Protein AF-0000000080869024 (afdb_homodimer)

pLDDT: mean 95.49, std 9.7, range [23.11, 98.94]

Organism: NCBI:txid3151122

Radius of gyration: 26.16 Å; Cα contacts (8 Å, |Δi|>4): 1912; chains: 2; bounding box: 70×68×64 Å

Nearest PDB structures (foldseek):
  4pab-assembly2_B  TM=9.003E-01  e=6.119E-36  Rattus norvegicus
  4paa-assembly2_B  TM=9.032E-01  e=7.344E-36  Rattus norvegicus
  2gah-assembly1_A  TM=9.071E-01  e=3.571E-35  Stenotrophomonas maltophilia
  3gir-assembly1_A  TM=9.209E-01  e=1.086E-32  Bartonella henselae
  1vrq-assembly1_A  TM=8.928E-01  e=3.001E-34  Corynebacterium sp. U-96

Structure (mmCIF, N/CA/C/O backbone):
data_AF-0000000080869024-model_v1
#
loop_
_entity.id
_entity.type
_entity.pdbx_description
1 polymer 'Glycine cleavage T C-terminal barrel domain-containing protein'
#
loop_
_atom_site.group_PDB
_atom_site.id
_atom_site.type_symbol
_atom_site.label_atom_id
_atom_site.label_alt_id
_atom_site.label_comp_id
_atom_site.label_asym_id
_atom_site.label_entity_id
_atom_site.label_seq_id
_atom_site.pdbx_PDB_ins_code
_atom_site.Cartn_x
_atom_site.Cartn_y
_atom_site.Cartn_z
_atom_site.occupancy
_atom_site.B_iso_or_equiv
_atom_site.auth_seq_id
_atom_site.auth_comp_id
_atom_site.auth_asym_id
_atom_site.auth_atom_id
_atom_site.pdbx_PDB_model_num
ATOM 1 N N . MET A 1 1 ? 35.938 1.125 -7.234 1 23.11 1 MET A N 1
ATOM 2 C CA . MET A 1 1 ? 35.594 -0.194 -6.707 1 23.11 1 MET A CA 1
ATOM 3 C C . MET A 1 1 ? 34.906 -0.078 -5.352 1 23.11 1 MET A C 1
ATOM 5 O O . MET A 1 1 ? 35.562 0.175 -4.34 1 23.11 1 MET A O 1
ATOM 9 N N . THR A 1 2 ? 33.688 0.476 -5.312 1 29.2 2 THR A N 1
ATOM 10 C CA . THR A 1 2 ? 33.031 0.727 -4.043 1 29.2 2 THR A CA 1
ATOM 11 C C . THR A 1 2 ? 32.875 -0.567 -3.248 1 29.2 2 THR A C 1
ATOM 13 O O . THR A 1 2 ? 32.375 -1.571 -3.773 1 29.2 2 THR A O 1
ATOM 16 N N . ASN A 1 3 ? 33.75 -0.815 -2.357 1 35.06 3 ASN A N 1
ATOM 17 C CA . ASN A 1 3 ? 33.75 -1.964 -1.458 1 35.06 3 ASN A CA 1
ATOM 18 C C . ASN A 1 3 ? 32.375 -2.268 -0.911 1 35.06 3 ASN A C 1
ATOM 20 O O . ASN A 1 3 ? 31.734 -1.4 -0.311 1 35.06 3 ASN A O 1
ATOM 24 N N . ALA A 1 4 ? 31.812 -3.24 -1.519 1 42.22 4 ALA A N 1
ATOM 25 C CA . ALA A 1 4 ? 30.531 -3.711 -0.98 1 42.22 4 ALA A CA 1
ATOM 26 C C . ALA A 1 4 ? 30.625 -3.932 0.527 1 42.22 4 ALA A C 1
ATOM 28 O O . ALA A 1 4 ? 31.516 -4.641 1.005 1 42.22 4 ALA A O 1
ATOM 29 N N . THR A 1 5 ? 30.344 -3.111 1.422 1 45.84 5 THR A N 1
ATOM 30 C CA . THR A 1 5 ? 30.234 -3.361 2.854 1 45.84 5 THR A CA 1
ATOM 31 C C . THR A 1 5 ? 29.609 -4.734 3.113 1 45.84 5 THR A C 1
ATOM 33 O O . THR A 1 5 ? 28.578 -5.07 2.541 1 45.84 5 THR A O 1
ATOM 36 N N . PRO A 1 6 ? 30.312 -5.766 3.707 1 47.69 6 PRO A N 1
ATOM 37 C CA . PRO A 1 6 ? 29.938 -7.156 3.979 1 47.69 6 PRO A CA 1
ATOM 38 C C . PRO A 1 6 ? 28.578 -7.277 4.676 1 47.69 6 PRO A C 1
ATOM 40 O O . PRO A 1 6 ? 28.172 -8.383 5.043 1 47.69 6 PRO A O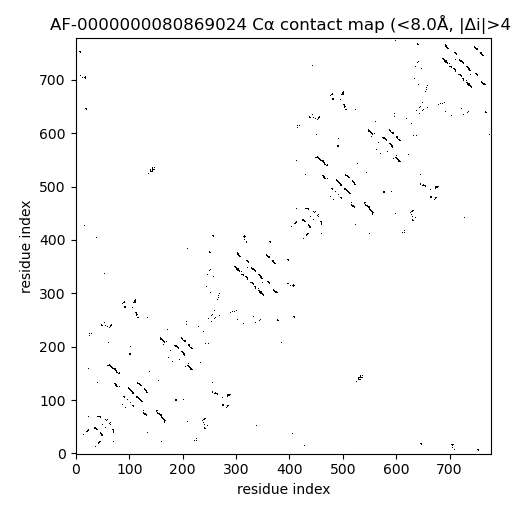 1
ATOM 43 N N . THR A 1 7 ? 27.703 -6.52 4.941 1 51.53 7 THR A N 1
ATOM 44 C CA . THR A 1 7 ? 26.672 -6.656 5.973 1 51.53 7 THR A CA 1
ATOM 45 C C . THR A 1 7 ? 25.609 -7.672 5.551 1 51.53 7 THR A C 1
ATOM 47 O O . THR A 1 7 ? 24.547 -7.758 6.168 1 51.53 7 THR A O 1
ATOM 50 N N . SER A 1 8 ? 25.688 -8.531 4.547 1 61.25 8 SER A N 1
ATOM 51 C CA . SER A 1 8 ? 24.375 -8.672 3.904 1 61.25 8 SER A CA 1
ATOM 52 C C . SER A 1 8 ? 23.547 -9.742 4.586 1 61.25 8 SER A C 1
ATOM 54 O O . SER A 1 8 ? 22.406 -9.492 4.984 1 61.25 8 SER A O 1
ATOM 56 N N . ILE A 1 9 ? 24.031 -10.984 4.777 1 68 9 ILE A N 1
ATOM 57 C CA . ILE A 1 9 ? 23.141 -12.094 5.086 1 68 9 ILE A CA 1
ATOM 58 C C . ILE A 1 9 ? 22.938 -12.188 6.598 1 68 9 ILE A C 1
ATOM 60 O O . ILE A 1 9 ? 21.969 -12.781 7.062 1 68 9 ILE A O 1
ATOM 64 N N . GLU A 1 10 ? 23.75 -11.508 7.434 1 61.53 10 GLU A N 1
ATOM 65 C CA . GLU A 1 10 ? 23.672 -11.695 8.883 1 61.53 10 GLU A CA 1
ATOM 66 C C . GLU A 1 10 ? 22.781 -10.641 9.531 1 61.53 10 GLU A C 1
ATOM 68 O O . GLU A 1 10 ? 22.422 -10.773 10.695 1 61.53 10 GLU A O 1
ATOM 73 N N . LYS A 1 11 ? 22.422 -9.641 8.852 1 62.72 11 LYS A N 1
ATOM 74 C CA . LYS A 1 11 ? 21.562 -8.633 9.461 1 62.72 11 LYS A CA 1
ATOM 75 C C . LYS A 1 11 ? 20.109 -9.102 9.523 1 62.72 11 LYS A C 1
ATOM 77 O O . LYS A 1 11 ? 19.438 -9.18 8.5 1 62.72 11 LYS A O 1
ATOM 82 N N . GLU A 1 12 ? 19.844 -9.906 10.648 1 62.34 12 GLU A N 1
ATOM 83 C CA . GLU A 1 12 ? 18.484 -10.383 10.891 1 62.34 12 GLU A CA 1
ATOM 84 C C . GLU A 1 12 ? 17.609 -9.281 11.469 1 62.34 12 GLU A C 1
ATOM 86 O O . GLU A 1 12 ? 17.906 -8.734 12.531 1 62.34 12 GLU A O 1
ATOM 91 N N . ASP A 1 13 ? 16.641 -8.852 10.586 1 72.81 13 ASP A N 1
ATOM 92 C CA . ASP A 1 13 ? 15.711 -7.863 11.117 1 72.81 13 ASP A CA 1
ATOM 93 C C . ASP A 1 13 ? 14.617 -8.531 11.953 1 72.81 13 ASP A C 1
ATOM 95 O O . ASP A 1 13 ? 14.133 -9.609 11.609 1 72.81 13 ASP A O 1
ATOM 99 N N . ASP A 1 14 ? 14.305 -7.891 13.008 1 72.75 14 ASP A N 1
ATOM 100 C CA . ASP A 1 14 ? 13.266 -8.383 13.898 1 72.75 14 ASP A CA 1
ATOM 101 C C . ASP A 1 14 ? 11.875 -8.039 13.367 1 72.75 14 ASP A C 1
ATOM 103 O O . ASP A 1 14 ? 10.867 -8.516 13.891 1 72.75 14 ASP A O 1
ATOM 107 N N . PHE A 1 15 ? 11.953 -7.23 12.266 1 78.94 15 PHE A N 1
ATOM 108 C CA . PHE A 1 15 ? 10.656 -6.777 11.773 1 78.94 15 PHE A CA 1
ATOM 109 C C . PHE A 1 15 ? 10.477 -7.133 10.305 1 78.94 15 PHE A C 1
ATOM 111 O O . PHE A 1 15 ? 11.422 -7.031 9.516 1 78.94 15 PHE A O 1
ATOM 118 N N . GLY A 1 16 ? 9.32 -7.723 10.086 1 78.19 16 GLY A N 1
ATOM 119 C CA . GLY A 1 16 ? 8.961 -7.926 8.688 1 78.19 16 GLY A CA 1
ATOM 120 C C . GLY A 1 16 ? 8.922 -9.391 8.289 1 78.19 16 GLY A C 1
ATOM 121 O O . GLY A 1 16 ? 9.461 -10.242 8.992 1 78.19 16 GLY A O 1
ATOM 122 N N . PHE A 1 17 ? 8.25 -9.68 7.152 1 82.81 17 PHE A N 1
ATOM 123 C CA . PHE A 1 17 ? 8.031 -11.047 6.691 1 82.81 17 PHE A CA 1
ATOM 124 C C . PHE A 1 17 ? 8.695 -11.273 5.34 1 82.81 17 PHE A C 1
ATOM 126 O O . PHE A 1 17 ? 8.57 -12.352 4.754 1 82.81 17 PHE A O 1
ATOM 133 N N . GLY A 1 18 ? 9.609 -10.539 4.91 1 91.25 18 GLY A N 1
ATOM 134 C CA . GLY A 1 18 ? 10.195 -10.695 3.588 1 91.25 18 GLY A CA 1
ATOM 135 C C . GLY A 1 18 ? 10.773 -9.406 3.037 1 91.25 18 GLY A C 1
ATOM 136 O O . GLY A 1 18 ? 10.93 -8.43 3.768 1 91.25 18 GLY A O 1
ATOM 137 N N . THR A 1 19 ? 11.102 -9.484 1.71 1 95.81 19 THR A N 1
ATOM 138 C CA . THR A 1 19 ? 11.781 -8.352 1.094 1 95.81 19 THR A CA 1
ATOM 139 C C . THR A 1 19 ? 10.789 -7.465 0.343 1 95.81 19 THR A C 1
ATOM 141 O O . THR A 1 19 ? 11.172 -6.438 -0.225 1 95.81 19 THR A O 1
ATOM 144 N N . GLN A 1 20 ? 9.531 -7.812 0.35 1 95.94 20 GLN A N 1
ATOM 145 C CA . GLN A 1 20 ? 8.547 -7.109 -0.467 1 95.94 20 GLN A CA 1
ATOM 146 C C . GLN A 1 20 ? 8.219 -5.738 0.118 1 95.94 20 GLN A C 1
ATOM 148 O O . GLN A 1 20 ? 7.633 -4.891 -0.559 1 95.94 20 GLN A O 1
ATOM 153 N N . ILE A 1 21 ? 8.492 -5.535 1.433 1 96.88 21 ILE A N 1
ATOM 154 C CA . ILE A 1 21 ? 8.297 -4.223 2.045 1 96.88 21 ILE A CA 1
ATOM 155 C C . ILE A 1 21 ? 9.633 -3.484 2.115 1 96.88 21 ILE A C 1
ATOM 157 O O . ILE A 1 21 ? 10.609 -4.008 2.656 1 96.88 21 ILE A O 1
ATOM 161 N N . ARG A 1 22 ? 9.625 -2.283 1.61 1 96.81 22 ARG A N 1
ATOM 162 C CA . ARG A 1 22 ? 10.852 -1.495 1.554 1 96.81 22 ARG A CA 1
ATOM 163 C C . ARG A 1 22 ? 11.242 -0.994 2.939 1 96.81 22 ARG A C 1
ATOM 165 O O . ARG A 1 22 ? 10.375 -0.688 3.764 1 96.81 22 ARG A O 1
ATOM 172 N N . LYS A 1 23 ? 12.484 -0.966 3.189 1 96.62 23 LYS A N 1
ATOM 173 C CA . LYS A 1 23 ? 13.047 -0.282 4.352 1 96.62 23 LYS A CA 1
ATOM 174 C C . LYS A 1 23 ? 13.578 1.096 3.977 1 96.62 23 LYS A C 1
ATOM 176 O O . LYS A 1 23 ? 14.234 1.252 2.941 1 96.62 23 LYS A O 1
ATOM 181 N N . SER A 1 24 ? 13.328 2.059 4.781 1 98.12 24 SER A N 1
ATOM 182 C CA . SER A 1 24 ? 13.766 3.42 4.496 1 98.12 24 SER A CA 1
ATOM 183 C C . SER A 1 24 ? 15.273 3.574 4.711 1 98.12 24 SER A C 1
ATOM 185 O O . SER A 1 24 ? 15.898 2.736 5.359 1 98.12 24 SER A O 1
ATOM 187 N N . PRO A 1 25 ? 15.789 4.723 4.18 1 98.56 25 PRO A N 1
ATOM 188 C CA . PRO A 1 25 ? 17.188 5.031 4.449 1 98.56 25 PRO A CA 1
ATOM 189 C C . PRO A 1 25 ? 17.484 5.23 5.938 1 98.56 25 PRO A C 1
ATOM 191 O O . PRO A 1 25 ? 18.641 5.223 6.352 1 98.56 25 PRO A O 1
ATOM 194 N N . TYR A 1 26 ? 16.438 5.398 6.738 1 98.75 26 TYR A N 1
ATOM 195 C CA . TYR A 1 26 ? 16.594 5.723 8.148 1 98.75 26 TYR A CA 1
ATOM 196 C C . TYR A 1 26 ? 16.234 4.523 9.023 1 98.75 26 TYR A C 1
ATOM 198 O O . TYR A 1 26 ? 16.297 4.605 10.25 1 98.75 26 TYR A O 1
ATOM 206 N N . PHE A 1 27 ? 15.883 3.367 8.461 1 97.69 27 PHE A N 1
ATOM 207 C CA . PHE A 1 27 ? 15.312 2.217 9.156 1 97.69 27 PHE A CA 1
ATOM 208 C C . PHE A 1 27 ? 16.234 1.76 10.281 1 97.69 27 PHE A C 1
ATOM 210 O O . PHE A 1 27 ? 15.82 1.682 11.438 1 97.69 27 PHE A O 1
ATOM 217 N N . ASP A 1 28 ? 17.469 1.513 9.961 1 96.44 28 ASP A N 1
ATOM 218 C CA . ASP A 1 28 ? 18.406 1.007 10.953 1 96.44 28 ASP A CA 1
ATOM 219 C C . ASP A 1 28 ? 18.609 2.012 12.086 1 96.44 28 ASP A C 1
ATOM 221 O O . ASP A 1 28 ? 18.719 1.627 13.258 1 96.44 28 ASP A O 1
ATOM 225 N N . ALA A 1 29 ? 18.688 3.314 11.719 1 98.31 29 ALA A N 1
ATOM 226 C CA . ALA A 1 29 ? 18.828 4.355 12.734 1 98.31 29 ALA A CA 1
ATOM 227 C C . ALA A 1 29 ? 17.609 4.363 13.664 1 98.31 29 ALA A C 1
ATOM 229 O O . ALA A 1 29 ? 17.766 4.465 14.883 1 98.31 29 ALA A O 1
ATOM 230 N N . THR A 1 30 ? 16.422 4.242 13.086 1 98.12 30 THR A N 1
ATOM 231 C CA . THR A 1 30 ? 15.227 4.266 13.922 1 98.12 30 THR A CA 1
ATOM 232 C C . THR A 1 30 ? 15.219 3.094 14.898 1 98.12 30 THR A C 1
ATOM 234 O O . THR A 1 30 ? 14.828 3.242 16.047 1 98.12 30 THR A O 1
ATOM 237 N N . VAL A 1 31 ? 15.617 1.937 14.461 1 96.69 31 VAL A N 1
ATOM 238 C CA . VAL A 1 31 ? 15.703 0.767 15.328 1 96.69 31 VAL A CA 1
ATOM 239 C C . VAL A 1 31 ? 16.719 1.022 16.438 1 96.69 31 VAL A C 1
ATOM 241 O O . VAL A 1 31 ? 16.438 0.776 17.625 1 96.69 31 VAL A O 1
ATOM 244 N N . ARG A 1 32 ? 17.891 1.545 16.062 1 97.06 32 ARG A N 1
ATOM 245 C CA . ARG A 1 32 ? 18.922 1.868 17.047 1 97.06 32 ARG A CA 1
ATOM 246 C C . ARG A 1 32 ? 18.406 2.846 18.094 1 97.06 32 ARG A C 1
ATOM 248 O O . ARG A 1 32 ? 18.766 2.756 19.266 1 97.06 32 ARG A O 1
ATOM 255 N N . TRP A 1 33 ? 17.531 3.709 17.672 1 98 33 TRP A N 1
ATOM 256 C CA . TRP A 1 33 ? 17.062 4.766 18.562 1 98 33 TRP A CA 1
ATOM 257 C C . TRP A 1 33 ? 15.766 4.352 19.25 1 98 33 TRP A C 1
ATOM 259 O O . TRP A 1 33 ? 15.109 5.168 19.891 1 98 33 TRP A O 1
ATOM 269 N N . GLY A 1 34 ? 15.297 3.117 19.016 1 96.69 34 GLY A N 1
ATOM 270 C CA . GLY A 1 34 ? 14.305 2.596 19.938 1 96.69 34 GLY A CA 1
ATOM 271 C C . GLY A 1 34 ? 12.984 2.266 19.266 1 96.69 34 GLY A C 1
ATOM 272 O O . GLY A 1 34 ? 11.984 1.999 19.953 1 96.69 34 GLY A O 1
ATOM 273 N N . ALA A 1 35 ? 12.898 2.262 17.938 1 96.88 35 ALA A N 1
ATOM 274 C CA . ALA A 1 35 ? 11.664 1.837 17.281 1 96.88 35 ALA A CA 1
ATOM 275 C C . ALA A 1 35 ? 11.32 0.395 17.641 1 96.88 35 ALA A C 1
ATOM 277 O O . ALA A 1 35 ? 12.164 -0.497 17.531 1 96.88 35 ALA A O 1
ATOM 278 N N . LYS A 1 36 ? 10.047 0.208 18.016 1 94.25 36 LYS A N 1
ATOM 279 C CA . LYS A 1 36 ? 9.633 -1.112 18.484 1 94.25 36 LYS A CA 1
ATOM 280 C C . LYS A 1 36 ? 8.539 -1.688 17.578 1 94.25 36 LYS A C 1
ATOM 282 O O . LYS A 1 36 ? 8.227 -2.877 17.656 1 94.25 36 LYS A O 1
ATOM 287 N N . GLY A 1 37 ? 7.992 -0.887 16.781 1 93.94 37 GLY A N 1
ATOM 288 C CA . GLY A 1 37 ? 6.902 -1.315 15.914 1 93.94 37 GLY A CA 1
ATOM 289 C C . GLY A 1 37 ? 6.781 -0.487 14.648 1 93.94 37 GLY A C 1
ATOM 290 O O . GLY A 1 37 ? 7.074 0.71 14.656 1 93.94 37 GLY A O 1
ATOM 291 N N . PHE A 1 38 ? 6.371 -1.113 13.602 1 95.44 38 PHE A N 1
ATOM 292 C CA . PHE A 1 38 ? 6.254 -0.477 12.289 1 95.44 38 PHE A CA 1
ATOM 293 C C . PHE A 1 38 ? 4.902 -0.791 11.656 1 95.44 38 PHE A C 1
ATOM 295 O O . PHE A 1 38 ? 4.324 -1.85 11.914 1 95.44 38 PHE A O 1
ATOM 302 N N . SER A 1 39 ? 4.371 0.094 10.945 1 95.25 39 SER A N 1
ATOM 303 C CA . SER A 1 39 ? 3.33 -0.158 9.953 1 95.25 39 SER A CA 1
ATOM 304 C C . SER A 1 39 ? 3.893 -0.132 8.539 1 95.25 39 SER A C 1
ATOM 306 O O . SER A 1 39 ? 5.113 -0.122 8.344 1 95.25 39 SER A O 1
ATOM 308 N N . VAL A 1 40 ? 3.006 -0.316 7.609 1 96.75 40 VAL A N 1
ATOM 309 C CA . VAL A 1 40 ? 3.398 -0.214 6.207 1 96.75 40 VAL A CA 1
ATOM 310 C C . VAL A 1 40 ? 2.621 0.916 5.535 1 96.75 40 VAL A C 1
ATOM 312 O O . VAL A 1 40 ? 1.397 0.997 5.66 1 96.75 40 VAL A O 1
ATOM 315 N N . TYR A 1 41 ? 3.312 1.812 4.996 1 97.44 41 TYR A N 1
ATOM 316 C CA . TYR A 1 41 ? 2.832 2.986 4.277 1 97.44 41 TYR A CA 1
ATOM 317 C C . TYR A 1 41 ? 3.52 3.117 2.924 1 97.44 41 TYR A C 1
ATOM 319 O O . TYR A 1 41 ? 4.75 3.152 2.844 1 97.44 41 TYR A O 1
ATOM 327 N N . ASN A 1 42 ? 2.691 3.115 1.819 1 98.06 42 ASN A N 1
ATOM 328 C CA . ASN A 1 42 ? 3.254 3.158 0.473 1 98.06 42 ASN A CA 1
ATOM 329 C C . ASN A 1 42 ? 4.312 2.078 0.272 1 98.06 42 ASN A C 1
ATOM 331 O O . ASN A 1 42 ? 5.395 2.354 -0.252 1 98.06 42 ASN A O 1
ATOM 335 N N . HIS A 1 43 ? 4.043 0.897 0.762 1 97.38 43 HIS A N 1
ATOM 336 C CA . HIS A 1 43 ? 4.855 -0.299 0.565 1 97.38 43 HIS A CA 1
ATOM 337 C C . HIS A 1 43 ? 6.211 -0.163 1.251 1 97.38 43 HIS A C 1
ATOM 339 O O . HIS A 1 43 ? 7.199 -0.741 0.797 1 97.38 43 HIS A O 1
ATOM 345 N N . MET A 1 44 ? 6.297 0.629 2.287 1 98.06 44 MET A N 1
ATOM 346 C CA . MET A 1 44 ? 7.512 0.857 3.064 1 98.06 44 MET A CA 1
ATOM 347 C C . MET A 1 44 ? 7.207 0.863 4.559 1 98.06 44 MET A C 1
ATOM 349 O O . MET A 1 44 ? 6.168 1.372 4.984 1 98.06 44 MET A O 1
ATOM 353 N N . TYR A 1 45 ? 8.117 0.33 5.336 1 97 45 TYR A N 1
ATOM 354 C CA . TYR A 1 45 ? 7.941 0.381 6.781 1 97 45 TYR A CA 1
ATOM 355 C C . TYR A 1 45 ? 7.973 1.819 7.285 1 97 45 TYR A C 1
ATOM 357 O O . TYR A 1 45 ? 8.797 2.623 6.836 1 97 45 TYR A O 1
ATOM 365 N N . ILE A 1 46 ? 7.109 2.182 8.156 1 97.62 46 ILE A N 1
ATOM 366 C CA . ILE A 1 46 ? 7.086 3.471 8.836 1 97.62 46 ILE A CA 1
ATOM 367 C C . ILE A 1 46 ? 6.996 3.254 10.344 1 97.62 46 ILE A C 1
ATOM 369 O O . ILE A 1 46 ? 6.09 2.566 10.828 1 97.62 46 ILE A O 1
ATOM 373 N N . PRO A 1 47 ? 7.91 3.77 11.148 1 97.31 47 PRO A N 1
ATOM 374 C CA . PRO A 1 47 ? 7.844 3.566 12.602 1 97.31 47 PRO A CA 1
ATOM 375 C C . PRO A 1 47 ? 6.555 4.109 13.211 1 97.31 47 PRO A C 1
ATOM 377 O O . PRO A 1 47 ? 6.105 5.195 12.852 1 97.31 47 PRO A O 1
ATOM 380 N N . ARG A 1 48 ? 6.027 3.301 14.156 1 96.31 48 ARG A N 1
ATOM 381 C CA . ARG A 1 48 ? 4.785 3.723 14.797 1 96.31 48 ARG A CA 1
ATOM 382 C C . ARG A 1 48 ? 4.855 3.527 16.312 1 96.31 48 ARG A C 1
ATOM 384 O O . ARG A 1 48 ? 3.906 3.846 17.016 1 96.31 48 ARG A O 1
ATOM 391 N N . ASP A 1 49 ? 6 3.066 16.766 1 95.88 49 ASP A N 1
ATOM 392 C CA . ASP A 1 49 ? 6.105 2.771 18.203 1 95.88 49 ASP A CA 1
ATOM 393 C C . ASP A 1 49 ? 7.52 3.027 18.703 1 95.88 49 ASP A C 1
ATOM 395 O O . ASP A 1 49 ? 8.461 2.334 18.312 1 95.88 49 ASP A O 1
ATOM 399 N N . PHE A 1 50 ? 7.652 3.943 19.547 1 96.88 50 PHE A N 1
ATOM 400 C CA . PHE A 1 50 ? 8.891 4.199 20.281 1 96.88 50 PHE A CA 1
ATOM 401 C C . PHE A 1 50 ? 8.664 4.086 21.781 1 96.88 50 PHE A C 1
ATOM 403 O O . PHE A 1 50 ? 9.352 4.742 22.562 1 96.88 50 PHE A O 1
ATOM 410 N N . GLY A 1 51 ? 7.574 3.324 22.125 1 94.5 51 GLY A N 1
ATOM 411 C CA . GLY A 1 51 ? 7.207 3.168 23.516 1 94.5 51 GLY A CA 1
ATOM 412 C C . GLY A 1 51 ? 5.859 3.777 23.859 1 94.5 51 GLY A C 1
ATOM 413 O O . GLY A 1 51 ? 4.836 3.383 23.297 1 94.5 51 GLY A O 1
ATOM 414 N N . ASP A 1 52 ? 5.836 4.875 24.594 1 96.31 52 ASP A N 1
ATOM 415 C CA . ASP A 1 52 ? 4.613 5.512 25.078 1 96.31 52 ASP A CA 1
ATOM 416 C C . ASP A 1 52 ? 4.125 6.582 24.094 1 96.31 52 ASP A C 1
ATOM 418 O O . ASP A 1 52 ? 4.715 7.66 24 1 96.31 52 ASP A O 1
ATOM 422 N N . PRO A 1 53 ? 2.998 6.312 23.453 1 96.56 53 PRO A N 1
ATOM 423 C CA . PRO A 1 53 ? 2.49 7.281 22.484 1 96.56 53 PRO A CA 1
ATOM 424 C C . PRO A 1 53 ? 2.109 8.617 23.109 1 96.56 53 PRO A C 1
ATOM 426 O O . PRO A 1 53 ? 2.145 9.656 22.453 1 96.56 53 PRO A O 1
ATOM 429 N N . VAL A 1 54 ? 1.759 8.602 24.375 1 98.31 54 VAL A N 1
ATOM 430 C CA . VAL A 1 54 ? 1.438 9.836 25.094 1 98.31 54 VAL A CA 1
ATOM 431 C C . VAL A 1 54 ? 2.711 10.648 25.312 1 98.31 54 VAL A C 1
ATOM 433 O O . VAL A 1 54 ? 2.719 11.867 25.141 1 98.31 54 VAL A O 1
ATOM 436 N N . GLN A 1 55 ? 3.727 9.977 25.75 1 98.38 55 GLN A N 1
ATOM 437 C CA . GLN A 1 55 ? 5 10.68 25.891 1 98.38 55 GLN A CA 1
ATOM 438 C C . GLN A 1 55 ? 5.48 11.227 24.547 1 98.38 55 GLN A C 1
ATOM 440 O O . GLN A 1 55 ? 6.031 12.328 24.484 1 98.38 55 GLN A O 1
ATOM 445 N N . ASN A 1 56 ? 5.34 10.477 23.5 1 98.56 56 ASN A N 1
ATOM 446 C CA . ASN A 1 56 ? 5.637 10.953 22.156 1 98.56 56 ASN A CA 1
ATOM 447 C C . ASN A 1 56 ? 4.902 12.258 21.844 1 98.56 56 ASN A C 1
ATOM 449 O O . ASN A 1 56 ? 5.492 13.203 21.312 1 98.56 56 ASN A O 1
ATOM 453 N N . PHE A 1 57 ? 3.635 12.328 22.266 1 98.56 57 PHE A N 1
ATOM 454 C CA . PHE A 1 57 ? 2.816 13.523 22.094 1 98.56 57 PHE A CA 1
ATOM 455 C C . PHE A 1 57 ? 3.404 14.695 22.875 1 98.56 57 PHE A C 1
ATOM 457 O O . PHE A 1 57 ? 3.568 15.789 22.328 1 98.56 57 PHE A O 1
ATOM 464 N N . TRP A 1 58 ? 3.779 14.422 24.062 1 98.75 58 TRP A N 1
ATOM 465 C CA . TRP A 1 58 ? 4.316 15.5 24.891 1 98.75 58 TRP A CA 1
ATOM 466 C C . TRP A 1 58 ? 5.672 15.961 24.375 1 98.75 58 TRP A C 1
ATOM 468 O O . TRP A 1 58 ? 5.969 17.156 24.375 1 98.75 58 TRP A O 1
ATOM 478 N N . ASN A 1 59 ? 6.512 15.062 23.891 1 98.75 59 ASN A N 1
ATOM 479 C CA . ASN A 1 59 ? 7.766 15.445 23.25 1 98.75 59 ASN A CA 1
ATOM 480 C C . ASN A 1 59 ? 7.535 16.359 22.047 1 98.75 59 ASN A C 1
ATOM 482 O O . ASN A 1 59 ? 8.242 17.359 21.875 1 98.75 59 ASN A O 1
ATOM 486 N N . LEU A 1 60 ? 6.566 16.047 21.281 1 98.62 60 LEU A N 1
ATOM 487 C CA . LEU A 1 60 ? 6.227 16.781 20.062 1 98.62 60 LEU A CA 1
ATOM 488 C C . LEU A 1 60 ? 5.801 18.219 20.406 1 98.62 60 LEU A C 1
ATOM 490 O O . LEU A 1 60 ? 6.289 19.172 19.797 1 98.62 60 LEU A O 1
ATOM 494 N N . VAL A 1 61 ? 4.949 18.359 21.391 1 98.19 61 VAL A N 1
ATOM 495 C CA . VAL A 1 61 ? 4.297 19.656 21.562 1 98.19 61 VAL A CA 1
ATOM 496 C C . VAL A 1 61 ? 5.129 20.531 22.5 1 98.19 61 VAL A C 1
ATOM 498 O O . VAL A 1 61 ? 4.949 21.75 22.547 1 98.19 61 VAL A O 1
ATOM 501 N N . ASN A 1 62 ? 6.055 19.938 23.281 1 98.12 62 ASN A N 1
ATOM 502 C CA . ASN A 1 62 ? 6.852 20.719 24.234 1 98.12 62 ASN A CA 1
ATOM 503 C C . ASN A 1 62 ? 8.273 20.922 23.734 1 98.12 62 ASN A C 1
ATOM 505 O O . ASN A 1 62 ? 8.922 21.906 24.078 1 98.12 62 ASN A O 1
ATOM 509 N N . ASP A 1 63 ? 8.766 20 22.969 1 98.12 63 ASP A N 1
ATOM 510 C CA . ASP A 1 63 ? 10.141 20.031 22.484 1 98.12 63 ASP A CA 1
ATOM 511 C C . ASP A 1 63 ? 10.188 19.844 20.969 1 98.12 63 ASP A C 1
ATOM 513 O O . ASP A 1 63 ? 9.773 20.719 20.203 1 98.12 63 ASP A O 1
ATOM 517 N N . ALA A 1 64 ? 10.695 18.703 20.531 1 98.62 64 ALA A N 1
ATOM 518 C CA . ALA A 1 64 ? 10.734 18.312 19.109 1 98.62 64 ALA A CA 1
ATOM 519 C C . ALA A 1 64 ? 10.938 16.812 18.969 1 98.62 64 ALA A C 1
ATOM 521 O O . ALA A 1 64 ? 11.523 16.156 19.844 1 98.62 64 ALA A O 1
ATOM 522 N N . ILE A 1 65 ? 10.438 16.297 17.953 1 98.88 65 ILE A N 1
ATOM 523 C CA . ILE A 1 65 ? 10.664 14.891 17.625 1 98.88 65 ILE A CA 1
ATOM 524 C C . ILE A 1 65 ? 11.148 14.773 16.188 1 98.88 65 ILE A C 1
ATOM 526 O O . ILE A 1 65 ? 10.867 15.633 15.352 1 98.88 65 ILE A O 1
ATOM 530 N N . LEU A 1 66 ? 11.938 13.797 15.93 1 98.94 66 LEU A N 1
ATOM 531 C CA . LEU A 1 66 ? 12.359 13.414 14.586 1 98.94 66 LEU A CA 1
ATOM 532 C C . LEU A 1 66 ? 11.641 12.148 14.133 1 98.94 66 LEU A C 1
ATOM 534 O O . LEU A 1 66 ? 11.688 11.125 14.812 1 98.94 66 LEU A O 1
ATOM 538 N N . CYS A 1 67 ? 10.938 12.258 13.023 1 98.94 67 CYS A N 1
ATOM 539 C CA . CYS A 1 67 ? 10.133 11.148 12.516 1 98.94 67 CYS A CA 1
ATOM 540 C C . CYS A 1 67 ? 10.617 10.711 11.141 1 98.94 67 CYS A C 1
ATOM 542 O O . CYS A 1 67 ? 10.789 11.539 10.242 1 98.94 67 CYS A O 1
ATOM 544 N N . ASP A 1 68 ? 10.867 9.352 11.008 1 98.88 68 ASP A N 1
ATOM 545 C CA . ASP A 1 68 ? 11.062 8.75 9.695 1 98.88 68 ASP A CA 1
ATOM 546 C C . ASP A 1 68 ? 9.742 8.656 8.93 1 98.88 68 ASP A C 1
ATOM 548 O O . ASP A 1 68 ? 8.891 7.824 9.25 1 98.88 68 ASP A O 1
ATOM 552 N N . VAL A 1 69 ? 9.609 9.562 7.914 1 98.81 69 VAL A N 1
ATOM 553 C CA . VAL A 1 69 ? 8.406 9.531 7.086 1 98.81 69 VAL A CA 1
ATOM 554 C C . VAL A 1 69 ? 8.797 9.312 5.625 1 98.81 69 VAL A C 1
ATOM 556 O O . VAL A 1 69 ? 8.133 9.828 4.719 1 98.81 69 VAL A O 1
ATOM 559 N N . ALA A 1 70 ? 9.891 8.562 5.43 1 98.88 70 ALA A N 1
ATOM 560 C CA . ALA A 1 70 ? 10.352 8.25 4.078 1 98.88 70 ALA A CA 1
ATOM 561 C C . ALA A 1 70 ? 9.258 7.562 3.268 1 98.88 70 ALA A C 1
ATOM 563 O O . ALA A 1 70 ? 9.219 7.684 2.041 1 98.88 70 ALA A O 1
ATOM 564 N N . ALA A 1 71 ? 8.391 6.934 3.932 1 98.56 71 ALA A N 1
ATOM 565 C CA . ALA A 1 71 ? 7.289 6.227 3.279 1 98.56 71 ALA A CA 1
ATOM 566 C C . ALA A 1 71 ? 6.359 7.203 2.564 1 98.56 71 ALA A C 1
ATOM 568 O O . ALA A 1 71 ? 5.559 6.801 1.717 1 98.56 71 ALA A O 1
ATOM 569 N N . GLU A 1 72 ? 6.402 8.438 2.953 1 98.5 72 GLU A N 1
ATOM 570 C CA . GLU A 1 72 ? 5.758 9.469 2.139 1 98.5 72 GLU A CA 1
ATOM 571 C C . GLU A 1 72 ? 6.539 9.719 0.852 1 98.5 72 GLU A C 1
ATOM 573 O O . GLU A 1 72 ? 7.066 10.812 0.646 1 98.5 72 GLU A O 1
ATOM 578 N N . ARG A 1 73 ? 6.508 8.789 -0.005 1 98.25 73 ARG A N 1
ATOM 579 C CA . ARG A 1 73 ? 7.281 8.789 -1.244 1 98.25 73 ARG A CA 1
ATOM 580 C C . ARG A 1 73 ? 6.945 10 -2.102 1 98.25 73 ARG A C 1
ATOM 582 O O . ARG A 1 73 ? 5.898 10.625 -1.917 1 98.25 73 ARG A O 1
ATOM 589 N N . GLN A 1 74 ? 7.902 10.266 -3.012 1 98.81 74 GLN A N 1
ATOM 590 C CA . GLN A 1 74 ? 7.684 11.383 -3.922 1 98.81 74 GLN A CA 1
ATOM 591 C C . GLN A 1 74 ? 7.355 10.891 -5.328 1 98.81 74 GLN A C 1
ATOM 593 O O . GLN A 1 74 ? 7.934 9.914 -5.801 1 98.81 74 GLN A O 1
ATOM 598 N N . VAL A 1 75 ? 6.406 11.461 -5.914 1 98.94 75 VAL A N 1
ATOM 599 C CA . VAL A 1 75 ? 6.23 11.375 -7.359 1 98.94 75 VAL A CA 1
ATOM 600 C C . VAL A 1 75 ? 6.812 12.617 -8.031 1 98.94 75 VAL A C 1
ATOM 602 O O . VAL A 1 75 ? 6.434 13.742 -7.703 1 98.94 75 VAL A O 1
ATOM 605 N N . GLU A 1 76 ? 7.711 12.398 -8.898 1 98.94 76 GLU A N 1
ATOM 606 C CA . GLU A 1 76 ? 8.367 13.5 -9.602 1 98.94 76 GLU A CA 1
ATOM 607 C C . GLU A 1 76 ? 7.789 13.688 -11 1 98.94 76 GLU A C 1
ATOM 609 O O . GLU A 1 76 ? 7.625 12.719 -11.75 1 98.94 76 GLU A O 1
ATOM 614 N N . ILE A 1 77 ? 7.414 14.867 -11.328 1 98.94 77 ILE A N 1
ATOM 615 C CA . ILE A 1 77 ? 6.918 15.234 -12.648 1 98.94 77 ILE A CA 1
ATOM 616 C C . ILE A 1 77 ? 7.82 16.297 -13.258 1 98.94 77 ILE A C 1
ATOM 618 O O . ILE A 1 77 ? 7.984 17.375 -12.68 1 98.94 77 ILE A O 1
ATOM 622 N N . THR A 1 78 ? 8.398 16.031 -14.352 1 98.94 78 THR A N 1
ATOM 623 C CA . THR A 1 78 ? 9.242 16.953 -15.102 1 98.94 78 THR A CA 1
ATOM 624 C C . THR A 1 78 ? 8.875 16.938 -16.594 1 98.94 78 THR A C 1
ATOM 626 O O . THR A 1 78 ? 7.996 16.188 -17 1 98.94 78 THR A O 1
ATOM 629 N N . GLY A 1 79 ? 9.555 17.75 -17.391 1 98.81 79 GLY A N 1
ATOM 630 C CA . GLY A 1 79 ? 9.281 17.891 -18.812 1 98.81 79 GLY A CA 1
ATOM 631 C C . GLY A 1 79 ? 8.648 19.219 -19.172 1 98.81 79 GLY A C 1
ATOM 632 O O . GLY A 1 79 ? 8.156 19.938 -18.281 1 98.81 79 GLY A O 1
ATOM 633 N N . PRO A 1 80 ? 8.562 19.562 -20.453 1 98.69 80 PRO A N 1
ATOM 634 C CA . PRO A 1 80 ? 8.086 20.875 -20.891 1 98.69 80 PRO A CA 1
ATOM 635 C C . PRO A 1 80 ? 6.625 21.125 -20.516 1 98.69 80 PRO A C 1
ATOM 637 O O . PRO A 1 80 ? 6.215 22.266 -20.328 1 98.69 80 PRO A O 1
ATOM 640 N N . ASP A 1 81 ? 5.859 20.047 -20.359 1 98.75 81 ASP A N 1
ATOM 641 C CA . ASP A 1 81 ? 4.434 20.203 -20.094 1 98.75 81 ASP A CA 1
ATOM 642 C C . ASP A 1 81 ? 4.113 19.906 -18.625 1 98.75 81 ASP A C 1
ATOM 644 O O . ASP A 1 81 ? 2.947 19.75 -18.266 1 98.75 81 ASP A O 1
ATOM 648 N N . ALA A 1 82 ? 5.137 19.828 -17.781 1 98.88 82 ALA A N 1
ATOM 649 C CA . ALA A 1 82 ? 4.965 19.359 -16.406 1 98.88 82 ALA A CA 1
ATOM 650 C C . ALA A 1 82 ? 3.979 20.25 -15.648 1 98.88 82 ALA A C 1
ATOM 652 O O . ALA A 1 82 ? 3.1 19.75 -14.938 1 98.88 82 ALA A O 1
ATOM 653 N N . ALA A 1 83 ? 4.09 21.547 -15.75 1 98.75 83 ALA A N 1
ATOM 654 C CA . ALA A 1 83 ? 3.213 22.453 -15.023 1 98.75 83 ALA A CA 1
ATOM 655 C C . ALA A 1 83 ? 1.762 22.297 -15.469 1 98.75 83 ALA A C 1
ATOM 657 O O . ALA A 1 83 ? 0.855 22.234 -14.633 1 98.75 83 ALA A O 1
ATOM 658 N N . LYS A 1 84 ? 1.569 22.219 -16.781 1 98.56 84 LYS A N 1
ATOM 659 C CA . LYS A 1 84 ? 0.226 22 -17.312 1 98.56 84 LYS A CA 1
ATOM 660 C C . LYS A 1 84 ? -0.347 20.672 -16.828 1 98.56 84 LYS A C 1
ATOM 662 O O . LYS A 1 84 ? -1.51 20.594 -16.438 1 98.56 84 LYS A O 1
ATOM 667 N N . PHE A 1 85 ? 0.487 19.672 -16.953 1 98.81 85 PHE A N 1
ATOM 668 C CA . PHE A 1 85 ? 0.065 18.328 -16.547 1 98.81 85 PHE 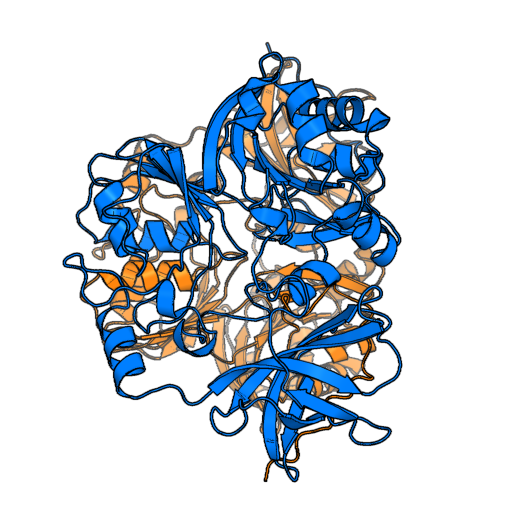A CA 1
ATOM 669 C C . PHE A 1 85 ? -0.291 18.312 -15.062 1 98.81 85 PHE A C 1
ATOM 671 O O . PHE A 1 85 ? -1.327 17.766 -14.672 1 98.81 85 PHE A O 1
ATOM 678 N N . MET A 1 86 ? 0.537 18.922 -14.188 1 98.94 86 MET A N 1
ATOM 679 C CA . MET A 1 86 ? 0.292 18.953 -12.75 1 98.94 86 MET A CA 1
ATOM 680 C C . MET A 1 86 ? -1.05 19.594 -12.438 1 98.94 86 MET A C 1
ATOM 682 O O . MET A 1 86 ? -1.788 19.125 -11.57 1 98.94 86 MET A O 1
ATOM 686 N N . GLN A 1 87 ? -1.383 20.656 -13.141 1 98.88 87 GLN A N 1
ATOM 687 C CA . GLN A 1 87 ? -2.652 21.344 -12.914 1 98.88 87 GLN A CA 1
ATOM 688 C C . GLN A 1 87 ? -3.832 20.422 -13.195 1 98.88 87 GLN A C 1
ATOM 690 O O . GLN A 1 87 ? -4.852 20.469 -12.508 1 98.88 87 GLN A O 1
ATOM 695 N N . THR A 1 88 ? -3.729 19.578 -14.156 1 98.75 88 THR A N 1
ATOM 696 C CA . THR A 1 88 ? -4.844 18.703 -14.516 1 98.75 88 THR A CA 1
ATOM 697 C C . THR A 1 88 ? -5.121 17.703 -13.398 1 98.75 88 THR A C 1
ATOM 699 O O . THR A 1 88 ? -6.215 17.141 -13.328 1 98.75 88 THR A O 1
ATOM 702 N N . LEU A 1 89 ? -4.168 17.469 -12.492 1 98.88 89 LEU A N 1
ATOM 703 C CA . LEU A 1 89 ? -4.285 16.406 -11.492 1 98.88 89 LEU A CA 1
ATOM 704 C C . LEU A 1 89 ? -4.973 16.922 -10.234 1 98.88 89 LEU A C 1
ATOM 706 O O . LEU A 1 89 ? -5.332 16.141 -9.352 1 98.88 89 LEU A O 1
ATOM 710 N N . THR A 1 90 ? -5.176 18.234 -10.125 1 98.94 90 THR A N 1
ATOM 711 C CA . THR A 1 90 ? -5.664 18.766 -8.859 1 98.94 90 THR A CA 1
ATOM 712 C C . THR A 1 90 ? -6.684 19.875 -9.102 1 98.94 90 THR A C 1
ATOM 714 O O . THR A 1 90 ? -6.539 20.672 -10.031 1 98.94 90 THR A O 1
ATOM 717 N N . PRO A 1 91 ? -7.656 19.938 -8.266 1 98.88 91 PRO A N 1
ATOM 718 C CA . PRO A 1 91 ? -8.617 21.047 -8.352 1 98.88 91 PRO A CA 1
ATOM 719 C C . PRO A 1 91 ? -8.07 22.344 -7.754 1 98.88 91 PRO A C 1
ATOM 721 O O . PRO A 1 91 ? -8.703 23.391 -7.875 1 98.88 91 PRO A O 1
ATOM 724 N N . ARG A 1 92 ? -6.973 22.266 -7.082 1 98.81 92 ARG A N 1
ATOM 725 C CA . ARG A 1 92 ? -6.355 23.484 -6.547 1 98.81 92 ARG A CA 1
ATOM 726 C C . ARG A 1 92 ? -5.719 24.312 -7.656 1 98.81 92 ARG A C 1
ATOM 728 O O . ARG A 1 92 ? -4.969 23.781 -8.484 1 98.81 92 ARG A O 1
ATOM 735 N N . ASP A 1 93 ? -6.043 25.547 -7.68 1 98.69 93 ASP A N 1
ATOM 736 C CA . ASP A 1 93 ? -5.469 26.453 -8.68 1 98.69 93 ASP A CA 1
ATOM 737 C C . ASP A 1 93 ? -3.977 26.656 -8.438 1 98.69 93 ASP A C 1
ATOM 739 O O . ASP A 1 93 ? -3.58 27.188 -7.395 1 98.69 93 ASP A O 1
ATOM 743 N N . LEU A 1 94 ? -3.115 26.266 -9.383 1 98.75 94 LEU A N 1
ATOM 744 C CA . LEU A 1 94 ? -1.669 26.328 -9.203 1 98.75 94 LEU A CA 1
ATOM 745 C C . LEU A 1 94 ? -1.074 27.5 -9.969 1 98.75 94 LEU A C 1
ATOM 747 O O . LEU A 1 94 ? 0.147 27.672 -10.016 1 98.75 94 LEU A O 1
ATOM 751 N N . SER A 1 95 ? -1.859 28.328 -10.547 1 97.5 95 SER A N 1
ATOM 752 C CA . SER A 1 95 ? -1.398 29.406 -11.43 1 97.5 95 SER A CA 1
ATOM 753 C C . SER A 1 95 ? -0.483 30.375 -10.695 1 97.5 95 SER A C 1
ATOM 755 O O . SER A 1 95 ? 0.407 30.969 -11.305 1 97.5 95 SER A O 1
ATOM 757 N N . GLU A 1 96 ? -0.66 30.5 -9.383 1 96.69 96 GLU A N 1
ATOM 758 C CA . GLU A 1 96 ? 0.122 31.469 -8.617 1 96.69 96 GLU A CA 1
ATOM 759 C C . GLU A 1 96 ? 1.177 30.781 -7.762 1 96.69 96 GLU A C 1
ATOM 761 O O . GLU A 1 96 ? 1.766 31.391 -6.871 1 96.69 96 GLU A O 1
ATOM 766 N N . MET A 1 97 ? 1.323 29.531 -7.945 1 98.5 97 MET A N 1
ATOM 767 C CA . MET A 1 97 ? 2.324 28.812 -7.16 1 98.5 97 MET A CA 1
ATOM 768 C C . MET A 1 97 ? 3.732 29.141 -7.648 1 98.5 97 MET A C 1
ATOM 770 O O . MET A 1 97 ? 4.098 28.797 -8.773 1 98.5 97 MET A O 1
ATOM 774 N N . ALA A 1 98 ? 4.512 29.734 -6.828 1 98.75 98 ALA A N 1
ATOM 775 C CA . ALA A 1 98 ? 5.867 30.141 -7.184 1 98.75 98 ALA A CA 1
ATOM 776 C C . ALA A 1 98 ? 6.848 28.984 -7.031 1 98.75 98 ALA A C 1
ATOM 778 O O . ALA A 1 98 ? 6.598 28.047 -6.266 1 98.75 98 ALA A O 1
ATOM 779 N N . VAL A 1 99 ? 7.938 29.031 -7.883 1 98.69 99 VAL A N 1
ATOM 780 C CA . VAL A 1 99 ? 9.062 28.141 -7.605 1 98.69 99 VAL A CA 1
ATOM 781 C C . VAL A 1 99 ? 9.539 28.344 -6.168 1 98.69 99 VAL A C 1
ATOM 783 O O . VAL A 1 99 ? 9.703 29.484 -5.719 1 98.69 99 VAL A O 1
ATOM 786 N N . GLY A 1 100 ? 9.695 27.172 -5.434 1 98.75 100 GLY A N 1
ATOM 787 C CA . GLY A 1 100 ? 10.109 27.266 -4.039 1 98.75 100 GLY A CA 1
ATOM 788 C C . GLY A 1 100 ? 8.945 27.188 -3.07 1 98.75 100 GLY A C 1
ATOM 789 O O . GLY A 1 100 ? 9.141 27.109 -1.856 1 98.75 100 GLY A O 1
ATOM 790 N N . GLN A 1 101 ? 7.785 27.188 -3.555 1 98.81 101 GLN A N 1
ATOM 791 C CA . GLN A 1 101 ? 6.598 27.125 -2.707 1 98.81 101 GLN A CA 1
ATOM 792 C C . GLN A 1 101 ? 6.078 25.688 -2.592 1 98.81 101 GLN A C 1
ATOM 794 O O . GLN A 1 101 ? 6.312 24.875 -3.477 1 98.81 101 GLN A O 1
ATOM 799 N N . CYS A 1 102 ? 5.48 25.391 -1.521 1 98.81 102 CYS A N 1
ATOM 800 C CA . CYS A 1 102 ? 4.691 24.188 -1.295 1 98.81 102 CYS A CA 1
ATOM 801 C C . CYS A 1 102 ? 3.209 24.516 -1.191 1 98.81 102 CYS A C 1
ATOM 803 O O . CYS A 1 102 ? 2.84 25.656 -0.895 1 98.81 102 CYS A O 1
ATOM 805 N N . LYS A 1 103 ? 2.398 23.531 -1.516 1 98.75 103 LYS A N 1
ATOM 806 C CA . LYS A 1 103 ? 0.955 23.656 -1.338 1 98.75 103 LYS A CA 1
ATOM 807 C C . LYS A 1 103 ? 0.337 22.328 -0.905 1 98.75 103 LYS A C 1
ATOM 809 O O . LYS A 1 103 ? 0.74 21.266 -1.382 1 98.75 103 LYS A O 1
ATOM 814 N N . TYR A 1 104 ? -0.52 22.469 0.093 1 98.19 104 TYR A N 1
ATOM 815 C CA . TYR A 1 104 ? -1.424 21.359 0.362 1 98.19 104 TYR A CA 1
ATOM 816 C C . TYR A 1 104 ? -2.477 21.234 -0.732 1 98.19 104 TYR A C 1
ATOM 818 O O . TYR A 1 104 ? -3.205 22.188 -1.014 1 98.19 104 TYR A O 1
ATOM 826 N N . VAL A 1 105 ? -2.602 20.047 -1.427 1 98.75 105 VAL A N 1
ATOM 827 C CA . VAL A 1 105 ? -3.531 19.906 -2.541 1 98.75 105 VAL A CA 1
ATOM 828 C C . VAL A 1 105 ? -4.289 18.594 -2.418 1 98.75 105 VAL A C 1
ATOM 830 O O . VAL A 1 105 ? -3.988 17.766 -1.544 1 98.75 105 VAL A O 1
ATOM 833 N N . LEU A 1 106 ? -5.293 18.422 -3.199 1 98.81 106 LEU A N 1
ATOM 834 C CA . LEU A 1 106 ? -5.996 17.156 -3.391 1 98.81 106 LEU A CA 1
ATOM 835 C C . LEU A 1 106 ? -5.766 16.625 -4.797 1 98.81 106 LEU A C 1
ATOM 837 O O . LEU A 1 106 ? -5.645 17.391 -5.75 1 98.81 106 LEU A O 1
ATOM 841 N N . ILE A 1 107 ? -5.621 15.367 -4.934 1 98.94 107 ILE A N 1
ATOM 842 C CA . ILE A 1 107 ? -5.711 14.688 -6.219 1 98.94 107 ILE A CA 1
ATOM 843 C C . ILE A 1 107 ? -7.062 13.984 -6.336 1 98.94 107 ILE A C 1
ATOM 845 O O . ILE A 1 107 ? -7.449 13.211 -5.457 1 98.94 107 ILE A O 1
ATOM 849 N N . THR A 1 108 ? -7.801 14.289 -7.406 1 98.81 108 THR A N 1
ATOM 850 C CA . THR A 1 108 ? -9.148 13.742 -7.527 1 98.81 108 THR A CA 1
ATOM 851 C C . THR A 1 108 ? -9.281 12.906 -8.797 1 98.81 108 THR A C 1
ATOM 853 O O . THR A 1 108 ? -8.5 13.07 -9.742 1 98.81 108 THR A O 1
ATOM 856 N N . ASN A 1 109 ? -10.18 11.984 -8.797 1 98.62 109 ASN A N 1
ATOM 857 C CA . ASN A 1 109 ? -10.5 11.234 -10.008 1 98.62 109 ASN A CA 1
ATOM 858 C C . ASN A 1 109 ? -11.68 11.852 -10.758 1 98.62 109 ASN A C 1
ATOM 860 O O . ASN A 1 109 ? -12.125 12.953 -10.422 1 98.62 109 ASN A O 1
ATOM 864 N N . GLN A 1 110 ? -12.203 11.195 -11.773 1 98.12 110 GLN A N 1
ATOM 865 C CA . GLN A 1 110 ? -13.227 11.711 -12.672 1 98.12 110 GLN A CA 1
ATOM 866 C C . GLN A 1 110 ? -14.547 11.922 -11.945 1 98.12 110 GLN A C 1
ATOM 868 O O . GLN A 1 110 ? -15.352 12.773 -12.328 1 98.12 110 GLN A O 1
ATOM 873 N N . ASP A 1 111 ? -14.742 11.188 -10.852 1 98.12 111 ASP A N 1
ATOM 874 C CA . ASP A 1 111 ? -16 11.25 -10.117 1 98.12 111 ASP A CA 1
ATOM 875 C C . ASP A 1 111 ? -15.906 12.234 -8.953 1 98.12 111 ASP A C 1
ATOM 877 O O . ASP A 1 111 ? -16.844 12.367 -8.172 1 98.12 111 ASP A O 1
ATOM 881 N N . GLY A 1 112 ? -14.797 12.906 -8.859 1 98.62 112 GLY A N 1
ATOM 882 C CA . GLY A 1 112 ? -14.594 13.883 -7.797 1 98.62 112 GLY A CA 1
ATOM 883 C C . GLY A 1 112 ? -14.117 13.266 -6.5 1 98.62 112 GLY A C 1
ATOM 884 O O . GLY A 1 112 ? -14 13.953 -5.48 1 98.62 112 GLY A O 1
ATOM 885 N N . GLY A 1 113 ? -13.828 11.969 -6.508 1 98.75 113 GLY A N 1
ATOM 886 C CA . GLY A 1 113 ? -13.305 11.281 -5.336 1 98.75 113 GLY A CA 1
ATOM 887 C C . GLY A 1 113 ? -11.852 11.609 -5.059 1 98.75 113 GLY A C 1
ATOM 888 O O . GLY A 1 113 ? -11.062 11.789 -5.988 1 98.75 113 GLY A O 1
ATOM 889 N N . ILE A 1 114 ? -11.484 11.633 -3.82 1 98.88 114 ILE A N 1
ATOM 890 C CA . ILE A 1 114 ? -10.125 11.984 -3.408 1 98.88 114 ILE A CA 1
ATOM 891 C C . ILE A 1 114 ? -9.219 10.766 -3.518 1 98.88 114 ILE A C 1
ATOM 893 O O . ILE A 1 114 ? -9.461 9.75 -2.861 1 98.88 114 ILE A O 1
ATOM 897 N N . LEU A 1 115 ? -8.203 10.922 -4.328 1 98.88 115 LEU A N 1
ATOM 898 C CA . LEU A 1 115 ? -7.234 9.844 -4.496 1 98.88 115 LEU A CA 1
ATOM 899 C C . LEU A 1 115 ? -6.102 9.969 -3.482 1 98.88 115 LEU A C 1
ATOM 901 O O . LEU A 1 115 ? -5.488 8.969 -3.102 1 98.88 115 LEU A O 1
ATOM 905 N N . ASN A 1 116 ? -5.805 11.156 -3.09 1 98.81 116 ASN A N 1
ATOM 906 C CA . ASN A 1 116 ? -4.691 11.5 -2.213 1 98.81 116 ASN A CA 1
ATOM 907 C C . ASN A 1 116 ? -4.754 12.961 -1.776 1 98.81 116 ASN A C 1
ATOM 909 O O . ASN A 1 116 ? -5.383 13.789 -2.441 1 98.81 116 ASN A O 1
ATOM 913 N N . ASP A 1 117 ? -4.133 13.32 -0.657 1 98.62 117 ASP A N 1
ATOM 914 C CA . ASP A 1 117 ? -4.047 14.711 -0.203 1 98.62 117 ASP A CA 1
ATOM 915 C C . ASP A 1 117 ? -2.6 15.094 0.091 1 98.62 117 ASP A C 1
ATOM 917 O O . ASP A 1 117 ? -2.266 15.461 1.221 1 98.62 117 ASP A O 1
ATOM 921 N N . PRO A 1 118 ? -1.796 15.25 -0.87 1 98.69 118 PRO A N 1
ATOM 922 C CA . PRO A 1 118 ? -0.347 15.406 -0.724 1 98.69 118 PRO A CA 1
ATOM 923 C C . PRO A 1 118 ? 0.068 16.859 -0.516 1 98.69 118 PRO A C 1
ATOM 925 O O . PRO A 1 118 ? -0.76 17.766 -0.642 1 98.69 118 PRO A O 1
ATOM 928 N N . ILE A 1 119 ? 1.302 17.031 -0.052 1 98.81 119 ILE A N 1
ATOM 929 C CA . ILE A 1 119 ? 1.99 18.297 -0.197 1 98.81 119 ILE A CA 1
ATOM 930 C C . ILE A 1 119 ? 2.689 18.359 -1.554 1 98.81 119 ILE A C 1
ATOM 932 O O . ILE A 1 119 ? 3.439 17.453 -1.912 1 98.81 119 ILE A O 1
ATOM 936 N N . LEU A 1 120 ? 2.346 19.375 -2.324 1 98.94 120 LEU A N 1
ATOM 937 C CA . LEU A 1 120 ? 2.98 19.641 -3.613 1 98.94 120 LEU A CA 1
ATOM 938 C C . LEU A 1 120 ? 4.172 20.578 -3.453 1 98.94 120 LEU A C 1
ATOM 940 O O . LEU A 1 120 ? 4.059 21.625 -2.805 1 98.94 120 LEU A O 1
ATOM 944 N N . LEU A 1 121 ? 5.336 20.172 -3.928 1 98.94 121 LEU A N 1
ATOM 945 C CA . LEU A 1 121 ? 6.531 21 -3.949 1 98.94 121 LEU A CA 1
ATOM 946 C C . LEU A 1 121 ? 6.867 21.438 -5.375 1 98.94 121 LEU A C 1
ATOM 948 O O . LEU A 1 121 ? 6.953 20.594 -6.273 1 98.94 121 LEU A O 1
ATOM 952 N N . ARG A 1 122 ? 6.996 22.734 -5.605 1 98.94 122 ARG A N 1
ATOM 953 C CA . ARG A 1 122 ? 7.469 23.219 -6.895 1 98.94 122 ARG A CA 1
ATOM 954 C C . ARG A 1 122 ? 8.945 23.594 -6.832 1 98.94 122 ARG A C 1
ATOM 956 O O . ARG A 1 122 ? 9.312 24.625 -6.293 1 98.94 122 ARG A O 1
ATOM 963 N N . LEU A 1 123 ? 9.773 22.75 -7.375 1 98.88 123 LEU A N 1
ATOM 964 C CA . LEU A 1 123 ? 11.219 22.859 -7.246 1 98.88 123 LEU A CA 1
ATOM 965 C C . LEU A 1 123 ? 11.789 23.781 -8.328 1 98.88 123 LEU A C 1
ATOM 967 O O . LEU A 1 123 ? 12.836 24.406 -8.133 1 98.88 123 LEU A O 1
ATOM 971 N N . ALA A 1 124 ? 11.164 23.844 -9.461 1 98.81 124 ALA A N 1
ATOM 972 C CA . ALA A 1 124 ? 11.477 24.688 -10.609 1 98.81 124 ALA A CA 1
ATOM 973 C C . ALA A 1 124 ? 10.242 24.906 -11.484 1 98.81 124 ALA A C 1
ATOM 975 O O . ALA A 1 124 ? 9.156 24.406 -11.164 1 98.81 124 ALA A O 1
ATOM 976 N N . GLU A 1 125 ? 10.359 25.625 -12.523 1 98.5 125 GLU A N 1
ATOM 977 C CA . GLU A 1 125 ? 9.219 25.984 -13.359 1 98.5 125 GLU A CA 1
ATOM 978 C C . GLU A 1 125 ? 8.445 24.75 -13.789 1 98.5 125 GLU A C 1
ATOM 980 O O . GLU A 1 125 ? 7.211 24.719 -13.727 1 98.5 125 GLU A O 1
ATOM 985 N N . ASN A 1 126 ? 9.117 23.734 -14.289 1 98.75 126 ASN A N 1
ATOM 986 C CA . ASN A 1 126 ? 8.539 22.484 -14.758 1 98.75 126 ASN A CA 1
ATOM 987 C C . ASN A 1 126 ? 9.125 21.281 -14.023 1 98.75 126 ASN A C 1
ATOM 989 O O . ASN A 1 126 ? 9.508 20.297 -14.648 1 98.75 126 ASN A O 1
ATOM 993 N N . HIS A 1 127 ? 9.211 21.406 -12.703 1 98.88 127 HIS A N 1
ATOM 994 C CA . HIS A 1 127 ? 9.742 20.359 -11.82 1 98.88 127 HIS A CA 1
ATOM 995 C C . HIS A 1 127 ? 8.969 20.297 -10.516 1 98.88 127 HIS A C 1
ATOM 997 O O . HIS A 1 127 ? 9.078 21.203 -9.672 1 98.88 127 HIS A O 1
ATOM 1003 N N . PHE A 1 128 ? 8.195 19.25 -10.359 1 98.94 128 PHE A N 1
ATOM 1004 C CA . PHE A 1 128 ? 7.309 19.109 -9.211 1 98.94 128 PHE A CA 1
ATOM 1005 C C . PHE A 1 128 ? 7.566 17.797 -8.484 1 98.94 128 PHE A C 1
ATOM 1007 O O . PHE A 1 128 ? 7.895 16.781 -9.109 1 98.94 128 PHE A O 1
ATOM 1014 N N . TRP A 1 129 ? 7.473 17.844 -7.145 1 98.94 129 TRP A N 1
ATOM 1015 C CA . TRP A 1 129 ? 7.309 16.641 -6.332 1 98.94 129 TRP A CA 1
ATOM 1016 C C . TRP A 1 129 ? 5.93 16.609 -5.684 1 98.94 129 TRP A C 1
ATOM 1018 O O . TRP A 1 129 ? 5.465 17.609 -5.148 1 98.94 129 TRP A O 1
ATOM 1028 N N . ILE A 1 130 ? 5.246 15.531 -5.84 1 98.94 130 ILE A N 1
ATOM 1029 C CA . ILE A 1 130 ? 4.059 15.234 -5.051 1 98.94 130 ILE A CA 1
ATOM 1030 C C . ILE A 1 130 ? 4.438 14.359 -3.855 1 98.94 130 ILE A C 1
ATOM 1032 O O . ILE A 1 130 ? 4.781 13.188 -4.023 1 98.94 130 ILE A O 1
ATOM 1036 N N . SER A 1 131 ? 4.387 14.859 -2.607 1 98.81 131 SER A N 1
ATOM 1037 C CA . SER A 1 131 ? 4.688 14.102 -1.397 1 98.81 131 SER A CA 1
ATOM 1038 C C . SER A 1 131 ? 3.438 13.406 -0.856 1 98.81 131 SER A C 1
ATOM 1040 O O . SER A 1 131 ? 2.518 14.07 -0.369 1 98.81 131 SER A O 1
ATOM 1042 N N . LEU A 1 132 ? 3.42 12.188 -0.814 1 98.31 132 LEU A N 1
ATOM 1043 C CA . LEU A 1 132 ? 2.197 11.398 -0.907 1 98.31 132 LEU A CA 1
ATOM 1044 C C . LEU A 1 132 ? 1.659 11.062 0.48 1 98.31 132 LEU A C 1
ATOM 1046 O O . LEU A 1 132 ? 2.434 10.859 1.419 1 98.31 132 LEU A O 1
ATOM 1050 N N . ALA A 1 133 ? 0.305 10.992 0.481 1 98.19 133 ALA A N 1
ATOM 1051 C CA . ALA A 1 133 ? -0.335 10.055 1.4 1 98.19 133 ALA A CA 1
ATOM 1052 C C . ALA A 1 133 ? -0.249 8.625 0.875 1 98.19 133 ALA A C 1
ATOM 1054 O O . ALA A 1 133 ? 0.581 8.328 0.014 1 98.19 133 ALA A O 1
ATOM 1055 N N . ASP A 1 134 ? -1.04 7.691 1.389 1 97.94 134 ASP A N 1
ATOM 1056 C CA . ASP A 1 134 ? -0.769 6.266 1.235 1 97.94 134 ASP A CA 1
ATOM 1057 C C . ASP A 1 134 ? -1.546 5.684 0.056 1 97.94 134 ASP A C 1
ATOM 1059 O O . ASP A 1 134 ? -2.332 4.75 0.225 1 97.94 134 ASP A O 1
ATOM 1063 N N . THR A 1 135 ? -1.343 6.094 -1.17 1 98.19 135 THR A N 1
ATOM 1064 C CA . THR A 1 135 ? -1.801 5.477 -2.41 1 98.19 135 THR A CA 1
ATOM 1065 C C . THR A 1 135 ? -0.756 5.637 -3.512 1 98.19 135 THR A C 1
ATOM 1067 O O . THR A 1 135 ? 0.038 6.578 -3.49 1 98.19 135 THR A O 1
ATOM 1070 N N . ASP A 1 136 ? -0.798 4.766 -4.508 1 98.38 136 ASP A N 1
ATOM 1071 C CA . ASP A 1 136 ? 0.175 4.77 -5.594 1 98.38 136 ASP A CA 1
ATOM 1072 C C . ASP A 1 136 ? -0.179 5.82 -6.645 1 98.38 136 ASP A C 1
ATOM 1074 O O . ASP A 1 136 ? -0.443 5.488 -7.801 1 98.38 136 ASP A O 1
ATOM 1078 N N . ILE A 1 137 ? 0.015 7.094 -6.301 1 98.81 137 ILE A N 1
ATOM 1079 C CA . ILE A 1 137 ? -0.293 8.203 -7.191 1 98.81 137 ILE A CA 1
ATOM 1080 C C . ILE A 1 137 ? 0.638 8.172 -8.398 1 98.81 137 ILE A C 1
ATOM 1082 O O . ILE A 1 137 ? 0.319 8.734 -9.453 1 98.81 137 ILE A O 1
ATOM 1086 N N . LEU A 1 138 ? 1.817 7.574 -8.25 1 98.88 138 LEU A N 1
ATOM 1087 C CA . LEU A 1 138 ? 2.688 7.375 -9.406 1 98.88 138 LEU A CA 1
ATOM 1088 C C . LEU A 1 138 ? 1.938 6.676 -10.539 1 98.88 138 LEU A C 1
ATOM 1090 O O . LEU A 1 138 ? 2.027 7.09 -11.695 1 98.88 138 LEU A O 1
ATOM 1094 N N . LEU A 1 139 ? 1.2 5.605 -10.203 1 98.81 139 LEU A N 1
ATOM 1095 C CA . LEU A 1 139 ? 0.455 4.848 -11.203 1 98.81 139 LEU A CA 1
ATOM 1096 C C . LEU A 1 139 ? -0.666 5.691 -11.805 1 98.81 139 LEU A C 1
ATOM 1098 O O . LEU A 1 139 ? -0.896 5.656 -13.016 1 98.81 139 LEU A O 1
ATOM 1102 N N . TRP A 1 140 ? -1.335 6.477 -10.961 1 98.88 140 TRP A N 1
ATOM 1103 C CA . TRP A 1 140 ? -2.367 7.395 -11.438 1 98.88 140 TRP A CA 1
ATOM 1104 C C . TRP A 1 140 ? -1.79 8.391 -12.438 1 98.88 140 TRP A C 1
ATOM 1106 O O . TRP A 1 140 ? -2.303 8.539 -13.547 1 98.88 140 TRP A O 1
ATOM 1116 N N . ALA A 1 141 ? -0.72 9.016 -12.039 1 98.94 141 ALA A N 1
ATOM 1117 C CA . ALA A 1 141 ? -0.124 10.055 -12.867 1 98.94 141 ALA A CA 1
ATOM 1118 C C . ALA A 1 141 ? 0.384 9.484 -14.188 1 98.94 141 ALA A C 1
ATOM 1120 O O . ALA A 1 141 ? 0.152 10.062 -15.25 1 98.94 141 ALA A O 1
ATOM 1121 N N . GLN A 1 142 ? 1.06 8.367 -14.125 1 98.94 142 GLN A N 1
ATOM 1122 C CA . GLN A 1 142 ? 1.54 7.73 -15.344 1 98.94 142 GLN A CA 1
ATOM 1123 C C . GLN A 1 142 ? 0.378 7.301 -16.234 1 98.94 142 GLN A C 1
ATOM 1125 O O . GLN A 1 142 ? 0.434 7.457 -17.453 1 98.94 142 GLN A O 1
ATOM 1130 N N . GLY A 1 143 ? -0.676 6.73 -15.625 1 98.88 143 GLY A N 1
ATOM 1131 C CA . GLY A 1 143 ? -1.854 6.332 -16.375 1 98.88 143 GLY A CA 1
ATOM 1132 C C . GLY A 1 143 ? -2.51 7.484 -17.109 1 98.88 143 GLY A C 1
ATOM 1133 O O . GLY A 1 143 ? -2.834 7.371 -18.297 1 98.88 143 GLY A O 1
ATOM 1134 N N . VAL A 1 144 ? -2.67 8.594 -16.422 1 98.88 144 VAL A N 1
ATOM 1135 C CA . VAL A 1 144 ? -3.26 9.789 -17.016 1 98.88 144 VAL A CA 1
ATOM 1136 C C . VAL A 1 144 ? -2.4 10.266 -18.188 1 98.88 144 VAL A C 1
ATOM 1138 O O . VAL A 1 144 ? -2.924 10.688 -19.219 1 98.88 144 VAL A O 1
ATOM 1141 N N . ALA A 1 145 ? -1.117 10.164 -18.078 1 98.81 145 ALA A N 1
ATOM 1142 C CA . ALA A 1 145 ? -0.179 10.695 -19.062 1 98.81 145 ALA A CA 1
ATOM 1143 C C . ALA A 1 145 ? -0.208 9.875 -20.344 1 98.81 145 ALA A C 1
ATOM 1145 O O . ALA A 1 145 ? 0.138 10.375 -21.422 1 98.81 145 ALA A O 1
ATOM 1146 N N . VAL A 1 146 ? -0.62 8.617 -20.281 1 98.56 146 VAL A N 1
ATOM 1147 C CA . VAL A 1 146 ? -0.551 7.672 -21.391 1 98.56 146 VAL A CA 1
ATOM 1148 C C . VAL A 1 146 ? -1.218 8.281 -22.625 1 98.56 146 VAL A C 1
ATOM 1150 O O . VAL A 1 146 ? -0.677 8.203 -23.734 1 98.56 146 VAL A O 1
ATOM 1153 N N . HIS A 1 147 ? -2.406 8.898 -22.469 1 98.06 147 HIS A N 1
ATOM 1154 C CA . HIS A 1 147 ? -3.174 9.375 -23.609 1 98.06 147 HIS A CA 1
ATOM 1155 C C . HIS A 1 147 ? -3.379 10.883 -23.531 1 98.06 147 HIS A C 1
ATOM 1157 O O . HIS A 1 147 ? -4.23 11.438 -24.234 1 98.06 147 HIS A O 1
ATOM 1163 N N . ALA A 1 148 ? -2.6 11.57 -22.641 1 98.06 148 ALA A N 1
ATOM 1164 C CA . ALA A 1 148 ? -2.832 12.992 -22.406 1 98.06 148 ALA A CA 1
ATOM 1165 C C . ALA A 1 148 ? -2.26 13.836 -23.531 1 98.06 148 ALA A C 1
ATOM 1167 O O . ALA A 1 148 ? -2.617 15.008 -23.688 1 98.06 148 ALA A O 1
ATOM 1168 N N . GLY A 1 149 ? -1.316 13.312 -24.328 1 97.81 149 GLY A N 1
ATOM 1169 C CA . GLY A 1 149 ? -0.661 14.062 -25.391 1 97.81 149 GLY A CA 1
ATOM 1170 C C . GLY A 1 149 ? 0.279 15.133 -24.875 1 97.81 149 GLY A C 1
ATOM 1171 O O . GLY A 1 149 ? 0.463 16.172 -25.516 1 97.81 149 GLY A O 1
ATOM 1172 N N . MET A 1 150 ? 0.762 14.984 -23.672 1 98.31 150 MET A N 1
ATOM 1173 C CA . MET A 1 150 ? 1.668 15.938 -23.047 1 98.31 150 MET A CA 1
ATOM 1174 C C . MET A 1 150 ? 3.062 15.344 -22.875 1 98.31 150 MET A C 1
ATOM 1176 O O . MET A 1 150 ? 3.203 14.148 -22.625 1 98.31 150 MET A O 1
ATOM 1180 N N . ASP A 1 151 ? 4.078 16.172 -23.062 1 98.56 151 ASP A N 1
ATOM 1181 C CA . ASP A 1 151 ? 5.469 15.75 -22.906 1 98.56 151 ASP A CA 1
ATOM 1182 C C . ASP A 1 151 ? 5.918 15.875 -21.453 1 98.56 151 ASP A C 1
ATOM 1184 O O . ASP A 1 151 ? 6.422 16.922 -21.031 1 98.56 151 ASP A O 1
ATOM 1188 N N . VAL A 1 152 ? 5.77 14.812 -20.703 1 98.75 152 VAL A N 1
ATOM 1189 C CA . VAL A 1 152 ? 6.133 14.789 -19.297 1 98.75 152 VAL A CA 1
ATOM 1190 C C . VAL A 1 152 ? 6.914 13.516 -18.984 1 98.75 152 VAL A C 1
ATOM 1192 O O . VAL A 1 152 ? 6.75 12.5 -19.656 1 98.75 152 VAL A O 1
ATOM 1195 N N . SER A 1 153 ? 7.805 13.594 -18.047 1 98.69 153 SER A N 1
ATOM 1196 C CA . SER A 1 153 ? 8.469 12.461 -17.406 1 98.69 153 SER A CA 1
ATOM 1197 C C . SER A 1 153 ? 8.023 12.305 -15.961 1 98.69 153 SER A C 1
ATOM 1199 O O . SER A 1 153 ? 8.055 13.258 -15.18 1 98.69 153 SER A O 1
ATOM 1201 N N . ILE A 1 154 ? 7.562 11.141 -15.641 1 98.88 154 ILE A N 1
ATOM 1202 C CA . ILE A 1 154 ? 7 10.883 -14.32 1 98.88 154 ILE A CA 1
ATOM 1203 C C . ILE A 1 154 ? 7.691 9.68 -13.688 1 98.88 154 ILE A C 1
ATOM 1205 O O . ILE A 1 154 ? 7.758 8.609 -14.297 1 98.88 154 ILE A O 1
ATOM 1209 N N . GLY A 1 155 ? 8.203 9.797 -12.492 1 98.56 155 GLY A N 1
ATOM 1210 C CA . GLY A 1 155 ? 8.875 8.695 -11.812 1 98.56 155 GLY A CA 1
ATOM 1211 C C . GLY A 1 155 ? 9.039 8.93 -10.32 1 98.56 155 GLY A C 1
ATOM 1212 O O . GLY A 1 155 ? 8.516 9.906 -9.781 1 98.56 155 GLY A O 1
ATOM 1213 N N . GLU A 1 156 ? 9.578 8 -9.617 1 98.44 156 GLU A N 1
ATOM 1214 C CA . GLU A 1 156 ? 9.93 8.102 -8.203 1 98.44 156 GLU A CA 1
ATOM 1215 C C . GLU A 1 156 ? 11.398 8.461 -8.023 1 98.44 156 GLU A C 1
ATOM 1217 O O . GLU A 1 156 ? 12.281 7.672 -8.359 1 98.44 156 GLU A O 1
ATOM 1222 N N . PRO A 1 157 ? 11.688 9.625 -7.562 1 98.75 157 PRO A N 1
ATOM 1223 C CA . PRO A 1 157 ? 13.094 10 -7.348 1 98.75 157 PRO A CA 1
ATOM 1224 C C . PRO A 1 157 ? 13.672 9.391 -6.07 1 98.75 157 PRO A C 1
ATOM 1226 O O . PRO A 1 157 ? 12.922 8.906 -5.219 1 98.75 157 PRO A O 1
ATOM 1229 N N . ASP A 1 158 ? 15.031 9.336 -5.961 1 98.56 158 ASP A N 1
ATOM 1230 C CA . ASP A 1 158 ? 15.695 8.969 -4.711 1 98.56 158 ASP A CA 1
ATOM 1231 C C . ASP A 1 158 ? 15.578 10.094 -3.682 1 98.56 158 ASP A C 1
ATOM 1233 O O . ASP A 1 158 ? 16.547 10.828 -3.447 1 98.56 158 ASP A O 1
ATOM 1237 N N . VAL A 1 159 ? 14.391 10.234 -3.156 1 98.88 159 VAL A N 1
ATOM 1238 C CA . VAL A 1 159 ? 14.078 11.297 -2.199 1 98.88 159 VAL A CA 1
ATOM 1239 C C . VAL A 1 159 ? 13.328 10.711 -1.009 1 98.88 159 VAL A C 1
ATOM 1241 O O . VAL A 1 159 ? 12.336 9.992 -1.184 1 98.88 159 VAL A O 1
ATOM 1244 N N . SER A 1 160 ? 13.789 10.93 0.187 1 98.88 160 SER A N 1
ATOM 1245 C CA . SER A 1 160 ? 13.219 10.383 1.412 1 98.88 160 SER A CA 1
ATOM 1246 C C . SER A 1 160 ? 13.047 11.461 2.477 1 98.88 160 SER A C 1
ATOM 1248 O O . SER A 1 160 ? 14.039 11.969 3.012 1 98.88 160 SER A O 1
ATOM 1250 N N . PRO A 1 161 ? 11.852 11.828 2.836 1 98.88 161 PRO A N 1
ATOM 1251 C CA . PRO A 1 161 ? 11.656 12.906 3.807 1 98.88 161 PRO A CA 1
ATOM 1252 C C . PRO A 1 161 ? 11.797 12.438 5.25 1 98.88 161 PRO A C 1
ATOM 1254 O O . PRO A 1 161 ? 11.445 11.297 5.566 1 98.88 161 PRO A O 1
ATOM 1257 N N . LEU A 1 162 ? 12.312 13.289 6.117 1 98.88 162 LEU A N 1
ATOM 1258 C CA . LEU A 1 162 ? 12.188 13.297 7.57 1 98.88 162 LEU A CA 1
ATOM 1259 C C . LEU A 1 162 ? 11.289 14.438 8.039 1 98.88 162 LEU A C 1
ATOM 1261 O O . LEU A 1 162 ? 11.195 15.469 7.371 1 98.88 162 LEU A O 1
ATOM 1265 N N . GLN A 1 163 ? 10.68 14.266 9.125 1 98.75 163 GLN A N 1
ATOM 1266 C CA . GLN A 1 163 ? 9.945 15.352 9.773 1 98.75 163 GLN A CA 1
ATOM 1267 C C . GLN A 1 163 ? 10.594 15.734 11.102 1 98.75 163 GLN A C 1
ATOM 1269 O O . GLN A 1 163 ? 10.695 14.906 12.008 1 98.75 163 GLN A O 1
ATOM 1274 N N . LEU A 1 164 ? 11.078 16.859 11.172 1 98.88 164 LEU A N 1
ATOM 1275 C CA . LEU A 1 164 ? 11.5 17.484 12.422 1 98.88 164 LEU A CA 1
ATOM 1276 C C . LEU A 1 164 ? 10.445 18.469 12.906 1 98.88 164 LEU A C 1
ATOM 1278 O O . LEU A 1 164 ? 10.297 19.562 12.344 1 98.88 164 LEU A O 1
ATOM 1282 N N . GLN A 1 165 ? 9.75 18.141 13.977 1 98.62 165 GLN A N 1
ATOM 1283 C CA . GLN A 1 165 ? 8.531 18.844 14.352 1 98.62 165 GLN A CA 1
ATOM 1284 C C . GLN A 1 165 ? 8.539 19.203 15.836 1 98.62 165 GLN A C 1
ATOM 1286 O O . GLN A 1 165 ? 8.977 18.406 16.672 1 98.62 165 GLN A O 1
ATOM 1291 N N . GLY A 1 166 ? 8.016 20.312 16.172 1 98.44 166 GLY A N 1
ATOM 1292 C CA . GLY A 1 166 ? 7.906 20.781 17.547 1 98.44 166 GLY A CA 1
ATOM 1293 C C . GLY A 1 166 ? 8.484 22.172 17.75 1 98.44 166 GLY A C 1
ATOM 1294 O O . GLY A 1 166 ? 9.234 22.672 16.891 1 98.44 166 GLY A O 1
ATOM 1295 N N . PRO A 1 167 ? 8.188 22.812 18.875 1 97.75 167 PRO A N 1
ATOM 1296 C CA . PRO A 1 167 ? 8.578 24.219 19.094 1 97.75 167 PRO A CA 1
ATOM 1297 C C . PRO A 1 167 ? 10.094 24.406 19.062 1 97.75 167 PRO A C 1
ATOM 1299 O O . PRO A 1 167 ? 10.57 25.5 18.75 1 97.75 167 PRO A O 1
ATOM 1302 N N . LYS A 1 168 ? 10.859 23.391 19.328 1 98.25 168 LYS A N 1
ATOM 1303 C CA . LYS A 1 168 ? 12.312 23.531 19.391 1 98.25 168 LYS A CA 1
ATOM 1304 C C . LYS A 1 168 ? 12.953 23.125 18.062 1 98.25 168 LYS A C 1
ATOM 1306 O O . LYS A 1 168 ? 14.172 23.172 17.906 1 98.25 168 LYS A O 1
ATOM 1311 N N . SER A 1 169 ? 12.141 22.766 17.078 1 98.56 169 SER A N 1
ATOM 1312 C CA . SER A 1 169 ? 12.664 22.344 15.781 1 98.56 169 SER A CA 1
ATOM 1313 C C . SER A 1 169 ? 13.461 23.469 15.125 1 98.56 169 SER A C 1
ATOM 1315 O O . SER A 1 169 ? 14.477 23.219 14.469 1 98.56 169 SER A O 1
ATOM 1317 N N . GLY A 1 170 ? 13.008 24.688 15.312 1 97.88 170 GLY A N 1
ATOM 1318 C CA . GLY A 1 170 ? 13.727 25.828 14.758 1 97.88 170 GLY A CA 1
ATOM 1319 C C . GLY A 1 170 ? 15.141 25.938 15.281 1 97.88 170 GLY A C 1
ATOM 1320 O O . GLY A 1 170 ? 16.078 26.188 14.508 1 97.88 170 GLY A O 1
ATOM 1321 N N . GLU A 1 171 ? 15.305 25.75 16.531 1 98.12 171 GLU A N 1
ATOM 1322 C CA . GLU A 1 171 ? 16.625 25.844 17.141 1 98.12 171 GLU A CA 1
ATOM 1323 C C . GLU A 1 171 ? 17.547 24.734 16.609 1 98.12 171 GLU A C 1
ATOM 1325 O O . GLU A 1 171 ? 18.734 24.969 16.391 1 98.12 171 GLU A O 1
ATOM 1330 N N . VAL A 1 172 ? 16.984 23.562 16.438 1 98.69 172 VAL A N 1
ATOM 1331 C CA . VAL A 1 172 ? 17.75 22.453 15.867 1 98.69 172 VAL A CA 1
ATOM 1332 C C . VAL A 1 172 ? 18.203 22.812 14.445 1 98.69 172 VAL A C 1
ATOM 1334 O O . VAL A 1 172 ? 19.359 22.625 14.086 1 98.69 172 VAL A O 1
ATOM 1337 N N . MET A 1 173 ? 17.297 23.375 13.664 1 98.62 173 MET A N 1
ATOM 1338 C CA . MET A 1 173 ? 17.594 23.734 12.281 1 98.62 173 MET A CA 1
ATOM 1339 C C . MET A 1 173 ? 18.672 24.828 12.227 1 98.62 173 MET A C 1
ATOM 1341 O O . MET A 1 173 ? 19.547 24.797 11.359 1 98.62 173 MET A O 1
ATOM 1345 N N . LYS A 1 174 ? 18.547 25.766 13.133 1 98.19 174 LYS A N 1
ATOM 1346 C CA . LYS A 1 174 ? 19.547 26.812 13.211 1 98.19 174 LYS A CA 1
ATOM 1347 C C . LYS A 1 174 ? 20.938 26.234 13.469 1 98.19 174 LYS A C 1
ATOM 1349 O O . LYS A 1 174 ? 21.922 26.672 12.867 1 98.19 174 LYS A O 1
ATOM 1354 N N . LYS A 1 175 ? 20.969 25.312 14.359 1 98.38 175 LYS A N 1
ATOM 1355 C CA . LYS A 1 175 ? 22.234 24.672 14.68 1 98.38 175 LYS A CA 1
ATOM 1356 C C . LYS A 1 175 ? 22.797 23.938 13.469 1 98.38 175 LYS A C 1
ATOM 1358 O O . LYS A 1 175 ? 24.016 23.906 13.266 1 98.38 175 LYS A O 1
ATOM 1363 N N . LEU A 1 176 ? 21.969 23.359 12.664 1 98.62 176 LEU A N 1
ATOM 1364 C CA . LEU A 1 176 ? 22.391 22.547 11.531 1 98.62 176 LEU A CA 1
ATOM 1365 C C . LEU A 1 176 ? 22.766 23.422 10.344 1 98.62 176 LEU A C 1
ATOM 1367 O O . LEU A 1 176 ? 23.703 23.109 9.609 1 98.62 176 LEU A O 1
ATOM 1371 N N . PHE A 1 177 ? 22.016 24.562 10.117 1 98.19 177 PHE A N 1
ATOM 1372 C CA . PHE A 1 177 ? 22.125 25.25 8.828 1 98.19 177 PHE A CA 1
ATOM 1373 C C . PHE A 1 177 ? 22.453 26.734 9.031 1 98.19 177 PHE A C 1
ATOM 1375 O O . PHE A 1 177 ? 22.625 27.469 8.062 1 98.19 177 PHE A O 1
ATOM 1382 N N . GLY A 1 178 ? 22.469 27.203 10.25 1 97.5 178 GLY A N 1
ATOM 1383 C CA . GLY A 1 178 ? 22.75 28.609 10.547 1 97.5 178 GLY A CA 1
ATOM 1384 C C . GLY A 1 178 ? 21.484 29.453 10.672 1 97.5 178 GLY A C 1
ATOM 1385 O O . GLY A 1 178 ? 20.375 28.938 10.477 1 97.5 178 GLY A O 1
ATOM 1386 N N . GLU A 1 179 ? 21.609 30.688 10.883 1 97 179 GLU A N 1
ATOM 1387 C CA . GLU A 1 179 ? 20.531 31.609 11.219 1 97 179 GLU A CA 1
ATOM 1388 C C . GLU A 1 179 ? 19.594 31.828 10.031 1 97 179 GLU A C 1
ATOM 1390 O O . GLU A 1 179 ? 18.406 32.062 10.211 1 97 179 GLU A O 1
ATOM 1395 N N . SER A 1 180 ? 20.078 31.672 8.875 1 95.94 180 SER A N 1
ATOM 1396 C CA . SER A 1 180 ? 19.312 32 7.672 1 95.94 180 SER A CA 1
ATOM 1397 C C . SER A 1 180 ? 18.109 31.094 7.512 1 95.94 180 SER A C 1
ATOM 1399 O O . SER A 1 180 ? 17.141 31.438 6.824 1 95.94 180 SER A O 1
ATOM 1401 N N . ILE A 1 181 ? 18.109 29.906 8.141 1 96.81 181 ILE A N 1
ATOM 1402 C CA . ILE A 1 181 ? 17 28.953 8.016 1 96.81 181 ILE A CA 1
ATOM 1403 C C . ILE A 1 181 ? 15.734 29.547 8.641 1 96.81 181 ILE A C 1
ATOM 1405 O O . ILE A 1 181 ? 14.625 29.141 8.281 1 96.81 181 ILE A O 1
ATOM 1409 N N . MET A 1 182 ? 15.906 30.469 9.5 1 94.62 182 MET A N 1
ATOM 1410 C CA . MET A 1 182 ? 14.789 31.078 10.211 1 94.62 182 MET A CA 1
ATOM 1411 C C . MET A 1 182 ? 13.953 31.938 9.273 1 94.62 182 MET A C 1
ATOM 1413 O O . MET A 1 182 ? 12.805 32.281 9.578 1 94.62 182 MET A O 1
ATOM 1417 N N . ASP A 1 183 ? 14.5 32.281 8.07 1 95.69 183 ASP A N 1
ATOM 1418 C CA . ASP A 1 183 ? 13.789 33.094 7.094 1 95.69 183 ASP A CA 1
ATOM 1419 C C . ASP A 1 183 ? 12.891 32.219 6.215 1 95.69 183 ASP A C 1
ATOM 1421 O O . ASP A 1 183 ? 12.078 32.75 5.441 1 95.69 183 ASP A O 1
ATOM 1425 N N . LEU A 1 184 ? 13.055 30.969 6.352 1 97.69 184 LEU A N 1
ATOM 1426 C CA . LEU A 1 184 ? 12.203 30.078 5.566 1 97.69 184 LEU A CA 1
ATOM 1427 C C . LEU A 1 184 ? 10.75 30.188 6.012 1 97.69 184 LEU A C 1
ATOM 1429 O O . LEU A 1 184 ? 10.422 29.875 7.16 1 97.69 184 LEU A O 1
ATOM 1433 N N . ARG A 1 185 ? 9.883 30.594 5.086 1 97.12 185 ARG A N 1
ATOM 1434 C CA . ARG A 1 185 ? 8.484 30.844 5.406 1 97.12 185 ARG A CA 1
ATOM 1435 C C . ARG A 1 185 ? 7.672 29.562 5.391 1 97.12 185 ARG A C 1
ATOM 1437 O O . ARG A 1 185 ? 8.07 28.578 4.762 1 97.12 185 ARG A O 1
ATOM 1444 N N . TYR A 1 186 ? 6.578 29.656 6.156 1 96.94 186 TYR A N 1
ATOM 1445 C CA . TYR A 1 186 ? 5.621 28.547 6.172 1 96.94 186 TYR A CA 1
ATOM 1446 C C . TYR A 1 186 ? 5.203 28.172 4.754 1 96.94 186 TYR A C 1
ATOM 1448 O O . TYR A 1 186 ? 4.84 29.047 3.955 1 96.94 186 TYR A O 1
ATOM 1456 N N . TYR A 1 187 ? 5.371 26.891 4.348 1 98.25 187 TYR A N 1
ATOM 1457 C CA . TYR A 1 187 ? 5.039 26.297 3.055 1 98.25 187 TYR A CA 1
ATOM 1458 C C . TYR A 1 187 ? 5.977 26.797 1.966 1 98.25 187 TYR A C 1
ATOM 1460 O O . TYR A 1 187 ? 5.566 26.969 0.817 1 98.25 187 TYR A O 1
ATOM 1468 N N . TRP A 1 188 ? 7.141 27.047 2.322 1 98.69 188 TRP A N 1
ATOM 1469 C CA . TRP A 1 188 ? 8.211 27.297 1.361 1 98.69 188 TRP A CA 1
ATOM 1470 C C . TRP A 1 188 ? 9.344 26.297 1.541 1 98.69 188 TRP A C 1
ATOM 1472 O O . TRP A 1 188 ? 9.445 25.641 2.578 1 98.69 188 TRP A O 1
ATOM 1482 N N . LEU A 1 189 ? 10.133 26.125 0.476 1 98.81 189 LEU A N 1
ATOM 1483 C CA . LEU A 1 189 ? 11.25 25.188 0.521 1 98.81 189 LEU A CA 1
ATOM 1484 C C . LEU A 1 189 ? 12.539 25.859 0.061 1 98.81 189 LEU A C 1
ATOM 1486 O O . LEU A 1 189 ? 12.508 26.906 -0.566 1 98.81 189 LEU A O 1
ATOM 1490 N N . ARG A 1 190 ? 13.672 25.25 0.427 1 98.12 190 ARG A N 1
ATOM 1491 C CA . ARG A 1 190 ? 15.016 25.656 0.036 1 98.12 190 ARG A CA 1
ATOM 1492 C C . ARG A 1 190 ? 15.906 24.438 -0.206 1 98.12 190 ARG A C 1
ATOM 1494 O O . ARG A 1 190 ? 15.789 23.438 0.494 1 98.12 190 ARG A O 1
ATOM 1501 N N . GLU A 1 191 ? 16.672 24.594 -1.271 1 98.38 191 GLU A N 1
ATOM 1502 C CA . GLU A 1 191 ? 17.719 23.594 -1.464 1 98.38 191 GLU A CA 1
ATOM 1503 C C . GLU A 1 191 ? 18.922 23.859 -0.558 1 98.38 191 GLU A C 1
ATOM 1505 O O . GLU A 1 191 ? 19.453 24.969 -0.552 1 98.38 191 GLU A O 1
ATOM 1510 N N . LEU A 1 192 ? 19.297 22.891 0.232 1 98.19 192 LEU A N 1
ATOM 1511 C CA . LEU A 1 192 ? 20.406 23.016 1.183 1 98.19 192 LEU A CA 1
ATOM 1512 C C . LEU A 1 192 ? 21.312 21.797 1.123 1 98.19 192 LEU A C 1
ATOM 1514 O O . LEU A 1 192 ? 21.062 20.859 0.354 1 98.19 192 LEU A O 1
ATOM 1518 N N . GLU A 1 193 ? 22.344 21.922 1.787 1 97.19 193 GLU A N 1
ATOM 1519 C CA . GLU A 1 193 ? 23.312 20.844 1.947 1 97.19 193 GLU A CA 1
ATOM 1520 C C . GLU A 1 193 ? 23.844 20.797 3.375 1 97.19 193 GLU A C 1
ATOM 1522 O O . GLU A 1 193 ? 24.109 21.828 3.98 1 97.19 193 GLU A O 1
ATOM 1527 N N . LEU A 1 194 ? 23.953 19.641 3.943 1 98.25 194 LEU A N 1
ATOM 1528 C CA . LEU A 1 194 ? 24.547 19.422 5.258 1 98.25 194 LEU A CA 1
ATOM 1529 C C . LEU A 1 194 ? 25.766 18.5 5.164 1 98.25 194 LEU A C 1
ATOM 1531 O O . LEU A 1 194 ? 25.609 17.281 5.043 1 98.25 194 LEU A O 1
ATOM 1535 N N . ASP A 1 195 ? 27 19.031 5.199 1 97.69 195 ASP A N 1
ATOM 1536 C CA . ASP A 1 195 ? 28.234 18.266 5.121 1 97.69 195 ASP A CA 1
ATOM 1537 C C . ASP A 1 195 ? 28.234 17.359 3.891 1 97.69 195 ASP A C 1
ATOM 1539 O O . ASP A 1 195 ? 28.531 16.172 3.992 1 97.69 195 ASP A O 1
ATOM 1543 N N . GLY A 1 196 ? 27.812 17.828 2.861 1 98.19 196 GLY A N 1
ATOM 1544 C CA . GLY A 1 196 ? 27.844 17.078 1.607 1 98.19 196 GLY A CA 1
ATOM 1545 C C . GLY A 1 196 ? 26.562 16.297 1.352 1 98.19 196 GLY A C 1
ATOM 1546 O O . GLY A 1 196 ? 26.391 15.711 0.282 1 98.19 196 GLY A O 1
ATOM 1547 N N . ILE A 1 197 ? 25.625 16.25 2.283 1 98.75 197 ILE A N 1
ATOM 1548 C CA . ILE A 1 197 ? 24.344 15.555 2.119 1 98.75 197 ILE A CA 1
ATOM 1549 C C . ILE A 1 197 ? 23.328 16.484 1.442 1 98.75 197 ILE A C 1
ATOM 1551 O O . ILE A 1 197 ? 22.953 17.516 2 1 98.75 197 ILE A O 1
ATOM 1555 N N . PRO A 1 198 ? 22.906 16.141 0.225 1 98.81 198 PRO A N 1
ATOM 1556 C CA . PRO A 1 198 ? 21.969 17.016 -0.495 1 98.81 198 PRO A CA 1
ATOM 1557 C C . PRO A 1 198 ? 20.547 16.922 0.048 1 98.81 198 PRO A C 1
ATOM 1559 O O . PRO A 1 198 ? 20.016 15.828 0.258 1 98.81 198 PRO A O 1
ATOM 1562 N N . LEU A 1 199 ? 19.938 18.141 0.269 1 98.88 199 LEU A N 1
ATOM 1563 C CA . LEU A 1 199 ? 18.609 18.188 0.896 1 98.88 199 LEU A CA 1
ATOM 1564 C C . LEU A 1 199 ? 17.734 19.25 0.23 1 98.88 199 LEU A C 1
ATOM 1566 O O . LEU A 1 199 ? 18.234 20.25 -0.266 1 98.88 199 LEU A O 1
ATOM 1570 N N . ILE A 1 200 ? 16.469 18.953 0.108 1 98.94 200 ILE A N 1
ATOM 1571 C CA . ILE A 1 200 ? 15.43 19.984 0.074 1 98.94 200 ILE A CA 1
ATOM 1572 C C . ILE A 1 200 ? 14.781 20.109 1.452 1 98.94 200 ILE A C 1
ATOM 1574 O O . ILE A 1 200 ? 14.438 19.109 2.078 1 98.94 200 ILE A O 1
ATOM 1578 N N . VAL A 1 201 ? 14.734 21.281 1.98 1 98.88 201 VAL A N 1
ATOM 1579 C CA . VAL A 1 201 ? 14.109 21.516 3.275 1 98.88 201 VAL A CA 1
ATOM 1580 C C . VAL A 1 201 ? 12.859 22.391 3.096 1 98.88 201 VAL A C 1
ATOM 1582 O O . VAL A 1 201 ? 12.898 23.406 2.41 1 98.88 201 VAL A O 1
ATOM 1585 N N . SER A 1 202 ? 11.797 21.969 3.592 1 98.88 202 SER A N 1
ATOM 1586 C CA . SER A 1 202 ? 10.578 22.766 3.586 1 98.88 202 SER A CA 1
ATOM 1587 C C . SER A 1 202 ? 10.078 23.016 5.004 1 98.88 202 SER A C 1
ATOM 1589 O O . SER A 1 202 ? 10.359 22.234 5.918 1 98.88 202 SER A O 1
ATOM 1591 N N . ARG A 1 203 ? 9.453 24.172 5.188 1 98.44 203 ARG A N 1
ATOM 1592 C CA . ARG A 1 203 ? 8.742 24.422 6.438 1 98.44 203 ARG A CA 1
ATOM 1593 C C . ARG A 1 203 ? 7.316 23.891 6.371 1 98.44 203 ARG A C 1
ATOM 1595 O O . ARG A 1 203 ? 6.363 24.656 6.254 1 98.44 203 ARG A O 1
ATOM 1602 N N . THR A 1 204 ? 7.18 22.625 6.387 1 97.69 204 THR A N 1
ATOM 1603 C CA . THR A 1 204 ? 5.953 21.828 6.344 1 97.69 204 THR A CA 1
ATOM 1604 C C . THR A 1 204 ? 6.035 20.656 7.301 1 97.69 204 THR A C 1
ATOM 1606 O O . THR A 1 204 ? 7.082 20.406 7.91 1 97.69 204 THR A O 1
ATOM 1609 N N . GLY A 1 205 ? 4.949 20 7.512 1 96.19 205 GLY A N 1
ATOM 1610 C CA . GLY A 1 205 ? 4.863 18.797 8.344 1 96.19 205 GLY A CA 1
ATOM 1611 C C . GLY A 1 205 ? 3.438 18.375 8.633 1 96.19 205 GLY A C 1
ATOM 1612 O O . GLY A 1 205 ? 2.508 19.172 8.516 1 96.19 205 GLY A O 1
ATOM 1613 N N . TRP A 1 206 ? 3.324 17.156 9 1 95.75 206 TRP A N 1
ATOM 1614 C CA . TRP A 1 206 ? 2.02 16.609 9.352 1 95.75 206 TRP A CA 1
ATOM 1615 C C . TRP A 1 206 ? 1.863 16.5 10.867 1 95.75 206 TRP A C 1
ATOM 1617 O O . TRP A 1 206 ? 1.732 15.406 11.414 1 95.75 206 TRP A O 1
ATOM 1627 N N . SER A 1 207 ? 1.876 17.656 11.602 1 95.38 207 SER A N 1
ATOM 1628 C CA . SER A 1 207 ? 1.853 17.609 13.062 1 95.38 207 SER A CA 1
ATOM 1629 C C . SER A 1 207 ? 1.033 18.766 13.633 1 95.38 207 SER A C 1
ATOM 1631 O O . SER A 1 207 ? 0.698 18.766 14.82 1 95.38 207 SER A O 1
ATOM 1633 N N . SER A 1 208 ? 0.729 19.75 12.828 1 93.75 208 SER A N 1
ATOM 1634 C CA . SER A 1 208 ? 0.067 20.969 13.273 1 93.75 208 SER A CA 1
ATOM 1635 C C . SER A 1 208 ? 0.954 21.766 14.227 1 93.75 208 SER A C 1
ATOM 1637 O O . SER A 1 208 ? 0.471 22.641 14.945 1 93.75 208 SER A O 1
ATOM 1639 N N . GLU A 1 209 ? 2.266 21.453 14.336 1 96.31 209 GLU A N 1
ATOM 1640 C CA . GLU A 1 209 ? 3.27 22.188 15.094 1 96.31 209 GLU A CA 1
ATOM 1641 C C . GLU A 1 209 ? 4.289 22.844 14.172 1 96.31 209 GLU A C 1
ATOM 1643 O O . GLU A 1 209 ? 4.348 22.531 12.977 1 96.31 209 GLU A O 1
ATOM 1648 N N . LEU A 1 210 ? 5.016 23.781 14.742 1 96.5 210 LEU A N 1
ATOM 1649 C CA . LEU A 1 210 ? 6.176 24.25 14 1 96.5 210 LEU A CA 1
ATOM 1650 C C . LEU A 1 210 ? 7.066 23.094 13.586 1 96.5 210 LEU A C 1
ATOM 1652 O O . LEU A 1 210 ? 7.305 22.172 14.383 1 96.5 210 LEU A O 1
ATOM 1656 N N . GLY A 1 211 ? 7.496 23.188 12.352 1 97.56 211 GLY A N 1
ATOM 1657 C CA . GLY A 1 211 ? 8.383 22.094 11.969 1 97.56 211 GLY A CA 1
ATOM 1658 C C . GLY A 1 211 ? 8.875 22.203 10.539 1 97.56 211 GLY A C 1
ATOM 1659 O O . GLY A 1 211 ? 8.516 23.141 9.82 1 97.56 211 GLY A O 1
ATOM 1660 N N . TYR A 1 212 ? 9.711 21.25 10.227 1 98.75 212 TYR A N 1
ATOM 1661 C CA . TYR A 1 212 ? 10.391 21.172 8.938 1 98.75 212 TYR A CA 1
ATOM 1662 C C . TYR A 1 212 ? 10.375 19.75 8.398 1 98.75 212 TYR A C 1
ATOM 1664 O O . TYR A 1 212 ? 10.336 18.781 9.172 1 98.75 212 TYR A O 1
ATOM 1672 N N . GLU A 1 213 ? 10.336 19.641 7.145 1 98.88 213 GLU A N 1
ATOM 1673 C CA . GLU A 1 213 ? 10.641 18.375 6.48 1 98.88 213 GLU A CA 1
ATOM 1674 C C . GLU A 1 213 ? 11.961 18.453 5.727 1 98.88 213 GLU A C 1
ATOM 1676 O O . GLU A 1 213 ? 12.25 19.453 5.07 1 98.88 213 GLU A O 1
ATOM 1681 N N . LEU A 1 214 ? 12.781 17.469 5.93 1 98.94 214 LEU A N 1
ATOM 1682 C CA . LEU A 1 214 ? 14.07 17.344 5.254 1 98.94 214 LEU A CA 1
ATOM 1683 C C . LEU A 1 214 ? 14.039 16.219 4.23 1 98.94 214 LEU A C 1
ATOM 1685 O O . LEU A 1 214 ? 14.039 15.039 4.602 1 98.94 214 LEU A O 1
ATOM 1689 N N . TYR A 1 215 ? 14 16.594 2.969 1 98.94 215 TYR A N 1
ATOM 1690 C CA . TYR A 1 215 ? 13.977 15.625 1.875 1 98.94 215 TYR A CA 1
ATOM 1691 C C . TYR A 1 215 ? 15.391 15.227 1.474 1 98.94 215 TYR A C 1
ATOM 1693 O O . TYR A 1 215 ? 16.078 15.977 0.775 1 98.94 215 TYR A O 1
ATOM 1701 N N . LEU A 1 216 ? 15.781 14.047 1.886 1 98.94 216 LEU A N 1
ATOM 1702 C CA . LEU A 1 216 ? 17.094 13.508 1.569 1 98.94 216 LEU A CA 1
ATOM 1703 C C . LEU A 1 216 ? 17.172 13.094 0.105 1 98.94 216 LEU A C 1
ATOM 1705 O O . LEU A 1 216 ? 16.375 12.281 -0.357 1 98.94 216 LEU A O 1
ATOM 1709 N N . ARG A 1 217 ? 18.094 13.641 -0.648 1 98.81 217 ARG A N 1
ATOM 1710 C CA . ARG A 1 217 ? 18.188 13.367 -2.078 1 98.81 217 ARG A CA 1
ATOM 1711 C C . ARG A 1 217 ? 19.281 12.352 -2.377 1 98.81 217 ARG A C 1
ATOM 1713 O O . ARG A 1 217 ? 19.797 12.297 -3.496 1 98.81 217 ARG A O 1
ATOM 1720 N N . ASP A 1 218 ? 19.75 11.594 -1.375 1 98.62 218 ASP A N 1
ATOM 1721 C CA . ASP A 1 218 ? 20.719 10.5 -1.458 1 98.62 218 ASP A CA 1
ATOM 1722 C C . ASP A 1 218 ? 20.453 9.453 -0.376 1 98.62 218 ASP A C 1
ATOM 1724 O O . ASP A 1 218 ? 21 9.547 0.726 1 98.62 218 ASP A O 1
ATOM 1728 N N . GLY A 1 219 ? 19.75 8.398 -0.729 1 98.44 219 GLY A N 1
ATOM 1729 C CA . GLY A 1 219 ? 19.312 7.395 0.225 1 98.44 219 GLY A CA 1
ATOM 1730 C C . GLY A 1 219 ? 20.453 6.688 0.921 1 98.44 219 GLY A C 1
ATOM 1731 O O . GLY A 1 219 ? 20.266 6.07 1.974 1 98.44 219 GLY A O 1
ATOM 1732 N N . THR A 1 220 ? 21.672 6.75 0.371 1 97.94 220 THR A N 1
ATOM 1733 C CA . THR A 1 220 ? 22.812 6.062 0.96 1 97.94 220 THR A CA 1
ATOM 1734 C C . THR A 1 220 ? 23.312 6.809 2.191 1 97.94 220 THR A C 1
ATOM 1736 O O . THR A 1 220 ? 24.109 6.27 2.969 1 97.94 220 THR A O 1
ATOM 1739 N N . ARG A 1 221 ? 22.781 8.047 2.406 1 98.56 221 ARG A N 1
ATOM 1740 C CA . ARG A 1 221 ? 23.281 8.883 3.486 1 98.56 221 ARG A CA 1
ATOM 1741 C C . ARG A 1 221 ? 22.25 9.023 4.605 1 98.56 221 ARG A C 1
ATOM 1743 O O . ARG A 1 221 ? 22.359 9.922 5.441 1 98.56 221 ARG A O 1
ATOM 1750 N N . GLY A 1 222 ? 21.312 8.148 4.633 1 98.75 222 GLY A N 1
ATOM 1751 C CA . GLY A 1 222 ? 20.188 8.258 5.559 1 98.75 222 GLY A CA 1
ATOM 1752 C C . GLY A 1 222 ? 20.594 8.078 7.008 1 98.75 222 GLY A C 1
ATOM 1753 O O . GLY A 1 222 ? 20.156 8.836 7.879 1 98.75 222 GLY A O 1
ATOM 1754 N N . ASP A 1 223 ? 21.375 7.055 7.277 1 98.38 223 ASP A N 1
ATOM 1755 C CA . ASP A 1 223 ? 21.844 6.777 8.633 1 98.38 223 ASP A CA 1
ATOM 1756 C C . ASP A 1 223 ? 22.625 7.961 9.195 1 98.38 223 ASP A C 1
ATOM 1758 O O . ASP A 1 223 ? 22.391 8.391 10.328 1 98.38 223 ASP A O 1
ATOM 1762 N N . GLU A 1 224 ? 23.516 8.484 8.352 1 98.69 224 GLU A N 1
ATOM 1763 C CA . GLU A 1 224 ? 24.344 9.625 8.734 1 98.69 224 GLU A CA 1
ATOM 1764 C C . GLU A 1 224 ? 23.5 10.859 9.023 1 98.69 224 GLU A C 1
ATOM 1766 O O . GLU A 1 224 ? 23.703 11.547 10.023 1 98.69 224 GLU A O 1
ATOM 1771 N N . LEU A 1 225 ? 22.547 11.102 8.18 1 98.94 225 LEU A N 1
ATOM 1772 C CA . LEU A 1 225 ? 21.688 12.266 8.352 1 98.94 225 LEU A CA 1
ATOM 1773 C C . LEU A 1 225 ? 20.906 12.18 9.656 1 98.94 225 LEU A C 1
ATOM 1775 O O . LEU A 1 225 ? 20.828 13.164 10.406 1 98.94 225 LEU A O 1
ATOM 1779 N N . TRP A 1 226 ? 20.344 11 9.945 1 98.88 226 TRP A N 1
ATOM 1780 C CA . TRP A 1 226 ? 19.594 10.805 11.18 1 98.88 226 TRP A CA 1
ATOM 1781 C C . TRP A 1 226 ? 20.453 11.141 12.391 1 98.88 226 TRP A C 1
ATOM 1783 O O . TRP A 1 226 ? 20.047 11.906 13.266 1 98.88 226 TRP A O 1
ATOM 1793 N N . GLU A 1 227 ? 21.656 10.633 12.43 1 98.81 227 GLU A N 1
ATOM 1794 C CA . GLU A 1 227 ? 22.562 10.805 13.57 1 98.81 227 GLU A CA 1
ATOM 1795 C C . GLU A 1 227 ? 22.969 12.266 13.734 1 98.81 227 GLU A C 1
ATOM 1797 O O . GLU A 1 227 ? 23.047 12.766 14.859 1 98.81 227 GLU A O 1
ATOM 1802 N N . LYS A 1 228 ? 23.234 12.93 12.625 1 98.81 228 LYS A N 1
ATOM 1803 C CA . LYS A 1 228 ? 23.609 14.344 12.672 1 98.81 228 LYS A CA 1
ATOM 1804 C C . LYS A 1 228 ? 22.5 15.195 13.266 1 98.81 228 LYS A C 1
ATOM 1806 O O . LYS A 1 228 ? 22.766 16.078 14.086 1 98.81 228 LYS A O 1
ATOM 1811 N N . ILE A 1 229 ? 21.281 14.93 12.859 1 98.94 229 ILE A N 1
ATOM 1812 C CA . ILE A 1 229 ? 20.156 15.703 13.352 1 98.94 229 ILE A CA 1
ATOM 1813 C C . ILE A 1 229 ? 19.938 15.438 14.844 1 98.94 229 ILE A C 1
ATOM 1815 O O . ILE A 1 229 ? 19.766 16.375 15.625 1 98.94 229 ILE A O 1
ATOM 1819 N N . MET A 1 230 ? 19.984 14.148 15.234 1 98.88 230 MET A N 1
ATOM 1820 C CA . MET A 1 230 ? 19.797 13.789 16.641 1 98.88 230 MET A CA 1
ATOM 1821 C C . MET A 1 230 ? 20.875 14.422 17.516 1 98.88 230 MET A C 1
ATOM 1823 O O . MET A 1 230 ? 20.594 14.922 18.609 1 98.88 230 MET A O 1
ATOM 1827 N N . ALA A 1 231 ? 22.094 14.383 17.031 1 98.75 231 ALA A N 1
ATOM 1828 C CA . ALA A 1 231 ? 23.188 14.984 17.781 1 98.75 231 ALA A CA 1
ATOM 1829 C C . ALA A 1 231 ? 22.969 16.484 17.953 1 98.75 231 ALA A C 1
ATOM 1831 O O . ALA A 1 231 ? 23.172 17.031 19.047 1 98.75 231 ALA A O 1
ATOM 1832 N N . ALA A 1 232 ? 22.594 17.172 16.906 1 98.69 232 ALA A N 1
ATOM 1833 C CA . ALA A 1 232 ? 22.359 18.609 16.938 1 98.69 232 ALA A CA 1
ATOM 1834 C C . ALA A 1 232 ? 21.203 18.953 17.875 1 98.69 232 ALA A C 1
ATOM 1836 O O . ALA A 1 232 ? 21.203 20.016 18.5 1 98.69 232 ALA A O 1
ATOM 1837 N N . GLY A 1 233 ? 20.25 18.062 17.938 1 98.75 233 GLY A N 1
ATOM 1838 C CA . GLY A 1 233 ? 19.031 18.344 18.672 1 98.75 233 GLY A CA 1
ATOM 1839 C C . GLY A 1 233 ? 19.109 17.938 20.125 1 98.75 233 GLY A C 1
ATOM 1840 O O . GLY A 1 233 ? 18.219 18.25 20.922 1 98.75 233 GLY A O 1
ATOM 1841 N N . GLU A 1 234 ? 20.172 17.281 20.516 1 98.19 234 GLU A N 1
ATOM 1842 C CA . GLU A 1 234 ? 20.297 16.734 21.875 1 98.19 234 GLU A CA 1
ATOM 1843 C C . GLU A 1 234 ? 20.109 17.812 22.938 1 98.19 234 GLU A C 1
ATOM 1845 O O . GLU A 1 234 ? 19.344 17.625 23.891 1 98.19 234 GLU A O 1
ATOM 1850 N N . SER A 1 235 ? 20.719 18.938 22.781 1 98 235 SER A N 1
ATOM 1851 C CA . SER A 1 235 ? 20.703 20 23.766 1 98 235 SER A CA 1
ATOM 1852 C C . SER A 1 235 ? 19.328 20.688 23.828 1 98 235 SER A C 1
ATOM 1854 O O . SER A 1 235 ? 19.047 21.422 24.766 1 98 235 SER A O 1
ATOM 1856 N N . PHE A 1 236 ? 18.5 20.391 22.828 1 98.38 236 PHE A N 1
ATOM 1857 C CA . PHE A 1 236 ? 17.188 21 22.766 1 98.38 236 PHE A CA 1
ATOM 1858 C C . PHE A 1 236 ? 16.094 20 23.125 1 98.38 236 PHE A C 1
ATOM 1860 O O . PHE A 1 236 ? 14.906 20.281 22.953 1 98.38 236 PHE A O 1
ATOM 1867 N N . GLY A 1 237 ? 16.531 18.797 23.531 1 98.44 237 GLY A N 1
ATOM 1868 C CA . GLY A 1 237 ? 15.586 17.797 23.984 1 98.44 237 GLY A CA 1
ATOM 1869 C C . GLY A 1 237 ? 14.953 17.016 22.859 1 98.44 237 GLY A C 1
ATOM 1870 O O . GLY A 1 237 ? 13.891 16.406 23.031 1 98.44 237 GLY A O 1
ATOM 1871 N N . LEU A 1 238 ? 15.57 17.016 21.688 1 98.81 238 LEU A N 1
ATOM 1872 C CA . LEU A 1 238 ? 15.055 16.281 20.547 1 98.81 238 LEU A CA 1
ATOM 1873 C C . LEU A 1 238 ? 14.969 14.789 20.859 1 98.81 238 LEU A C 1
ATOM 1875 O O . LEU A 1 238 ? 15.906 14.211 21.422 1 98.81 238 LEU A O 1
ATOM 1879 N N . LYS A 1 239 ? 13.828 14.125 20.562 1 98.81 239 LYS A N 1
ATOM 1880 C CA . LYS A 1 239 ? 13.633 12.688 20.719 1 98.81 239 LYS A CA 1
ATOM 1881 C C . LYS A 1 239 ? 13.227 12.031 19.406 1 98.81 239 LYS A C 1
ATOM 1883 O O . LYS A 1 239 ? 12.578 12.664 18.578 1 98.81 239 LYS A O 1
ATOM 1888 N N . PRO A 1 240 ? 13.711 10.75 19.188 1 98.75 240 PRO A N 1
ATOM 1889 C CA . PRO A 1 240 ? 13.062 10 18.109 1 98.75 240 PRO A CA 1
ATOM 1890 C C . PRO A 1 240 ? 11.57 9.781 18.344 1 98.75 240 PRO A C 1
ATOM 1892 O O . PRO A 1 240 ? 11.148 9.602 19.484 1 98.75 240 PRO A O 1
ATOM 1895 N N . GLY A 1 241 ? 10.82 9.828 17.328 1 98.44 241 GLY A N 1
ATOM 1896 C CA . GLY A 1 241 ? 9.391 9.609 17.484 1 98.44 241 GLY A CA 1
ATOM 1897 C C . GLY A 1 241 ? 8.703 9.211 16.188 1 98.44 241 GLY A C 1
ATOM 1898 O O . GLY A 1 241 ? 9.344 8.727 15.258 1 98.44 241 GLY A O 1
ATOM 1899 N N . HIS A 1 242 ? 7.43 9.188 16.219 1 98 242 HIS A N 1
ATOM 1900 C CA . HIS A 1 242 ? 6.555 8.922 15.086 1 98 242 HIS A CA 1
ATOM 1901 C C . HIS A 1 242 ? 5.402 9.914 15.023 1 98 242 HIS A C 1
ATOM 1903 O O . HIS A 1 242 ? 5.148 10.633 15.992 1 98 242 HIS A O 1
ATOM 1909 N N . THR A 1 243 ? 4.777 10.031 13.875 1 97.12 243 THR A N 1
ATOM 1910 C CA . THR A 1 243 ? 3.629 10.93 13.75 1 97.12 243 THR A CA 1
ATOM 1911 C C . THR A 1 243 ? 2.615 10.664 14.859 1 97.12 243 THR A C 1
ATOM 1913 O O . THR A 1 243 ? 2.367 9.508 15.219 1 97.12 243 THR A O 1
ATOM 1916 N N . SER A 1 244 ? 2.061 11.672 15.398 1 97.94 244 SER A N 1
ATOM 1917 C CA . SER A 1 244 ? 1.218 11.578 16.594 1 97.94 244 SER A CA 1
ATOM 1918 C C . SER A 1 244 ? -0.26 11.547 16.219 1 97.94 244 SER A C 1
ATOM 1920 O O . SER A 1 244 ? -0.8 12.539 15.727 1 97.94 244 SER A O 1
ATOM 1922 N N . THR A 1 245 ? -0.937 10.461 16.531 1 97.31 245 THR A N 1
ATOM 1923 C CA . THR A 1 245 ? -2.379 10.367 16.328 1 97.31 245 THR A CA 1
ATOM 1924 C C . THR A 1 245 ? -3.113 11.383 17.203 1 97.31 245 THR A C 1
ATOM 1926 O O . THR A 1 245 ? -4.086 11.992 16.766 1 97.31 245 THR A O 1
ATOM 1929 N N . ILE A 1 246 ? -2.631 11.586 18.406 1 98.19 246 ILE A N 1
ATOM 1930 C CA . ILE A 1 246 ? -3.248 12.531 19.328 1 98.19 246 ILE A CA 1
ATOM 1931 C C . ILE A 1 246 ? -3.225 13.938 18.719 1 98.19 246 ILE A C 1
ATOM 1933 O O . ILE A 1 246 ? -4.27 14.57 18.562 1 98.19 246 ILE A O 1
ATOM 1937 N N . ARG A 1 247 ? -2.102 14.352 18.297 1 98 247 ARG A N 1
ATOM 1938 C CA . ARG A 1 247 ? -1.958 15.742 17.859 1 98 247 ARG A CA 1
ATOM 1939 C C . ARG A 1 247 ? -2.662 15.977 16.531 1 98 247 ARG A C 1
ATOM 1941 O O . ARG A 1 247 ? -3.264 17.031 16.328 1 98 247 ARG A O 1
ATOM 1948 N N . ARG A 1 248 ? -2.557 14.977 15.625 1 96.94 248 ARG A N 1
ATOM 1949 C CA . ARG A 1 248 ? -3.195 15.203 14.336 1 96.94 248 ARG A CA 1
ATOM 1950 C C . ARG A 1 248 ? -4.711 15.32 14.484 1 96.94 248 ARG A C 1
ATOM 1952 O O . ARG A 1 248 ? -5.344 16.125 13.805 1 96.94 248 ARG A O 1
ATOM 1959 N N . ILE A 1 249 ? -5.289 14.508 15.43 1 98 249 ILE A N 1
ATOM 1960 C CA . ILE A 1 249 ? -6.73 14.602 15.641 1 98 249 ILE A CA 1
ATOM 1961 C C . ILE A 1 249 ? -7.062 15.906 16.359 1 98 249 ILE A C 1
ATOM 1963 O O . ILE A 1 249 ? -8.023 16.594 16 1 98 249 ILE A O 1
ATOM 1967 N N . GLU A 1 250 ? -6.215 16.344 17.359 1 98.25 250 GLU A N 1
ATOM 1968 C CA . GLU A 1 250 ? -6.371 17.656 18 1 98.25 250 GLU A CA 1
ATOM 1969 C C . GLU A 1 250 ? -6.449 18.766 16.953 1 98.25 250 GLU A C 1
ATOM 1971 O O . GLU A 1 250 ? -7.238 19.703 17.094 1 98.25 250 GLU A O 1
ATOM 1976 N N . GLY A 1 251 ? -5.613 18.594 15.992 1 97.38 251 GLY A N 1
ATOM 1977 C CA . GLY A 1 251 ? -5.477 19.625 14.977 1 97.38 251 GLY A CA 1
ATOM 1978 C C . GLY A 1 251 ? -6.48 19.469 13.844 1 97.38 251 GLY A C 1
ATOM 1979 O O . GLY A 1 251 ? -6.516 20.297 12.93 1 97.38 251 GLY A O 1
ATOM 1980 N N . GLY A 1 252 ? -7.258 18.453 13.875 1 97 252 GLY A N 1
ATOM 1981 C CA . GLY A 1 252 ? -8.227 18.219 12.812 1 97 252 GLY A CA 1
ATOM 1982 C C . GLY A 1 252 ? -7.586 17.766 11.516 1 97 252 GLY A C 1
ATOM 1983 O O . GLY A 1 252 ? -8.164 17.938 10.438 1 97 252 GLY A O 1
ATOM 1984 N N . MET A 1 253 ? -6.379 17.281 11.555 1 96.75 253 MET A N 1
ATOM 1985 C CA . MET A 1 253 ? -5.699 16.797 10.359 1 96.75 253 MET A CA 1
ATOM 1986 C C . MET A 1 253 ? -6.23 15.422 9.961 1 96.75 253 MET A C 1
ATOM 1988 O O . MET A 1 253 ? -6.402 14.539 10.805 1 96.75 253 MET A O 1
ATOM 1992 N N . LEU A 1 254 ? -6.469 15.289 8.711 1 97.12 254 LEU A N 1
ATOM 1993 C CA . LEU A 1 254 ? -7.055 14.047 8.203 1 97.12 254 LEU A CA 1
ATOM 1994 C C . LEU A 1 254 ? -5.965 13.039 7.859 1 97.12 254 LEU A C 1
ATOM 1996 O O . LEU A 1 254 ? -4.828 13.414 7.578 1 97.12 254 LEU A O 1
ATOM 2000 N N . SER A 1 255 ? -6.25 11.82 8.039 1 97.12 255 SER A N 1
ATOM 2001 C CA . SER A 1 255 ? -5.465 10.695 7.551 1 97.12 255 SER A CA 1
ATOM 2002 C C . SER A 1 255 ? -6.172 9.984 6.398 1 97.12 255 SER A C 1
ATOM 2004 O O . SER A 1 255 ? -7.32 9.562 6.535 1 97.12 255 SER A O 1
ATOM 2006 N N . TYR A 1 256 ? -5.496 9.867 5.238 1 97.75 256 TYR A N 1
ATOM 2007 C CA . TYR A 1 256 ? -6.098 9.172 4.105 1 97.75 256 TYR A CA 1
ATOM 2008 C C . TYR A 1 256 ? -6.379 7.711 4.445 1 97.75 256 TYR A C 1
ATOM 2010 O O . TYR A 1 256 ? -5.605 7.074 5.168 1 97.75 256 TYR A O 1
ATOM 2018 N N . HIS A 1 257 ? -7.387 7.125 3.969 1 97.44 257 HIS A N 1
ATOM 2019 C CA . HIS A 1 257 ? -7.969 5.809 4.219 1 97.44 257 HIS A CA 1
ATOM 2020 C C . HIS A 1 257 ? -8.766 5.793 5.52 1 97.44 257 HIS A C 1
ATOM 2022 O O . HIS A 1 257 ? -9.781 5.102 5.621 1 97.44 257 HIS A O 1
ATOM 2028 N N . ALA A 1 258 ? -8.281 6.566 6.527 1 97.62 258 ALA A N 1
ATOM 2029 C CA . ALA A 1 258 ? -9.047 6.633 7.77 1 97.62 258 ALA A CA 1
ATOM 2030 C C . ALA A 1 258 ? -10.211 7.617 7.641 1 97.62 258 ALA A C 1
ATOM 2032 O O . ALA A 1 258 ? -11.359 7.273 7.941 1 97.62 258 ALA A O 1
ATOM 2033 N N . ASP A 1 259 ? -9.898 8.828 7.129 1 98.44 259 ASP A N 1
ATOM 2034 C CA . ASP A 1 259 ? -10.844 9.93 7.203 1 98.44 259 ASP A CA 1
ATOM 2035 C C . ASP A 1 259 ? -11.359 10.305 5.812 1 98.44 259 ASP A C 1
ATOM 2037 O O . ASP A 1 259 ? -12.367 11.016 5.688 1 98.44 259 ASP A O 1
ATOM 2041 N N . ALA A 1 260 ? -10.672 9.883 4.812 1 98 260 ALA A N 1
ATOM 2042 C CA . ALA A 1 260 ? -11.062 10.102 3.422 1 98 260 ALA A CA 1
ATOM 2043 C C . ALA A 1 260 ? -10.555 8.984 2.523 1 98 260 ALA A C 1
ATOM 2045 O O . ALA A 1 260 ? -9.578 8.312 2.854 1 98 260 ALA A O 1
ATOM 2046 N N . ASP A 1 261 ? -11.203 8.758 1.479 1 97.75 261 ASP A N 1
ATOM 2047 C CA . ASP A 1 261 ? -10.789 7.777 0.479 1 97.75 261 ASP A CA 1
ATOM 2048 C C . ASP A 1 261 ? -11.359 8.125 -0.896 1 97.75 261 ASP A C 1
ATOM 2050 O O . ASP A 1 261 ? -11.781 9.258 -1.133 1 97.75 261 ASP A O 1
ATOM 2054 N N . ILE A 1 262 ? -11.297 7.223 -1.809 1 98.31 262 ILE A N 1
ATOM 2055 C CA . ILE A 1 262 ? -11.664 7.449 -3.201 1 98.31 262 ILE A CA 1
ATOM 2056 C C . ILE A 1 262 ? -13.164 7.738 -3.299 1 98.31 262 ILE A C 1
ATOM 2058 O O . ILE A 1 262 ? -13.625 8.312 -4.289 1 98.31 262 ILE A O 1
ATOM 2062 N N . ASN A 1 263 ? -13.961 7.391 -2.256 1 97.94 263 ASN A N 1
ATOM 2063 C CA . ASN A 1 263 ? -15.406 7.605 -2.238 1 97.94 263 ASN A CA 1
ATOM 2064 C C . ASN A 1 263 ? -15.781 8.867 -1.46 1 97.94 263 ASN A C 1
ATOM 2066 O O . ASN A 1 263 ? -16.953 9.102 -1.177 1 97.94 263 ASN A O 1
ATOM 2070 N N . THR A 1 264 ? -14.812 9.625 -1.07 1 98.69 264 THR A N 1
ATOM 2071 C CA . THR A 1 264 ? -14.977 10.898 -0.374 1 98.69 264 THR A CA 1
ATOM 2072 C C . THR A 1 264 ? -14.641 12.07 -1.294 1 98.69 264 THR A C 1
ATOM 2074 O O . THR A 1 264 ? -13.664 12.016 -2.039 1 98.69 264 THR A O 1
ATOM 2077 N N . ASN A 1 265 ? -15.492 13.062 -1.316 1 98.75 265 ASN A N 1
ATOM 2078 C CA . ASN A 1 265 ? -15.172 14.258 -2.096 1 98.75 265 ASN A CA 1
ATOM 2079 C C . ASN A 1 265 ? -14.797 15.43 -1.197 1 98.75 265 ASN A C 1
ATOM 2081 O O . ASN A 1 265 ? -15.07 15.414 0.004 1 98.75 265 ASN A O 1
ATOM 2085 N N . PRO A 1 266 ? -14.203 16.453 -1.74 1 98.81 266 PRO A N 1
ATOM 2086 C CA . PRO A 1 266 ? -13.656 17.547 -0.941 1 98.81 266 PRO A CA 1
ATOM 2087 C C . PRO A 1 266 ? -14.727 18.266 -0.125 1 98.81 266 PRO A C 1
ATOM 2089 O O . PRO A 1 266 ? -14.453 18.734 0.985 1 98.81 266 PRO A O 1
ATOM 2092 N N . TYR A 1 267 ? -15.938 18.375 -0.589 1 98.81 267 TYR A N 1
ATOM 2093 C CA . TYR A 1 267 ? -17 19.125 0.068 1 98.81 267 TYR A CA 1
ATOM 2094 C C . TYR A 1 267 ? -17.5 18.391 1.312 1 98.81 267 TYR A C 1
ATOM 2096 O O . TYR A 1 267 ? -17.984 19.016 2.252 1 98.81 267 TYR A O 1
ATOM 2104 N N . GLU A 1 268 ? -17.312 17.094 1.35 1 98.88 268 GLU A N 1
ATOM 2105 C CA . GLU A 1 268 ? -17.75 16.281 2.488 1 98.88 268 GLU A CA 1
ATOM 2106 C C . GLU A 1 268 ? -16.812 16.469 3.678 1 98.88 268 GLU A C 1
ATOM 2108 O O . GLU A 1 268 ? -17.203 16.25 4.824 1 98.88 268 GLU A O 1
ATOM 2113 N N . ILE A 1 269 ? -15.562 16.875 3.387 1 98.44 269 ILE A N 1
ATOM 2114 C CA . ILE A 1 269 ? -14.57 16.906 4.457 1 98.44 269 ILE A CA 1
ATOM 2115 C C . ILE A 1 269 ? -14.117 18.344 4.699 1 98.44 269 ILE A C 1
ATOM 2117 O O . ILE A 1 269 ? -13.047 18.562 5.262 1 98.44 269 ILE A O 1
ATOM 2121 N N . GLY A 1 270 ? -14.82 19.328 4.223 1 96.44 270 GLY A N 1
ATOM 2122 C CA . GLY A 1 270 ? -14.578 20.734 4.5 1 96.44 270 GLY A CA 1
ATOM 2123 C C . GLY A 1 270 ? -13.352 21.281 3.793 1 96.44 270 GLY A C 1
ATOM 2124 O O . GLY A 1 270 ? -12.664 22.156 4.32 1 96.44 270 GLY A O 1
ATOM 2125 N N . MET A 1 271 ? -13.039 20.734 2.678 1 97.88 271 MET A N 1
ATOM 2126 C CA . MET A 1 271 ? -11.852 21.172 1.951 1 97.88 271 MET A CA 1
ATOM 2127 C C . MET A 1 271 ? -12.242 21.922 0.686 1 97.88 271 MET A C 1
ATOM 2129 O O . MET A 1 271 ? -11.539 21.859 -0.326 1 97.88 271 MET A O 1
ATOM 2133 N N . ASP A 1 272 ? -13.289 22.672 0.756 1 97.31 272 ASP A N 1
ATOM 2134 C CA . ASP A 1 272 ? -13.812 23.484 -0.341 1 97.31 272 ASP A CA 1
ATOM 2135 C C . ASP A 1 272 ? -12.75 24.453 -0.857 1 97.31 272 ASP A C 1
ATOM 2137 O O . ASP A 1 272 ? -12.641 24.688 -2.064 1 97.31 272 ASP A O 1
ATOM 2141 N N . ARG A 1 273 ? -12.039 24.953 0.048 1 96.81 273 ARG A N 1
ATOM 2142 C CA . ARG A 1 273 ? -11.086 26 -0.277 1 96.81 273 ARG A CA 1
ATOM 2143 C C . ARG A 1 273 ? -10.016 25.484 -1.233 1 96.81 273 ARG A C 1
ATOM 2145 O O . ARG A 1 273 ? -9.305 26.281 -1.861 1 96.81 273 ARG A O 1
ATOM 2152 N N . LEU A 1 274 ? -9.852 24.188 -1.327 1 98.31 274 LEU A N 1
ATOM 2153 C CA . LEU A 1 274 ? -8.82 23.594 -2.172 1 98.31 274 LEU A CA 1
ATOM 2154 C C . LEU A 1 274 ? -9.367 23.297 -3.566 1 98.31 274 LEU A C 1
ATOM 2156 O O . LEU A 1 274 ? -8.648 22.75 -4.406 1 98.31 274 LEU A O 1
ATOM 2160 N N . VAL A 1 275 ? -10.609 23.672 -3.846 1 98.81 275 VAL A N 1
ATOM 2161 C CA . VAL A 1 275 ? -11.258 23.406 -5.129 1 98.81 275 VAL A CA 1
ATOM 2162 C C . VAL A 1 275 ? -11.594 24.734 -5.809 1 98.81 275 VAL A C 1
ATOM 2164 O O . VAL A 1 275 ? -12.352 25.547 -5.266 1 98.81 275 VAL A O 1
ATOM 2167 N N . ASN A 1 276 ? -11.016 25 -6.941 1 98.75 276 ASN A N 1
ATOM 2168 C CA . ASN A 1 276 ? -11.367 26.172 -7.738 1 98.75 276 ASN A CA 1
ATOM 2169 C C . ASN A 1 276 ? -12.039 25.781 -9.055 1 98.75 276 ASN A C 1
ATOM 2171 O O . ASN A 1 276 ? -11.359 25.562 -10.062 1 98.75 276 ASN A O 1
ATOM 2175 N N . LEU A 1 277 ? -13.312 25.812 -9.078 1 98.31 277 LEU A N 1
ATOM 2176 C CA . LEU A 1 277 ? -14.094 25.391 -10.242 1 98.31 277 LEU A CA 1
ATOM 2177 C C . LEU A 1 277 ? -14.07 26.469 -11.328 1 98.31 277 LEU A C 1
ATOM 2179 O O . LEU A 1 277 ? -14.406 26.203 -12.484 1 98.31 277 LEU A O 1
ATOM 2183 N N . ASP A 1 278 ? -13.742 27.656 -10.984 1 97.12 278 ASP A N 1
ATOM 2184 C CA . ASP A 1 278 ? -13.844 28.781 -11.906 1 97.12 278 ASP A CA 1
ATOM 2185 C C . ASP A 1 278 ? -12.531 29 -12.648 1 97.12 278 ASP A C 1
ATOM 2187 O O . ASP A 1 278 ? -12.461 29.828 -13.555 1 97.12 278 ASP A O 1
ATOM 2191 N N . MET A 1 279 ? -11.531 28.312 -12.211 1 97.19 279 MET A N 1
ATOM 2192 C CA . MET A 1 279 ? -10.266 28.5 -12.922 1 97.19 279 MET A CA 1
ATOM 2193 C C . MET A 1 279 ? -10.406 28.125 -14.391 1 97.19 279 MET A C 1
ATOM 2195 O O . MET A 1 279 ? -11.234 27.297 -14.758 1 97.19 279 MET A O 1
ATOM 2199 N N . ASP A 1 280 ? -9.586 28.703 -15.273 1 95.5 280 ASP A N 1
ATOM 2200 C CA . ASP A 1 280 ? -9.609 28.453 -16.703 1 95.5 280 ASP A CA 1
ATOM 2201 C C . ASP A 1 280 ? -9.125 27.031 -17.031 1 95.5 280 ASP A C 1
ATOM 2203 O O . ASP A 1 280 ? -9.672 26.375 -17.906 1 95.5 280 ASP A O 1
ATOM 2207 N N . ALA A 1 281 ? -8.133 26.656 -16.297 1 94.56 281 ALA A N 1
ATOM 2208 C CA . ALA A 1 281 ? -7.555 25.344 -16.531 1 94.56 281 ALA A CA 1
ATOM 2209 C C . ALA A 1 281 ? -8.562 24.234 -16.234 1 94.56 281 ALA A C 1
ATOM 2211 O O . ALA A 1 281 ? -9.391 24.375 -15.32 1 94.56 281 ALA A O 1
ATOM 2212 N N . ASP A 1 282 ? -8.508 23.203 -17.047 1 96.75 282 ASP A N 1
ATOM 2213 C CA . ASP A 1 282 ? -9.289 22 -16.734 1 96.75 282 ASP A CA 1
ATOM 2214 C C . ASP A 1 282 ? -8.523 21.078 -15.797 1 96.75 282 ASP A C 1
ATOM 2216 O O . ASP A 1 282 ? -7.289 21.109 -15.758 1 96.75 282 ASP A O 1
ATOM 2220 N N . PHE A 1 283 ? -9.211 20.359 -15.016 1 98.69 283 PHE A N 1
ATOM 2221 C CA . PHE A 1 283 ? -8.641 19.312 -14.172 1 98.69 283 PHE A CA 1
ATOM 2222 C C . PHE A 1 283 ? -9.562 18.109 -14.094 1 98.69 283 PHE A C 1
ATOM 2224 O O . PHE A 1 283 ? -10.766 18.219 -14.359 1 98.69 283 PHE A O 1
ATOM 2231 N N . ILE A 1 284 ? -9.039 17 -13.789 1 98.81 284 ILE A N 1
ATOM 2232 C CA . ILE A 1 284 ? -9.789 15.742 -13.727 1 98.81 284 ILE A CA 1
ATOM 2233 C C . ILE A 1 284 ? -10.758 15.789 -12.547 1 98.81 284 ILE A C 1
ATOM 2235 O O . ILE A 1 284 ? -10.336 15.93 -11.391 1 98.81 284 ILE A O 1
ATOM 2239 N N . GLY A 1 285 ? -12.023 15.602 -12.766 1 98.62 285 GLY A N 1
ATOM 2240 C CA . GLY A 1 285 ? -13.07 15.641 -11.75 1 98.62 285 GLY A CA 1
ATOM 2241 C C . GLY A 1 285 ? -13.812 16.953 -11.703 1 98.62 285 GLY A C 1
ATOM 2242 O O . GLY A 1 285 ? -14.742 17.125 -10.906 1 98.62 285 GLY A O 1
ATOM 2243 N N . LYS A 1 286 ? -13.508 17.922 -12.586 1 98.75 286 LYS A N 1
ATOM 2244 C CA . LYS A 1 286 ? -14.086 19.25 -12.555 1 98.75 286 LYS A CA 1
ATOM 2245 C C . LYS A 1 286 ? -15.602 19.203 -12.734 1 98.75 286 LYS A C 1
ATOM 2247 O O . LYS A 1 286 ? -16.344 19.781 -11.938 1 98.75 286 LYS A O 1
ATOM 2252 N N . ALA A 1 287 ? -16.094 18.5 -13.711 1 98.44 287 ALA A N 1
ATOM 2253 C CA . ALA A 1 287 ? -17.531 18.391 -13.969 1 98.44 287 ALA A CA 1
ATOM 2254 C C . ALA A 1 287 ? -18.25 17.75 -12.789 1 98.44 287 ALA A C 1
ATOM 2256 O O . ALA A 1 287 ? -19.312 18.203 -12.383 1 98.44 287 ALA A O 1
ATOM 2257 N N . ALA A 1 288 ? -17.656 16.688 -12.273 1 98.69 288 ALA A N 1
ATOM 2258 C CA . ALA A 1 288 ? -18.25 15.977 -11.148 1 98.69 288 ALA A CA 1
ATOM 2259 C C . ALA A 1 288 ? -18.328 16.875 -9.914 1 98.69 288 ALA A C 1
ATOM 2261 O O . ALA A 1 288 ? -19.359 16.922 -9.242 1 98.69 288 ALA A O 1
ATOM 2262 N N . LEU A 1 289 ? -17.25 17.547 -9.625 1 98.88 289 LEU A N 1
ATOM 2263 C CA . LEU A 1 289 ? -17.203 18.391 -8.438 1 98.88 289 LEU A CA 1
ATOM 2264 C C . LEU A 1 289 ? -18.156 19.562 -8.562 1 98.88 289 LEU A C 1
ATOM 2266 O O . LEU A 1 289 ? -18.734 20.016 -7.57 1 98.88 289 LEU A O 1
ATOM 2270 N N . LYS A 1 290 ? -18.297 20.062 -9.797 1 98.69 290 LYS A N 1
ATOM 2271 C CA . LYS A 1 290 ? -19.297 21.094 -10.031 1 98.69 290 LYS A CA 1
ATOM 2272 C C . LYS A 1 290 ? -20.703 20.578 -9.703 1 98.69 290 LYS A C 1
ATOM 2274 O O . LYS A 1 290 ? -21.469 21.25 -9 1 98.69 290 LYS A O 1
ATOM 2279 N N . ARG A 1 291 ? -21.031 19.422 -10.195 1 98.69 291 ARG A N 1
ATOM 2280 C CA . ARG A 1 291 ? -22.328 18.812 -9.922 1 98.69 291 ARG A CA 1
ATOM 2281 C C . ARG A 1 291 ? -22.531 18.594 -8.43 1 98.69 291 ARG A C 1
ATOM 2283 O O . ARG A 1 291 ? -23.609 18.875 -7.895 1 98.69 291 ARG A O 1
ATOM 2290 N N . ILE A 1 292 ? -21.562 18.109 -7.758 1 98.75 292 ILE A N 1
ATOM 2291 C CA . ILE A 1 292 ? -21.641 17.828 -6.328 1 98.75 292 ILE A CA 1
ATOM 2292 C C . ILE A 1 292 ? -21.859 19.125 -5.555 1 98.75 292 ILE A C 1
ATOM 2294 O O . ILE A 1 292 ? -22.703 19.188 -4.664 1 98.75 292 ILE A O 1
ATOM 2298 N N . ARG A 1 293 ? -21.047 20.109 -5.883 1 98.25 293 ARG A N 1
ATOM 2299 C CA . ARG A 1 293 ? -21.219 21.406 -5.238 1 98.25 293 ARG A CA 1
ATOM 2300 C C . ARG A 1 293 ? -22.641 21.938 -5.398 1 98.25 293 ARG A C 1
ATOM 2302 O O . ARG A 1 293 ? -23.25 22.375 -4.43 1 98.25 293 ARG A O 1
ATOM 2309 N N . ASP A 1 294 ? -23.172 21.859 -6.602 1 98.31 294 ASP A N 1
ATOM 2310 C CA . ASP A 1 294 ? -24.484 22.406 -6.918 1 98.31 294 ASP A CA 1
ATOM 2311 C C . ASP A 1 294 ? -25.594 21.609 -6.238 1 98.31 294 ASP A C 1
ATOM 2313 O O . ASP A 1 294 ? -26.609 22.172 -5.832 1 98.31 294 ASP A O 1
ATOM 2317 N N . ASN A 1 295 ? -25.453 20.328 -6.129 1 98.31 295 ASN A N 1
ATOM 2318 C CA . ASN A 1 295 ? -26.453 19.453 -5.523 1 98.31 295 ASN A CA 1
ATOM 2319 C C . ASN A 1 295 ? -26.328 19.422 -4 1 98.31 295 ASN A C 1
ATOM 2321 O O . ASN A 1 295 ? -27.297 19.125 -3.299 1 98.31 295 ASN A O 1
ATOM 2325 N N . GLY A 1 296 ? -25.156 19.719 -3.52 1 98.12 296 GLY A N 1
ATOM 2326 C CA . GLY A 1 296 ? -24.859 19.547 -2.104 1 98.12 296 GLY A CA 1
ATOM 2327 C C . GLY A 1 296 ? -24.438 18.125 -1.749 1 98.12 296 GLY A C 1
ATOM 2328 O O . GLY A 1 296 ? -24.5 17.234 -2.592 1 98.12 296 GLY A O 1
ATOM 2329 N N . VAL A 1 297 ? -23.969 17.953 -0.511 1 98.56 297 VAL A N 1
ATOM 2330 C CA . VAL A 1 297 ? -23.516 16.641 -0.075 1 98.56 297 VAL A CA 1
ATOM 2331 C C . VAL A 1 297 ? -24.469 16.078 0.976 1 98.56 297 VAL A C 1
ATOM 2333 O O . VAL A 1 297 ? -25.078 16.828 1.73 1 98.56 297 VAL A O 1
ATOM 2336 N N . SER A 1 298 ? -24.531 14.758 1.045 1 98.25 298 SER A N 1
ATOM 2337 C CA . SER A 1 298 ? -25.453 14.086 1.952 1 98.25 298 SER A CA 1
ATOM 2338 C C . SER A 1 298 ? -24.781 13.75 3.277 1 98.25 298 SER A C 1
ATOM 2340 O O . SER A 1 298 ? -25.453 13.391 4.25 1 98.25 298 SER A O 1
ATOM 2342 N N . ARG A 1 299 ? -23.469 13.883 3.365 1 98.62 299 ARG A N 1
ATOM 2343 C CA . ARG A 1 299 ? -22.719 13.641 4.594 1 98.62 299 ARG A CA 1
ATOM 2344 C C . ARG A 1 299 ? -21.609 14.664 4.77 1 98.62 299 ARG A C 1
ATOM 2346 O O . ARG A 1 299 ? -21.188 15.312 3.805 1 98.62 299 ARG A O 1
ATOM 2353 N N . LYS A 1 300 ? -21.141 14.82 6.027 1 98.62 300 LYS A N 1
ATOM 2354 C CA . LYS A 1 300 ? -20.094 15.789 6.359 1 98.62 300 LYS A CA 1
ATOM 2355 C C . LYS A 1 300 ? -19.188 15.266 7.465 1 98.62 300 LYS A C 1
ATOM 2357 O O . LYS A 1 300 ? -19.641 14.57 8.375 1 98.62 300 LYS A O 1
ATOM 2362 N N . GLU A 1 301 ? -17.969 15.609 7.312 1 98.75 301 GLU A N 1
ATOM 2363 C CA . GLU A 1 301 ? -17.016 15.328 8.375 1 98.75 301 GLU A CA 1
ATOM 2364 C C . GLU A 1 301 ? -17.188 16.281 9.547 1 98.75 301 GLU A C 1
ATOM 2366 O O . GLU A 1 301 ? -17.312 17.5 9.352 1 98.75 301 GLU A O 1
ATOM 2371 N N . VAL A 1 302 ? -17.188 15.789 10.781 1 98.81 302 VAL A N 1
ATOM 2372 C CA . VAL A 1 302 ? -17.375 16.609 11.977 1 98.81 302 VAL A CA 1
ATOM 2373 C C . VAL A 1 302 ? -16.391 16.188 13.055 1 98.81 302 VAL A C 1
ATOM 2375 O O . VAL A 1 302 ? -15.758 15.125 12.945 1 98.81 302 VAL A O 1
ATOM 2378 N N . GLY A 1 303 ? -16.188 17.031 14.031 1 98.75 303 GLY A N 1
ATOM 2379 C CA . GLY A 1 303 ? -15.539 16.656 15.281 1 98.75 303 GLY A CA 1
ATOM 2380 C C . GLY A 1 303 ? -16.516 16.172 16.328 1 98.75 303 GLY A C 1
ATOM 2381 O O . GLY A 1 303 ? -17.641 16.656 16.422 1 98.75 303 GLY A O 1
ATOM 2382 N N . LEU A 1 304 ? -16.094 15.227 17.125 1 98.88 304 LEU A N 1
ATOM 2383 C CA . LEU A 1 304 ? -16.922 14.703 18.203 1 98.88 304 LEU A CA 1
ATOM 2384 C C . LEU A 1 304 ? -16.172 14.742 19.531 1 98.88 304 LEU A C 1
ATOM 2386 O O . LEU A 1 304 ? -14.977 14.477 19.578 1 98.88 304 LEU A O 1
ATOM 2390 N N . ARG A 1 305 ? -16.844 15.023 20.531 1 98.81 305 ARG A N 1
ATOM 2391 C CA . ARG A 1 305 ? -16.453 14.656 21.891 1 98.81 305 ARG A CA 1
ATOM 2392 C C . ARG A 1 305 ? -17.234 13.422 22.375 1 98.81 305 ARG A C 1
ATOM 2394 O O . ARG A 1 305 ? -18.453 13.406 22.328 1 98.81 305 ARG A O 1
ATOM 2401 N N . ILE A 1 306 ? -16.578 12.445 22.766 1 98.31 306 ILE A N 1
ATOM 2402 C CA . ILE A 1 306 ? -17.188 11.195 23.188 1 98.31 306 ILE A CA 1
ATOM 2403 C C . ILE A 1 306 ? -17.188 11.109 24.719 1 98.31 306 ILE A C 1
ATOM 2405 O O . ILE A 1 306 ? -16.141 11.25 25.344 1 98.31 306 ILE A O 1
ATOM 2409 N N . GLU A 1 307 ? -18.312 10.828 25.297 1 97.31 307 GLU A N 1
ATOM 2410 C CA . GLU A 1 307 ? -18.453 10.797 26.75 1 97.31 307 GLU A CA 1
ATOM 2411 C C . GLU A 1 307 ? -18.328 9.383 27.297 1 97.31 307 GLU A C 1
ATOM 2413 O O . GLU A 1 307 ? -19.328 8.719 27.578 1 97.31 307 GLU A O 1
ATOM 2418 N N . MET A 1 308 ? -17.141 9.016 27.609 1 95 308 MET A N 1
ATOM 2419 C CA . MET A 1 308 ? -16.797 7.742 28.219 1 95 308 MET A CA 1
ATOM 2420 C C . MET A 1 308 ? -15.445 7.832 28.938 1 95 308 MET A C 1
ATOM 2422 O O . MET A 1 308 ? -14.836 8.898 28.969 1 95 308 MET A O 1
ATOM 2426 N N . ALA A 1 309 ? -15.094 6.738 29.594 1 94.75 309 ALA A N 1
ATOM 2427 C CA . ALA A 1 309 ? -13.766 6.688 30.188 1 94.75 309 ALA A CA 1
ATOM 2428 C C . ALA A 1 309 ? -12.688 6.949 29.141 1 94.75 309 ALA A C 1
ATOM 2430 O O . ALA A 1 309 ? -12.891 6.699 27.953 1 94.75 309 ALA A O 1
ATOM 2431 N N . PRO A 1 310 ? -11.562 7.516 29.531 1 96.56 310 PRO A N 1
ATOM 2432 C CA . PRO A 1 310 ? -10.484 7.793 28.562 1 96.56 310 PRO A CA 1
ATOM 2433 C C . PRO A 1 310 ? -10.125 6.574 27.719 1 96.56 310 PRO A C 1
ATOM 2435 O O . PRO A 1 310 ? -9.859 5.496 28.266 1 96.56 310 PRO A O 1
ATOM 2438 N N . LEU A 1 311 ? -10.133 6.82 26.438 1 94.94 311 LEU A N 1
ATOM 2439 C CA . LEU A 1 311 ? -9.695 5.762 25.547 1 94.94 311 LEU A CA 1
ATOM 2440 C C . LEU A 1 311 ? -8.242 5.383 25.812 1 94.94 311 LEU A C 1
ATOM 2442 O O . LEU A 1 311 ? -7.395 6.258 26 1 94.94 311 LEU A O 1
ATOM 2446 N N . LYS A 1 312 ? -7.969 4.141 25.797 1 91.06 312 LYS A N 1
ATOM 2447 C CA . LYS A 1 312 ? -6.617 3.664 26.078 1 91.06 312 LYS A CA 1
ATOM 2448 C C . LYS A 1 312 ? -5.754 3.699 24.812 1 91.06 312 LYS A C 1
ATOM 2450 O O . LYS A 1 312 ? -4.527 3.793 24.906 1 91.06 312 LYS A O 1
ATOM 2455 N N . LYS A 1 313 ? -6.305 3.557 23.656 1 93.25 313 LYS A N 1
ATOM 2456 C CA . LYS A 1 313 ? -5.66 3.613 22.344 1 93.25 313 LYS A CA 1
ATOM 2457 C C . LYS A 1 313 ? -6.598 4.199 21.297 1 93.25 313 LYS A C 1
ATOM 2459 O O . LYS A 1 313 ? -7.805 4.309 21.531 1 93.25 313 LYS A O 1
ATOM 2464 N N . PRO A 1 314 ? -6.047 4.602 20.156 1 95.25 314 PRO A N 1
ATOM 2465 C CA . PRO A 1 314 ? -6.93 5 19.062 1 95.25 314 PRO A CA 1
ATOM 2466 C C . PRO A 1 314 ? -7.797 3.854 18.547 1 95.25 314 PRO A C 1
ATOM 2468 O O . PRO A 1 314 ? -7.434 2.684 18.703 1 95.25 314 PRO A O 1
ATOM 2471 N N . ASN A 1 315 ? -8.914 4.23 17.969 1 95.06 315 ASN A N 1
ATOM 2472 C CA . ASN A 1 315 ? -9.75 3.186 17.391 1 95.06 315 ASN A CA 1
ATOM 2473 C C . ASN A 1 315 ? -9.055 2.51 16.203 1 95.06 315 ASN A C 1
ATOM 2475 O O . ASN A 1 315 ? -8.32 3.158 15.453 1 95.06 315 ASN A O 1
ATOM 2479 N N . THR A 1 316 ? -9.305 1.248 16.047 1 94.31 316 THR A N 1
ATOM 2480 C CA . THR A 1 316 ? -8.742 0.497 14.93 1 94.31 316 THR A CA 1
ATOM 2481 C C . THR A 1 316 ? -9.836 0.032 13.977 1 94.31 316 THR A C 1
ATOM 2483 O O . THR A 1 316 ? -9.562 -0.678 13.008 1 94.31 316 THR A O 1
ATOM 2486 N N . ARG A 1 317 ? -11.047 0.358 14.297 1 94.38 317 ARG A N 1
ATOM 2487 C CA . ARG A 1 317 ? -12.227 0.149 13.453 1 94.38 317 ARG A CA 1
ATOM 2488 C C . ARG A 1 317 ? -13.102 1.396 13.414 1 94.38 317 ARG A C 1
ATOM 2490 O O . ARG A 1 317 ? -13.078 2.207 14.344 1 94.38 317 ARG A O 1
ATOM 2497 N N . PHE A 1 318 ? -13.805 1.505 12.375 1 96.12 318 PHE A N 1
ATOM 2498 C CA . PHE A 1 318 ? -14.836 2.541 12.375 1 96.12 318 PHE A CA 1
ATOM 2499 C C . PHE A 1 318 ? -15.945 2.199 13.352 1 96.12 318 PHE A C 1
ATOM 2501 O O . PHE A 1 318 ? -16.344 1.037 13.469 1 96.12 318 PHE A O 1
ATOM 2508 N N . TRP A 1 319 ? -16.406 3.199 14.109 1 96.19 319 TRP A N 1
ATOM 2509 C CA . TRP A 1 319 ? -17.531 2.998 15.008 1 96.19 319 TRP A CA 1
ATOM 2510 C C . TRP A 1 319 ? -18.812 3.6 14.414 1 96.19 319 TRP A C 1
ATOM 2512 O O . TRP A 1 319 ? -18.812 4.762 14 1 96.19 319 TRP A O 1
ATOM 2522 N N . PRO A 1 320 ? -19.891 2.807 14.375 1 96.5 320 PRO A N 1
ATOM 2523 C CA . PRO A 1 320 ? -21.141 3.379 13.875 1 96.5 320 PRO A CA 1
ATOM 2524 C C . PRO A 1 320 ? -21.672 4.496 14.766 1 96.5 320 PRO A C 1
ATOM 2526 O O . PRO A 1 320 ? -21.547 4.426 15.992 1 96.5 320 PRO A O 1
ATOM 2529 N N . LEU A 1 321 ? -22.219 5.469 14.156 1 97.88 321 LEU A N 1
ATOM 2530 C CA . LEU A 1 321 ? -22.969 6.512 14.844 1 97.88 321 LEU A CA 1
ATOM 2531 C C . LEU A 1 321 ? -24.453 6.363 14.586 1 97.88 321 LEU A C 1
ATOM 2533 O O . LEU A 1 321 ? -24.875 6.176 13.445 1 97.88 321 LEU A O 1
ATOM 2537 N N . THR A 1 322 ? -25.203 6.473 15.703 1 97.31 322 THR A N 1
ATOM 2538 C CA . THR A 1 322 ? -26.641 6.285 15.562 1 97.31 322 THR A CA 1
ATOM 2539 C C . THR A 1 322 ? -27.406 7.469 16.156 1 97.31 322 THR A C 1
ATOM 2541 O O . THR A 1 322 ? -26.859 8.211 16.984 1 97.31 322 THR A O 1
ATOM 2544 N N . LYS A 1 323 ? -28.547 7.723 15.664 1 96.88 323 LYS A N 1
ATOM 2545 C CA . LYS A 1 323 ? -29.578 8.609 16.188 1 96.88 323 LYS A CA 1
ATOM 2546 C C . LYS A 1 323 ? -30.938 7.938 16.172 1 96.88 323 LYS A C 1
ATOM 2548 O O . LYS A 1 323 ? -31.406 7.48 15.125 1 96.88 323 LYS A O 1
ATOM 2553 N N . ASP A 1 324 ? -31.547 7.809 17.359 1 93.62 324 ASP A N 1
ATOM 2554 C CA . ASP A 1 324 ? -32.844 7.16 17.484 1 93.62 324 ASP A CA 1
ATOM 2555 C C . ASP A 1 324 ? -32.812 5.758 16.875 1 93.62 324 ASP A C 1
ATOM 2557 O O . ASP A 1 324 ? -33.719 5.383 16.125 1 93.62 324 ASP A O 1
ATOM 2561 N N . GLY A 1 325 ? -31.703 5.109 17.016 1 91.69 325 GLY A N 1
ATOM 2562 C CA . GLY A 1 325 ? -31.609 3.709 16.625 1 91.69 325 GLY A CA 1
ATOM 2563 C C . GLY A 1 325 ? -31.203 3.521 15.172 1 91.69 325 GLY A C 1
ATOM 2564 O O . GLY A 1 325 ? -30.984 2.393 14.727 1 91.69 325 GLY A O 1
ATOM 2565 N N . LYS A 1 326 ? -31.078 4.551 14.484 1 96.12 326 LYS A N 1
ATOM 2566 C CA . LYS A 1 326 ? -30.703 4.465 13.07 1 96.12 326 LYS A CA 1
ATOM 2567 C C . LYS A 1 326 ? -29.25 4.895 12.859 1 96.12 326 LYS A C 1
ATOM 2569 O O . LYS A 1 326 ? -28.797 5.879 13.445 1 96.12 326 LYS A O 1
ATOM 2574 N N . THR A 1 327 ? -28.562 4.117 12 1 97.12 327 THR A N 1
ATOM 2575 C CA . THR A 1 327 ? -27.188 4.484 11.688 1 97.12 327 THR A CA 1
ATOM 2576 C C . THR A 1 327 ? -27.141 5.738 10.82 1 97.12 327 THR A C 1
ATOM 2578 O O . THR A 1 327 ? -27.781 5.789 9.766 1 97.12 327 THR A O 1
ATOM 2581 N N . VAL A 1 328 ? -26.359 6.707 11.211 1 98.31 328 VAL A N 1
ATOM 2582 C CA . VAL A 1 328 ? -26.391 8 10.547 1 98.31 328 VAL A CA 1
ATOM 2583 C C . VAL A 1 328 ? -24.953 8.414 10.172 1 98.31 328 VAL A C 1
ATOM 2585 O O . VAL A 1 328 ? -24.734 9.492 9.625 1 98.31 328 VAL A O 1
ATOM 2588 N N . GLY A 1 329 ? -23.984 7.566 10.523 1 98.12 329 GLY A N 1
ATOM 2589 C CA . GLY A 1 329 ? -22.594 7.887 10.227 1 98.12 329 GLY A CA 1
ATOM 2590 C C . GLY A 1 329 ? -21.609 6.938 10.891 1 98.12 329 GLY A C 1
ATOM 2591 O O . GLY A 1 329 ? -21.969 5.816 11.25 1 98.12 329 GLY A O 1
ATOM 2592 N N . LYS A 1 330 ? -20.344 7.379 10.961 1 98.19 330 LYS A N 1
ATOM 2593 C CA . LYS A 1 330 ? -19.297 6.566 11.586 1 98.19 330 LYS A CA 1
ATOM 2594 C C . LYS A 1 330 ? -18.172 7.441 12.141 1 98.19 330 LYS A C 1
ATOM 2596 O O . LYS A 1 330 ? -17.859 8.484 11.57 1 98.19 330 LYS A O 1
ATOM 2601 N N . VAL A 1 331 ? -17.641 7 13.266 1 98.31 331 VAL A N 1
ATOM 2602 C CA . VAL A 1 331 ? -16.391 7.547 13.789 1 98.31 331 VAL A CA 1
ATOM 2603 C C . VAL A 1 331 ? -15.211 6.996 12.992 1 98.31 331 VAL A C 1
ATOM 2605 O O . VAL A 1 331 ? -15.055 5.777 12.867 1 98.31 331 VAL A O 1
ATOM 2608 N N . THR A 1 332 ? -14.406 7.891 12.445 1 98.25 332 THR A N 1
ATOM 2609 C CA . THR A 1 332 ? -13.289 7.461 11.617 1 98.25 332 THR A CA 1
ATOM 2610 C C . THR A 1 332 ? -11.992 7.43 12.43 1 98.25 332 THR A C 1
ATOM 2612 O O . THR A 1 332 ? -11.203 6.488 12.312 1 98.25 332 THR A O 1
ATOM 2615 N N . SER A 1 333 ? -11.766 8.391 13.242 1 98.12 333 SER A N 1
ATOM 2616 C CA . SER A 1 333 ? -10.562 8.508 14.062 1 98.12 333 SER A CA 1
ATOM 2617 C C . SER A 1 333 ? -10.906 8.992 15.469 1 98.12 333 SER A C 1
ATOM 2619 O O . SER A 1 333 ? -11.555 10.031 15.641 1 98.12 333 SER A O 1
ATOM 2621 N N . ALA A 1 334 ? -10.453 8.242 16.469 1 97.88 334 ALA A N 1
ATOM 2622 C CA . ALA A 1 334 ? -10.75 8.594 17.859 1 97.88 334 ALA A CA 1
ATOM 2623 C C . ALA A 1 334 ? -9.531 8.375 18.75 1 97.88 334 ALA A C 1
ATOM 2625 O O . ALA A 1 334 ? -8.758 7.434 18.531 1 97.88 334 ALA A O 1
ATOM 2626 N N . VAL A 1 335 ? -9.406 9.242 19.703 1 97.75 335 VAL A N 1
ATOM 2627 C CA . VAL A 1 335 ? -8.297 9.125 20.641 1 97.75 335 VAL A CA 1
ATOM 2628 C C . VAL A 1 335 ? -8.609 9.922 21.906 1 97.75 335 VAL A C 1
ATOM 2630 O O . VAL A 1 335 ? -9.469 10.805 21.891 1 97.75 335 VAL A O 1
ATOM 2633 N N . TYR A 1 336 ? -7.957 9.562 23.016 1 98.06 336 TYR A N 1
ATOM 2634 C CA . TYR A 1 336 ? -7.961 10.414 24.203 1 98.06 336 TYR A CA 1
ATOM 2635 C C . TYR A 1 336 ? -6.848 11.445 24.125 1 98.06 336 TYR A C 1
ATOM 2637 O O . TYR A 1 336 ? -5.688 11.109 23.906 1 98.06 336 TYR A O 1
ATOM 2645 N N . SER A 1 337 ? -7.195 12.766 24.25 1 98.56 337 SER A N 1
ATOM 2646 C CA . SER A 1 337 ? -6.219 13.844 24.359 1 98.56 337 SER A CA 1
ATOM 2647 C C . SER A 1 337 ? -5.898 14.148 25.812 1 98.56 337 SER A C 1
ATOM 2649 O O . SER A 1 337 ? -6.738 14.688 26.547 1 98.56 337 SER A O 1
ATOM 2651 N N . PRO A 1 338 ? -4.707 13.859 26.188 1 98.25 338 PRO A N 1
ATOM 2652 C CA . PRO A 1 338 ? -4.367 14.172 27.578 1 98.25 338 PRO A CA 1
ATOM 2653 C C . PRO A 1 338 ? -4.359 15.672 27.875 1 98.25 338 PRO A C 1
ATOM 2655 O O . PRO A 1 338 ? -4.648 16.094 29 1 98.25 338 PRO A O 1
ATOM 2658 N N . ARG A 1 339 ? -3.998 16.484 26.906 1 97.88 339 ARG A N 1
ATOM 2659 C CA . ARG A 1 339 ? -3.99 17.938 27.062 1 97.88 339 ARG A CA 1
ATOM 2660 C C . ARG A 1 339 ? -5.402 18.469 27.297 1 97.88 339 ARG A C 1
ATOM 2662 O O . ARG A 1 339 ? -5.617 19.312 28.172 1 97.88 339 ARG A O 1
ATOM 2669 N N . LEU A 1 340 ? -6.371 17.938 26.531 1 98.12 340 LEU A N 1
ATOM 2670 C CA . LEU A 1 340 ? -7.75 18.422 26.594 1 98.12 340 LEU A CA 1
ATOM 2671 C C . LEU A 1 340 ? -8.547 17.656 27.641 1 98.12 340 LEU A C 1
ATOM 2673 O O . LEU A 1 340 ? -9.641 18.078 28.016 1 98.12 340 LEU A O 1
ATOM 2677 N N . ASP A 1 341 ? -7.957 16.594 28.156 1 98.25 341 ASP A N 1
ATOM 2678 C CA . ASP A 1 341 ? -8.633 15.695 29.078 1 98.25 341 ASP A CA 1
ATOM 2679 C C . ASP A 1 341 ? -10 15.281 28.531 1 98.25 341 ASP A C 1
ATOM 2681 O O . ASP A 1 341 ? -11.008 15.406 29.234 1 98.25 341 ASP A O 1
ATOM 2685 N N . GLN A 1 342 ? -10.047 14.859 27.25 1 98.19 342 GLN A N 1
ATOM 2686 C CA . GLN A 1 342 ? -11.273 14.492 26.531 1 98.19 342 GLN A CA 1
ATOM 2687 C C . GLN A 1 342 ? -10.992 13.422 25.484 1 98.19 342 GLN A C 1
ATOM 2689 O O . GLN A 1 342 ? -9.906 13.375 24.906 1 98.19 342 GLN A O 1
ATOM 2694 N N . ASN A 1 343 ? -12.023 12.516 25.328 1 98.38 343 ASN A N 1
ATOM 2695 C CA . ASN A 1 343 ? -12.031 11.711 24.109 1 98.38 343 ASN A CA 1
ATOM 2696 C C . ASN A 1 343 ? -12.516 12.508 22.906 1 98.38 343 ASN A C 1
ATOM 2698 O O . ASN A 1 343 ? -13.648 12.992 22.906 1 98.38 343 ASN A O 1
ATOM 2702 N N . ILE A 1 344 ? -11.656 12.695 21.906 1 98.75 344 ILE A N 1
ATOM 2703 C CA . ILE A 1 344 ? -12 13.461 20.703 1 98.75 344 ILE A CA 1
ATOM 2704 C C . ILE A 1 344 ? -11.984 12.547 19.484 1 98.75 344 ILE A C 1
ATOM 2706 O O . ILE A 1 344 ? -11.297 11.523 19.484 1 98.75 344 ILE A O 1
ATOM 2710 N N . ALA A 1 345 ? -12.789 12.914 18.5 1 98.69 345 ALA A N 1
ATOM 2711 C CA . ALA A 1 345 ? -12.867 12.062 17.312 1 98.69 345 ALA A CA 1
ATOM 2712 C C . ALA A 1 345 ? -13.242 12.867 16.078 1 98.69 345 ALA A C 1
ATOM 2714 O O . ALA A 1 345 ? -13.812 13.953 16.188 1 98.69 345 ALA A O 1
ATOM 2715 N N . LEU A 1 346 ? -12.789 12.406 14.977 1 98.81 346 LEU A N 1
ATOM 2716 C CA . LEU A 1 346 ? -13.312 12.773 13.664 1 98.81 346 LEU A CA 1
ATOM 2717 C C . LEU A 1 346 ? -14.336 11.758 13.18 1 98.81 346 LEU A C 1
ATOM 2719 O O . LEU A 1 346 ? -14.227 10.57 13.477 1 98.81 346 LEU A O 1
ATOM 2723 N N . ALA A 1 347 ? -15.344 12.273 12.492 1 98.81 347 ALA A N 1
ATOM 2724 C CA . ALA A 1 347 ? -16.438 11.398 12.078 1 98.81 347 ALA A CA 1
ATOM 2725 C C . ALA A 1 347 ? -17.094 11.906 10.805 1 98.81 347 ALA A C 1
ATOM 2727 O O . ALA A 1 347 ? -16.969 13.086 10.453 1 98.81 347 ALA A O 1
ATOM 2728 N N . MET A 1 348 ? -17.703 11.039 10.102 1 98.81 348 MET A N 1
ATOM 2729 C CA . MET A 1 348 ? -18.609 11.352 8.992 1 98.81 348 MET A CA 1
ATOM 2730 C C . MET A 1 348 ? -20.062 11.133 9.398 1 98.81 348 MET A C 1
ATOM 2732 O O . MET A 1 348 ? -20.422 10.062 9.898 1 98.81 348 MET A O 1
ATOM 2736 N N . VAL A 1 349 ? -20.922 12.148 9.227 1 98.75 349 VAL A N 1
ATOM 2737 C CA . VAL A 1 349 ? -22.312 12.023 9.633 1 98.75 349 VAL A CA 1
ATOM 2738 C C . VAL A 1 349 ? -23.219 12.57 8.539 1 98.75 349 VAL A C 1
ATOM 2740 O O . VAL A 1 349 ? -22.766 13.289 7.645 1 98.75 349 VAL A O 1
ATOM 2743 N N . ALA A 1 350 ? -24.484 12.18 8.617 1 98.69 350 ALA A N 1
ATOM 2744 C CA . ALA A 1 350 ? -25.484 12.812 7.75 1 98.69 350 ALA A CA 1
ATOM 2745 C C . ALA A 1 350 ? -25.453 14.328 7.895 1 98.69 350 ALA A C 1
ATOM 2747 O O . ALA A 1 350 ? -25.344 14.852 9.008 1 98.69 350 ALA A O 1
ATOM 2748 N N . THR A 1 351 ? -25.562 14.992 6.777 1 98.5 351 THR A N 1
ATOM 2749 C CA . THR A 1 351 ? -25.406 16.438 6.738 1 98.5 351 THR A CA 1
ATOM 2750 C C . THR A 1 351 ? -26.359 17.109 7.723 1 98.5 351 THR A C 1
ATOM 2752 O O . THR A 1 351 ? -25.969 18.062 8.406 1 98.5 351 THR A O 1
ATOM 2755 N N . GLU A 1 352 ? -27.516 16.625 7.898 1 98.12 352 GLU A N 1
ATOM 2756 C CA . GLU A 1 352 ? -28.547 17.234 8.75 1 98.12 352 GLU A CA 1
ATOM 2757 C C . GLU A 1 352 ? -28.188 17.094 10.227 1 98.12 352 GLU A C 1
ATOM 2759 O O . GLU A 1 352 ? -28.797 17.75 11.078 1 98.12 352 GLU A O 1
ATOM 2764 N N . LEU A 1 353 ? -27.219 16.234 10.5 1 98.5 353 LEU A N 1
ATOM 2765 C CA . LEU A 1 353 ? -26.844 15.992 11.891 1 98.5 353 LEU A CA 1
ATOM 2766 C C . LEU A 1 353 ? -25.453 16.562 12.18 1 98.5 353 LEU A C 1
ATOM 2768 O O . LEU A 1 353 ? -24.812 16.172 13.164 1 98.5 353 LEU A O 1
ATOM 2772 N N . SER A 1 354 ? -24.969 17.5 11.383 1 98.5 354 SER A N 1
ATOM 2773 C CA . SER A 1 354 ? -23.578 17.953 11.461 1 98.5 354 SER A CA 1
ATOM 2774 C C . SER A 1 354 ? -23.469 19.219 12.312 1 98.5 354 SER A C 1
ATOM 2776 O O . SER A 1 354 ? -22.375 19.719 12.562 1 98.5 354 SER A O 1
ATOM 2778 N N . GLU A 1 355 ? -24.547 19.75 12.805 1 98.31 355 GLU A N 1
ATOM 2779 C CA . GLU A 1 355 ? -24.516 21 13.57 1 98.31 355 GLU A CA 1
ATOM 2780 C C . GLU A 1 355 ? -23.859 20.797 14.93 1 98.31 355 GLU A C 1
ATOM 2782 O O . GLU A 1 355 ? -24.062 19.781 15.586 1 98.31 355 GLU A O 1
ATOM 2787 N N . ILE A 1 356 ? -23.141 21.812 15.344 1 98.31 356 ILE A N 1
ATOM 2788 C CA . ILE A 1 356 ? -22.5 21.781 16.656 1 98.31 356 ILE A CA 1
ATOM 2789 C C . ILE A 1 356 ? -23.562 21.609 17.75 1 98.31 356 ILE A C 1
ATOM 2791 O O . ILE A 1 356 ? -24.625 22.234 17.703 1 98.31 356 ILE A O 1
ATOM 2795 N N . GLY A 1 357 ? -23.266 20.734 18.625 1 98.5 357 GLY A N 1
ATOM 2796 C CA . GLY A 1 357 ? -24.188 20.5 19.734 1 98.5 357 GLY A CA 1
ATOM 2797 C C . GLY A 1 357 ? -25.094 19.297 19.516 1 98.5 357 GLY A C 1
ATOM 2798 O O . GLY A 1 357 ? -25.719 18.812 20.453 1 98.5 357 GLY A O 1
ATOM 2799 N N . THR A 1 358 ? -25.172 18.766 18.281 1 98.62 358 THR A N 1
ATOM 2800 C CA . THR A 1 358 ? -25.953 17.578 17.984 1 98.62 358 THR A CA 1
ATOM 2801 C C . THR A 1 358 ? -25.453 16.375 18.766 1 98.62 358 THR A C 1
ATOM 2803 O O . THR A 1 358 ? -24.234 16.141 18.828 1 98.62 358 THR A O 1
ATOM 2806 N N . THR A 1 359 ? -26.328 15.68 19.438 1 98.5 359 THR A N 1
ATOM 2807 C CA . THR A 1 359 ? -25.984 14.492 20.203 1 98.5 359 THR A CA 1
ATOM 2808 C C . THR A 1 359 ? -26.234 13.227 19.391 1 98.5 359 THR A C 1
ATOM 2810 O O . THR A 1 359 ? -27.328 13.039 18.844 1 98.5 359 THR A O 1
ATOM 2813 N N . LEU A 1 360 ? -25.281 12.422 19.25 1 98.44 360 LEU A N 1
ATOM 2814 C CA . LEU A 1 360 ? -25.328 11.109 18.609 1 98.44 360 LEU A CA 1
ATOM 2815 C C . LEU A 1 360 ? -24.938 10.008 19.594 1 98.44 360 LEU A C 1
ATOM 2817 O O . LEU A 1 360 ? -24.594 10.289 20.734 1 98.44 360 LEU A O 1
ATOM 2821 N N . GLU A 1 361 ? -25.047 8.773 19.094 1 97.44 361 GLU A N 1
ATOM 2822 C CA . GLU A 1 361 ? -24.734 7.641 19.969 1 97.44 361 GLU A CA 1
ATOM 2823 C C . GLU A 1 361 ? -23.828 6.637 19.266 1 97.44 361 GLU A C 1
ATOM 2825 O O . GLU A 1 361 ? -23.953 6.418 18.062 1 97.44 361 GLU A O 1
ATOM 2830 N N . ILE A 1 362 ? -22.938 6.082 20 1 97.25 362 ILE A N 1
ATOM 2831 C CA . ILE A 1 362 ? -22.141 4.934 19.578 1 97.25 362 ILE A CA 1
ATOM 2832 C C . ILE A 1 362 ? -22.625 3.674 20.281 1 97.25 362 ILE A C 1
ATOM 2834 O O . ILE A 1 362 ? -22.516 3.557 21.5 1 97.25 362 ILE A O 1
ATOM 2838 N N . PRO A 1 363 ? -23.141 2.77 19.562 1 92.94 363 PRO A N 1
ATOM 2839 C CA . PRO A 1 363 ? -23.578 1.535 20.219 1 92.94 363 PRO A CA 1
ATOM 2840 C C . PRO A 1 363 ? -22.438 0.785 20.891 1 92.94 363 PRO A C 1
ATOM 2842 O O . PRO A 1 363 ? -21.328 0.733 20.375 1 92.94 363 PRO A O 1
ATOM 2845 N N . SER A 1 364 ? -22.703 0.319 22.078 1 89.75 364 SER A N 1
ATOM 2846 C CA . SER A 1 364 ? -21.766 -0.493 22.828 1 89.75 364 SER A CA 1
ATOM 2847 C C . SER A 1 364 ? -22.469 -1.593 23.609 1 89.75 364 SER A C 1
ATOM 2849 O O . SER A 1 364 ? -23.703 -1.579 23.734 1 89.75 364 SER A O 1
ATOM 2851 N N . GLU A 1 365 ? -21.766 -2.547 24.062 1 85.5 365 GLU A N 1
ATOM 2852 C CA . GLU A 1 365 ? -22.344 -3.643 24.844 1 85.5 365 GLU A CA 1
ATOM 2853 C C . GLU A 1 365 ? -22.906 -3.141 26.172 1 85.5 365 GLU A C 1
ATOM 2855 O O . GLU A 1 365 ? -23.906 -3.672 26.672 1 85.5 365 GLU A O 1
ATOM 2860 N N . SER A 1 366 ? -22.25 -2.146 26.719 1 85.81 366 SER A N 1
ATOM 2861 C CA . SER A 1 366 ? -22.656 -1.627 28.016 1 85.81 366 SER A CA 1
ATOM 2862 C C . SER A 1 366 ? -23.719 -0.54 27.891 1 85.81 366 SER A C 1
ATOM 2864 O O . SER A 1 366 ? -24.109 0.071 28.875 1 85.81 366 SER A O 1
ATOM 2866 N N . GLY A 1 367 ? -24.172 -0.377 26.672 1 88.5 367 GLY A N 1
ATOM 2867 C CA . GLY A 1 367 ? -25.125 0.689 26.391 1 88.5 367 GLY A CA 1
ATOM 2868 C C . GLY A 1 367 ? -24.562 1.757 25.469 1 88.5 367 GLY A C 1
ATOM 2869 O O . GLY A 1 367 ? -23.359 1.826 25.25 1 88.5 367 GLY A O 1
ATOM 2870 N N . PRO A 1 368 ? -25.422 2.547 25.016 1 92.88 368 PRO A N 1
ATOM 2871 C CA . PRO A 1 368 ? -24.969 3.574 24.078 1 92.88 368 PRO A CA 1
ATOM 2872 C C . PRO A 1 368 ? -24.094 4.633 24.75 1 92.88 368 PRO A C 1
ATOM 2874 O O . PRO A 1 368 ? -24.359 5.031 25.875 1 92.88 368 PRO A O 1
ATOM 2877 N N . VAL A 1 369 ? -23.047 4.992 24.062 1 96.44 369 VAL A N 1
ATOM 2878 C CA . VAL A 1 369 ? -22.141 6.047 24.5 1 96.44 369 VAL A CA 1
ATOM 2879 C C . VAL A 1 369 ? -22.484 7.355 23.797 1 96.44 369 VAL A C 1
ATOM 2881 O O . VAL A 1 369 ? -22.625 7.391 22.562 1 96.44 369 VAL A O 1
ATOM 2884 N N . LYS A 1 370 ? -22.547 8.352 24.516 1 97.56 370 LYS A N 1
ATOM 2885 C CA . LYS A 1 370 ? -22.938 9.656 23.984 1 97.56 370 LYS A CA 1
ATOM 2886 C C . LYS A 1 370 ? -21.766 10.312 23.266 1 97.56 370 LYS A C 1
ATOM 2888 O O . LYS A 1 370 ? -20.625 10.297 23.75 1 97.56 370 LYS A O 1
ATOM 2893 N N . ALA A 1 371 ? -22 10.82 22.078 1 98.44 371 ALA A N 1
ATOM 2894 C CA . ALA A 1 371 ? -21.078 11.609 21.281 1 98.44 371 ALA A CA 1
ATOM 2895 C C . ALA A 1 371 ? -21.703 12.93 20.844 1 98.44 371 ALA A C 1
ATOM 2897 O O . ALA A 1 371 ? -22.828 12.961 20.359 1 98.44 371 ALA A O 1
ATOM 2898 N N . ILE A 1 372 ? -20.953 14.008 21.016 1 98.81 372 ILE A N 1
ATOM 2899 C CA . ILE A 1 372 ? -21.5 15.336 20.734 1 98.81 372 ILE A CA 1
ATOM 2900 C C . ILE A 1 372 ? -20.672 16 19.625 1 98.81 372 ILE A C 1
ATOM 2902 O O . ILE A 1 372 ? -19.438 16.016 19.688 1 98.81 372 ILE A O 1
ATOM 2906 N N . VAL A 1 373 ? -21.391 16.484 18.609 1 98.88 373 VAL A N 1
ATOM 2907 C CA . VAL A 1 373 ? -20.703 17.234 17.562 1 98.88 373 VAL A CA 1
ATOM 2908 C C . VAL A 1 373 ? -20.125 18.516 18.141 1 98.88 373 VAL A C 1
ATOM 2910 O O . VAL A 1 373 ? -20.828 19.312 18.766 1 98.88 373 VAL A O 1
ATOM 2913 N N . VAL A 1 374 ? -18.844 18.719 17.969 1 98.5 374 VAL A N 1
ATOM 2914 C CA . VAL A 1 374 ? -18.156 19.906 18.469 1 98.5 374 VAL A CA 1
ATOM 2915 C C . VAL A 1 374 ? -17.328 20.531 17.359 1 98.5 374 VAL A C 1
ATOM 2917 O O . VAL A 1 374 ? -17.188 19.953 16.281 1 98.5 374 VAL A O 1
ATOM 2920 N N . GLU A 1 375 ? -16.828 21.672 17.625 1 96.5 375 GLU A N 1
ATOM 2921 C CA . GLU A 1 375 ? -15.969 22.359 16.672 1 96.5 375 GLU A CA 1
ATOM 2922 C C . GLU A 1 375 ? -14.625 21.656 16.5 1 96.5 375 GLU A C 1
ATOM 2924 O O . GLU A 1 375 ? -14.062 21.141 17.469 1 96.5 375 GLU A O 1
ATOM 2929 N N . LYS A 1 376 ? -14.086 21.641 15.281 1 94.12 376 LYS A N 1
ATOM 2930 C CA . LYS A 1 376 ? -12.719 21.25 14.953 1 94.12 376 LYS A CA 1
ATOM 2931 C C . LYS A 1 376 ? -11.984 22.359 14.203 1 94.12 376 LYS A C 1
ATOM 2933 O O . LYS A 1 376 ? -12.617 23.156 13.508 1 94.12 376 LYS A O 1
ATOM 2938 N N . PRO A 1 377 ? -10.742 22.422 14.375 1 95.81 377 PRO A N 1
ATOM 2939 C CA . PRO A 1 377 ? -9.852 21.641 15.227 1 95.81 377 PRO A CA 1
ATOM 2940 C C . PRO A 1 377 ? -10.172 21.797 16.719 1 95.81 377 PRO A C 1
ATOM 2942 O O . PRO A 1 377 ? -10.75 22.812 17.125 1 95.81 377 PRO A O 1
ATOM 2945 N N . PHE A 1 378 ? -9.766 20.828 17.5 1 96.88 378 PHE A N 1
ATOM 2946 C CA . PHE A 1 378 ? -10.031 20.781 18.922 1 96.88 378 PHE A CA 1
ATOM 2947 C C . PHE A 1 378 ? -9.055 21.656 19.688 1 96.88 378 PHE A C 1
ATOM 2949 O O . PHE A 1 378 ? -9.336 22.078 20.812 1 96.88 378 PHE A O 1
ATOM 2956 N N . PHE A 1 379 ? -7.953 21.844 19.125 1 91.19 379 PHE A N 1
ATOM 2957 C CA . PHE A 1 379 ? -6.875 22.625 19.719 1 91.19 379 PHE A CA 1
ATOM 2958 C C . PHE A 1 379 ? -6.188 23.484 18.656 1 91.19 379 PHE A C 1
ATOM 2960 O O . PHE A 1 379 ? -5.859 22.984 17.562 1 91.19 379 PHE A O 1
ATOM 2967 N N . ASP A 1 380 ? -5.961 24.797 18.938 1 84.88 380 ASP A N 1
ATOM 2968 C CA . ASP A 1 380 ? -5.266 25.766 18.094 1 84.88 380 ASP A CA 1
ATOM 2969 C C . ASP A 1 380 ? -5.953 25.906 16.734 1 84.88 380 ASP A C 1
ATOM 2971 O O . ASP A 1 380 ? -5.32 25.734 15.695 1 84.88 380 ASP A O 1
ATOM 2975 N N . PRO A 1 381 ? -7.219 26.203 16.766 1 81.31 381 PRO A N 1
ATOM 2976 C CA . PRO A 1 381 ? -8.016 26.234 15.531 1 81.31 381 PRO A CA 1
ATOM 2977 C C . PRO A 1 381 ? -7.484 27.25 14.516 1 81.31 381 PRO A C 1
ATOM 2979 O O . PRO A 1 381 ? -7.766 27.125 13.32 1 81.31 381 PRO A O 1
ATOM 2982 N N . LYS A 1 382 ? -6.711 28.203 14.953 1 75.25 382 LYS A N 1
ATOM 2983 C CA . LYS A 1 382 ? -6.18 29.203 14.039 1 75.25 382 LYS A CA 1
ATOM 2984 C C . LYS A 1 382 ? -4.773 28.844 13.578 1 75.25 382 LYS A C 1
ATOM 2986 O O . LYS A 1 382 ? -4.105 29.641 12.914 1 75.25 382 LYS A O 1
ATOM 2991 N N . LYS A 1 383 ? -4.297 27.797 13.93 1 79.75 383 LYS A N 1
ATOM 2992 C CA . LYS A 1 383 ? -3.006 27.25 13.516 1 79.75 383 LYS A CA 1
ATOM 2993 C C . LYS A 1 383 ? -1.871 28.219 13.852 1 79.75 383 LYS A C 1
ATOM 2995 O O . LYS A 1 383 ? -0.969 28.438 13.039 1 79.75 383 LYS A O 1
ATOM 3000 N N . GLN A 1 384 ? -1.872 28.797 14.953 1 81.44 384 GLN A N 1
ATOM 3001 C CA . GLN A 1 384 ? -0.849 29.75 15.375 1 81.44 384 GLN A CA 1
ATOM 3002 C C . GLN A 1 384 ? 0.483 29.047 15.633 1 81.44 384 GLN A C 1
ATOM 3004 O O . GLN A 1 384 ? 1.547 29.609 15.367 1 81.44 384 GLN A O 1
ATOM 3009 N N . LYS A 1 385 ? 0.391 27.922 16.047 1 82.31 385 LYS A N 1
ATOM 3010 C CA . LYS A 1 385 ? 1.602 27.188 16.391 1 82.31 385 LYS A CA 1
ATOM 3011 C C . LYS A 1 385 ? 2.416 26.859 15.148 1 82.31 385 LYS A C 1
ATOM 3013 O O . LYS A 1 385 ? 3.643 26.969 15.148 1 82.31 385 LYS A O 1
ATOM 3018 N N . ALA A 1 386 ? 1.854 26.516 14.109 1 82.38 386 ALA A N 1
ATOM 3019 C CA . ALA A 1 386 ? 2.555 26.141 12.883 1 82.38 386 ALA A CA 1
ATOM 3020 C C . ALA A 1 386 ? 3.059 27.375 12.141 1 82.38 386 ALA A C 1
ATOM 3022 O O . ALA A 1 386 ? 4.094 27.328 11.469 1 82.38 386 ALA A O 1
ATOM 3023 N N . THR A 1 387 ? 2.393 28.422 12.258 1 78.12 387 THR A N 1
ATOM 3024 C CA . THR A 1 387 ? 2.703 29.609 11.453 1 78.12 387 THR A CA 1
ATOM 3025 C C . THR A 1 387 ? 3.65 30.531 12.195 1 78.12 387 THR A C 1
ATOM 3027 O O . THR A 1 387 ? 4.277 31.406 11.586 1 78.12 387 THR A O 1
ATOM 3030 N N . SER A 1 388 ? 3.631 30.406 13.531 1 71.25 388 SER A N 1
ATOM 3031 C CA . SER A 1 388 ? 4.426 31.328 14.328 1 71.25 388 SER A CA 1
ATOM 3032 C C . SER A 1 388 ? 5.91 30.984 14.266 1 71.25 388 SER A C 1
ATOM 3034 O O . SER A 1 388 ? 6.281 29.812 14.258 1 71.25 388 SER A O 1
ATOM 3036 N N . SER A 1 389 ? 6.777 31.953 13.703 1 58.59 389 SER A N 1
ATOM 3037 C CA . SER A 1 389 ? 8.227 31.812 13.688 1 58.59 389 SER A CA 1
ATOM 3038 C C . SER A 1 389 ? 8.828 32.125 15.055 1 58.59 389 SER A C 1
ATOM 3040 O O . SER A 1 389 ? 8.289 32.938 15.805 1 58.59 389 SER A O 1
ATOM 3042 N N . MET B 1 1 ? -35.125 -2.141 8.68 1 23.48 1 MET B N 1
ATOM 3043 C CA . MET B 1 1 ? -34.375 -1.521 9.781 1 23.48 1 MET B CA 1
ATOM 3044 C C . MET B 1 1 ? -33.188 -2.371 10.18 1 23.48 1 MET B C 1
ATOM 3046 O O . MET B 1 1 ? -33.344 -3.402 10.836 1 23.48 1 MET B O 1
ATOM 3050 N N . THR B 1 2 ? -32.188 -2.502 9.297 1 29.92 2 THR B N 1
ATOM 3051 C CA . THR B 1 2 ? -31.094 -3.424 9.523 1 29.92 2 THR B CA 1
ATOM 3052 C C . THR B 1 2 ? -30.391 -3.096 10.836 1 29.92 2 THR B C 1
ATOM 3054 O O . THR B 1 2 ? -30 -1.947 11.062 1 29.92 2 THR B O 1
ATOM 3057 N N . ASN B 1 3 ? -30.75 -3.777 11.844 1 34.69 3 ASN B N 1
ATOM 3058 C CA . ASN B 1 3 ? -30.172 -3.641 13.18 1 34.69 3 ASN B CA 1
ATOM 3059 C C . ASN B 1 3 ? -28.656 -3.531 13.125 1 34.69 3 ASN B C 1
ATOM 3061 O O . ASN B 1 3 ? -27.984 -4.398 12.562 1 34.69 3 ASN B O 1
ATOM 3065 N N . ALA B 1 4 ? -28.297 -2.34 13.172 1 41.47 4 ALA B N 1
ATOM 3066 C CA . ALA B 1 4 ? -26.844 -2.127 13.273 1 41.47 4 ALA B CA 1
ATOM 3067 C C . ALA B 1 4 ? -26.234 -3.047 14.328 1 41.47 4 ALA B C 1
ATOM 3069 O O . ALA B 1 4 ? -26.688 -3.078 15.477 1 41.47 4 ALA B O 1
ATOM 3070 N N . THR B 1 5 ? -25.766 -4.195 14.047 1 46.84 5 THR B N 1
ATOM 3071 C CA . THR B 1 5 ? -24.953 -4.969 14.984 1 46.84 5 THR B CA 1
ATOM 3072 C C . THR B 1 5 ? -24.047 -4.055 15.805 1 46.84 5 THR B C 1
ATOM 3074 O O . THR B 1 5 ? -23.375 -3.184 15.25 1 46.84 5 THR B O 1
ATOM 3077 N N . PRO B 1 6 ? -24.203 -3.916 17.109 1 47 6 PRO B N 1
ATOM 3078 C CA . PRO B 1 6 ? -23.375 -3.066 17.969 1 47 6 PRO B CA 1
ATOM 3079 C C . PRO B 1 6 ? -21.891 -3.195 17.656 1 47 6 PRO B 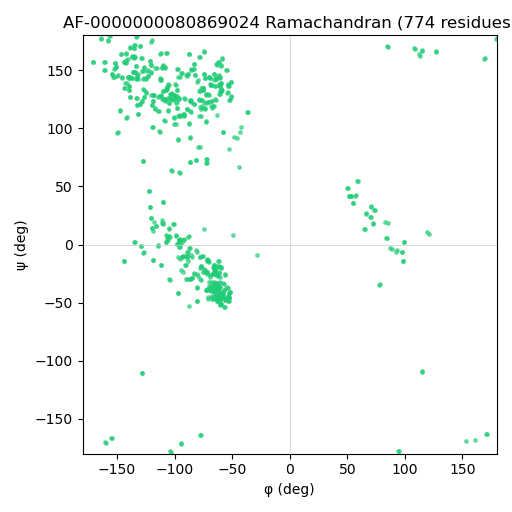C 1
ATOM 3081 O O . PRO B 1 6 ? -21.328 -4.293 17.719 1 47 6 PRO B O 1
ATOM 3084 N N . THR B 1 7 ? -21.391 -2.795 16.547 1 52.09 7 THR B N 1
ATOM 3085 C CA . THR B 1 7 ? -19.938 -2.787 16.422 1 52.09 7 THR B CA 1
ATOM 3086 C C . THR B 1 7 ? -19.297 -2.023 17.578 1 52.09 7 THR B C 1
ATOM 3088 O O . THR B 1 7 ? -19.516 -0.82 17.734 1 52.09 7 THR B O 1
ATOM 3091 N N . SER B 1 8 ? -19.094 -2.678 18.828 1 58.47 8 SER B N 1
ATOM 3092 C CA . SER B 1 8 ? -18.797 -2.244 20.188 1 58.47 8 SER B CA 1
ATOM 3093 C C . SER B 1 8 ? -17.438 -1.553 20.281 1 58.47 8 SER B C 1
ATOM 3095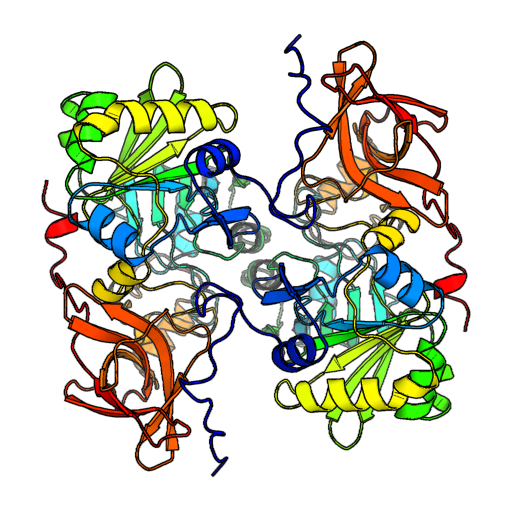 O O . SER B 1 8 ? -16.484 -1.957 19.609 1 58.47 8 SER B O 1
ATOM 3097 N N . ILE B 1 9 ? -17.344 -0.245 20.531 1 66.38 9 ILE B N 1
ATOM 3098 C CA . ILE B 1 9 ? -16.188 0.478 21.047 1 66.38 9 ILE B CA 1
ATOM 3099 C C . ILE B 1 9 ? -15.336 -0.455 21.906 1 66.38 9 ILE B C 1
ATOM 3101 O O . ILE B 1 9 ? -14.156 -0.189 22.141 1 66.38 9 ILE B O 1
ATOM 3105 N N . GLU B 1 10 ? -15.914 -1.656 22.172 1 61.44 10 GLU B N 1
ATOM 3106 C CA . GLU B 1 10 ? -15.203 -2.51 23.125 1 61.44 10 GLU B CA 1
ATOM 3107 C C . GLU B 1 10 ? -14.344 -3.541 22.391 1 61.44 10 GLU B C 1
ATOM 3109 O O . GLU B 1 10 ? -13.523 -4.219 23.016 1 61.44 10 GLU B O 1
ATOM 3114 N N . LYS B 1 11 ? -14.562 -3.631 21.078 1 62.41 11 LYS B N 1
ATOM 3115 C CA . LYS B 1 11 ? -13.727 -4.605 20.375 1 62.41 11 LYS B CA 1
ATOM 3116 C C . LYS B 1 11 ? -12.336 -4.051 20.109 1 62.41 11 LYS B C 1
ATOM 3118 O O . LYS B 1 11 ? -12.148 -3.195 19.25 1 62.41 11 LYS B O 1
ATOM 3123 N N . GLU B 1 12 ? -11.43 -4.176 21.172 1 63.28 12 GLU B N 1
ATOM 3124 C CA . GLU B 1 12 ? -10.031 -3.76 21.062 1 63.28 12 GLU B CA 1
ATOM 3125 C C . GLU B 1 12 ? -9.203 -4.789 20.312 1 63.28 12 GLU B C 1
ATOM 3127 O O . GLU B 1 12 ? -9.133 -5.953 20.703 1 63.28 12 GLU B O 1
ATOM 3132 N N . ASP B 1 13 ? -8.797 -4.316 19.047 1 72.56 13 ASP B N 1
ATOM 3133 C CA . ASP B 1 13 ? -7.922 -5.219 18.312 1 72.56 13 ASP B CA 1
ATOM 3134 C C . ASP B 1 13 ? -6.48 -5.113 18.812 1 72.56 13 ASP B C 1
ATOM 3136 O O . ASP B 1 13 ? -6.016 -4.023 19.141 1 72.56 13 ASP B O 1
ATOM 3140 N N . ASP B 1 14 ? -5.867 -6.215 18.859 1 72.94 14 ASP B N 1
ATOM 3141 C CA . ASP B 1 14 ? -4.48 -6.285 19.297 1 72.94 14 ASP B CA 1
ATOM 3142 C C . ASP B 1 14 ? -3.521 -5.922 18.172 1 72.94 14 ASP B C 1
ATOM 3144 O O . ASP B 1 14 ? -2.316 -5.789 18.391 1 72.94 14 ASP B O 1
ATOM 3148 N N . PHE B 1 15 ? -4.199 -5.719 16.984 1 80.06 15 PHE B N 1
ATOM 3149 C CA . PHE B 1 15 ? -3.326 -5.465 15.844 1 80.06 15 PHE B CA 1
ATOM 3150 C C . PHE B 1 15 ? -3.697 -4.16 15.156 1 80.06 15 PHE B C 1
ATOM 3152 O O . PHE B 1 15 ? -4.879 -3.84 15.016 1 80.06 15 PHE B O 1
ATOM 3159 N N . GLY B 1 16 ? -2.637 -3.422 14.953 1 79.06 16 GLY B N 1
ATOM 3160 C CA . GLY B 1 16 ? -2.844 -2.234 14.141 1 79.06 16 GLY B CA 1
ATOM 3161 C C . GLY B 1 16 ? -2.691 -0.942 14.922 1 79.06 16 GLY B C 1
ATOM 3162 O O . GLY B 1 16 ? -2.723 -0.947 16.156 1 79.06 16 GLY B O 1
ATOM 3163 N N . PHE B 1 17 ? -2.533 0.169 14.195 1 83.44 17 PHE B N 1
ATOM 3164 C CA . PHE B 1 17 ? -2.268 1.472 14.789 1 83.44 17 PHE B CA 1
ATOM 3165 C C . PHE B 1 17 ? -3.379 2.459 14.453 1 83.44 17 PHE B C 1
ATOM 3167 O O . PHE B 1 17 ? -3.32 3.627 14.844 1 83.44 17 PHE B O 1
ATOM 3174 N N . GLY B 1 18 ? -4.465 2.072 13.93 1 91.62 18 GLY B N 1
ATOM 3175 C CA . GLY B 1 18 ? -5.516 2.984 13.508 1 91.62 18 GLY B CA 1
ATOM 3176 C C . GLY B 1 18 ? -6.488 2.359 12.523 1 91.62 18 GLY B C 1
ATOM 3177 O O . GLY B 1 18 ? -6.492 1.142 12.336 1 91.62 18 GLY B O 1
ATOM 3178 N N . THR B 1 19 ? -7.309 3.25 11.922 1 95.81 19 THR B N 1
ATOM 3179 C CA . THR B 1 19 ? -8.367 2.762 11.047 1 95.81 19 THR B CA 1
ATOM 3180 C C . THR B 1 19 ? -7.938 2.836 9.578 1 95.81 19 THR B C 1
ATOM 3182 O O . THR B 1 19 ? -8.688 2.449 8.688 1 95.81 19 THR B O 1
ATOM 3185 N N . GLN B 1 20 ? -6.742 3.287 9.328 1 95.94 20 GLN B N 1
ATOM 3186 C CA . GLN B 1 20 ? -6.312 3.539 7.953 1 95.94 20 GLN B CA 1
ATOM 3187 C C . GLN B 1 20 ? -6.035 2.232 7.215 1 95.94 20 GLN B C 1
ATOM 3189 O O . GLN B 1 20 ? -5.949 2.215 5.984 1 95.94 20 GLN B O 1
ATOM 3194 N N . ILE B 1 21 ? -5.77 1.129 7.961 1 96.94 21 ILE B N 1
ATOM 3195 C CA . ILE B 1 21 ? -5.578 -0.174 7.332 1 96.94 21 ILE B CA 1
ATOM 3196 C C . ILE B 1 21 ? -6.875 -0.975 7.406 1 96.94 21 ILE B C 1
ATOM 3198 O O . ILE B 1 21 ? -7.441 -1.159 8.484 1 96.94 21 ILE B O 1
ATOM 3202 N N . ARG B 1 22 ? -7.281 -1.461 6.27 1 96.88 22 ARG B N 1
ATOM 3203 C CA . ARG B 1 22 ? -8.539 -2.189 6.191 1 96.88 22 ARG B CA 1
ATOM 3204 C C . ARG B 1 22 ? -8.414 -3.572 6.824 1 96.88 22 ARG B C 1
ATOM 3206 O O . ARG B 1 22 ? -7.359 -4.203 6.75 1 96.88 22 ARG B O 1
ATOM 3213 N N . LYS B 1 23 ? -9.445 -3.984 7.453 1 96.62 23 LYS B N 1
ATOM 3214 C CA . LYS B 1 23 ? -9.586 -5.367 7.898 1 96.62 23 LYS B CA 1
ATOM 3215 C C . LYS B 1 23 ? -10.461 -6.168 6.938 1 96.62 23 LYS B C 1
ATOM 3217 O O . LYS B 1 23 ? -11.492 -5.672 6.473 1 96.62 23 LYS B O 1
ATOM 3222 N N . SER B 1 24 ? -10.078 -7.352 6.656 1 98.12 24 SER B N 1
ATOM 3223 C CA . SER B 1 24 ? -10.828 -8.188 5.719 1 98.12 24 SER B CA 1
ATOM 3224 C C . SER B 1 24 ? -12.109 -8.711 6.352 1 98.12 24 SER B C 1
ATOM 3226 O O . SER B 1 24 ? -12.266 -8.688 7.574 1 98.12 24 SER B O 1
ATOM 3228 N N . PRO B 1 25 ? -13 -9.234 5.457 1 98.56 25 PRO B N 1
ATOM 3229 C CA . PRO B 1 25 ? -14.203 -9.891 5.977 1 98.56 25 PRO B CA 1
ATOM 3230 C C . PRO B 1 25 ? -13.891 -11.109 6.836 1 98.56 25 PRO B C 1
ATOM 3232 O O . PRO B 1 25 ? -14.758 -11.602 7.562 1 98.56 25 PRO B O 1
ATOM 3235 N N . TYR B 1 26 ? -12.664 -11.594 6.773 1 98.75 26 TYR B N 1
ATOM 3236 C CA . TYR B 1 26 ? -12.281 -12.828 7.449 1 98.75 26 TYR B CA 1
ATOM 3237 C C . TYR B 1 26 ? -11.398 -12.539 8.656 1 98.75 26 TYR B C 1
ATOM 3239 O O . TYR B 1 26 ? -10.969 -13.461 9.352 1 98.75 26 TYR B O 1
ATOM 3247 N N . PHE B 1 27 ? -11.109 -11.273 8.984 1 97.62 27 PHE B N 1
ATOM 3248 C CA . PHE B 1 27 ? -10.117 -10.859 9.969 1 97.62 27 PHE B CA 1
ATOM 3249 C C . PHE B 1 27 ? -10.398 -11.484 11.328 1 97.62 27 PHE B C 1
ATOM 3251 O O . PHE B 1 27 ? -9.539 -12.156 11.898 1 97.62 27 PHE B O 1
ATOM 3258 N N . ASP B 1 28 ? -11.586 -11.312 11.812 1 96.38 28 ASP B N 1
ATOM 3259 C CA . ASP B 1 28 ? -11.945 -11.812 13.141 1 96.38 28 ASP B CA 1
ATOM 3260 C C . ASP B 1 28 ? -11.836 -13.336 13.188 1 96.38 28 ASP B C 1
ATOM 3262 O O . ASP B 1 28 ? -11.383 -13.898 14.188 1 96.38 28 ASP B O 1
ATOM 3266 N N . ALA B 1 29 ? -12.297 -14 12.102 1 98.31 29 ALA B N 1
ATOM 3267 C CA . ALA B 1 29 ? -12.18 -15.453 12.031 1 98.31 29 ALA B CA 1
ATOM 3268 C C . ALA B 1 29 ? -10.719 -15.891 12.094 1 98.31 29 ALA B C 1
ATOM 3270 O O . ALA B 1 29 ? -10.383 -16.844 12.805 1 98.31 29 ALA B O 1
ATOM 3271 N N . THR B 1 30 ? -9.859 -15.195 11.336 1 98.12 30 THR B N 1
ATOM 3272 C CA . THR B 1 30 ? -8.453 -15.586 11.336 1 98.12 30 THR B CA 1
ATOM 3273 C C . THR B 1 30 ? -7.848 -15.445 12.727 1 98.12 30 THR B C 1
ATOM 3275 O O . THR B 1 30 ? -7.051 -16.281 13.148 1 98.12 30 THR B O 1
ATOM 3278 N N . VAL B 1 31 ? -8.18 -14.406 13.438 1 96.62 31 VAL B N 1
ATOM 3279 C CA . VAL B 1 31 ? -7.695 -14.203 14.797 1 96.62 31 VAL B CA 1
ATOM 3280 C C . VAL B 1 31 ? -8.195 -15.336 15.695 1 96.62 31 VAL B C 1
ATOM 3282 O O . VAL B 1 31 ? -7.418 -15.93 16.453 1 96.62 31 VAL B O 1
ATOM 3285 N N . ARG B 1 32 ? -9.492 -15.648 15.586 1 97.06 32 ARG B N 1
ATOM 3286 C CA . ARG B 1 32 ? -10.078 -16.734 16.359 1 97.06 32 ARG B CA 1
ATOM 3287 C C . ARG B 1 32 ? -9.359 -18.047 16.094 1 97.06 32 ARG B C 1
ATOM 3289 O O . ARG B 1 32 ? -9.188 -18.875 17 1 97.06 32 ARG B O 1
ATOM 3296 N N . TRP B 1 33 ? -8.922 -18.203 14.898 1 98 33 TRP B N 1
ATOM 3297 C CA . TRP B 1 33 ? -8.32 -19.469 14.5 1 98 33 TRP B CA 1
ATOM 3298 C C . TRP B 1 33 ? -6.801 -19.438 14.672 1 98 33 TRP B C 1
ATOM 3300 O O . TRP B 1 33 ? -6.098 -20.344 14.227 1 98 33 TRP B O 1
ATOM 3310 N N . GLY B 1 34 ? -6.254 -18.328 15.188 1 96.69 34 GLY B N 1
ATOM 3311 C CA . GLY B 1 34 ? -4.891 -18.438 15.695 1 96.69 34 GLY B CA 1
ATOM 3312 C C . GLY B 1 34 ? -3.924 -17.5 14.992 1 96.69 34 GLY B C 1
ATOM 3313 O O . GLY B 1 34 ? -2.709 -17.609 15.172 1 96.69 34 GLY B O 1
ATOM 3314 N N . ALA B 1 35 ? -4.395 -16.562 14.156 1 96.88 35 ALA B N 1
ATOM 3315 C CA . ALA B 1 35 ? -3.48 -15.586 13.562 1 96.88 35 ALA B CA 1
ATOM 3316 C C . ALA B 1 35 ? -2.777 -14.766 14.641 1 96.88 35 ALA B C 1
ATOM 3318 O O . ALA B 1 35 ? -3.428 -14.211 15.531 1 96.88 35 ALA B O 1
ATOM 3319 N N . LYS B 1 36 ? -1.455 -14.664 14.484 1 94.19 36 LYS B N 1
ATOM 3320 C CA . LYS B 1 36 ? -0.667 -13.984 15.508 1 94.19 36 LYS B CA 1
ATOM 3321 C C . LYS B 1 36 ? 0.054 -12.766 14.938 1 94.19 36 LYS B C 1
ATOM 3323 O O . LYS B 1 36 ? 0.584 -11.945 15.68 1 94.19 36 LYS B O 1
ATOM 3328 N N . GLY B 1 37 ? 0.079 -12.68 13.664 1 93.88 37 GLY B N 1
ATOM 3329 C CA . GLY B 1 37 ? 0.782 -11.586 13.008 1 93.88 37 GLY B CA 1
ATOM 3330 C C . GLY B 1 37 ? 0.234 -11.273 11.633 1 93.88 37 GLY B C 1
ATOM 3331 O O . GLY B 1 37 ? -0.232 -12.164 10.922 1 93.88 37 GLY B O 1
ATOM 3332 N N . PHE B 1 38 ? 0.285 -10.023 11.281 1 95.5 38 PHE B N 1
ATOM 3333 C CA . PHE B 1 38 ? -0.251 -9.539 10.016 1 95.5 38 PHE B CA 1
ATOM 3334 C C . PHE B 1 38 ? 0.755 -8.641 9.312 1 95.5 38 PHE B C 1
ATOM 3336 O O . PHE B 1 38 ? 1.562 -7.973 9.961 1 95.5 38 PHE B O 1
ATOM 3343 N N . SER B 1 39 ? 0.782 -8.664 8.055 1 95.25 39 SER B N 1
ATOM 3344 C CA . SER B 1 39 ? 1.361 -7.613 7.215 1 95.25 39 SER B CA 1
ATOM 3345 C C . SER B 1 39 ? 0.277 -6.754 6.578 1 95.25 39 SER B C 1
ATOM 3347 O O . SER B 1 39 ? -0.895 -6.844 6.949 1 95.25 39 SER B O 1
ATOM 3349 N N . VAL B 1 40 ? 0.736 -5.828 5.789 1 96.75 40 VAL B N 1
ATOM 3350 C CA . VAL B 1 40 ? -0.203 -5 5.039 1 96.75 40 VAL B CA 1
ATOM 3351 C C . VAL B 1 40 ? 0.023 -5.191 3.541 1 96.75 40 VAL B C 1
ATOM 3353 O O . VAL B 1 40 ? 1.158 -5.125 3.064 1 96.75 40 VAL B O 1
ATOM 3356 N N . TYR B 1 41 ? -0.975 -5.559 2.881 1 97.44 41 TYR B N 1
ATOM 3357 C CA . TYR B 1 41 ? -1.042 -5.801 1.442 1 97.44 41 TYR B CA 1
ATOM 3358 C C . TYR B 1 41 ? -2.229 -5.07 0.823 1 97.44 41 TYR B C 1
ATOM 3360 O O . TYR B 1 41 ? -3.371 -5.254 1.255 1 97.44 41 TYR B O 1
ATOM 3368 N N . ASN B 1 42 ? -1.934 -4.16 -0.165 1 98.06 42 ASN B N 1
ATOM 3369 C CA . ASN B 1 42 ? -2.99 -3.354 -0.768 1 98.06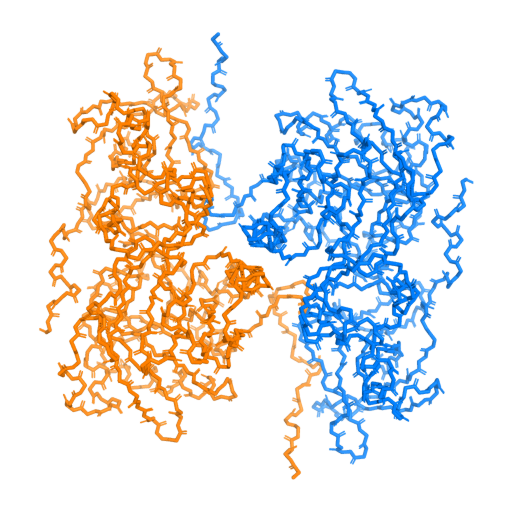 42 ASN B CA 1
ATOM 3370 C C . ASN B 1 42 ? -3.83 -2.646 0.292 1 98.06 42 ASN B C 1
ATOM 3372 O O . ASN B 1 42 ? -5.059 -2.662 0.228 1 98.06 42 ASN B O 1
ATOM 3376 N N . HIS B 1 43 ? -3.182 -2.117 1.3 1 97.38 43 HIS B N 1
ATOM 3377 C CA . HIS B 1 43 ? -3.777 -1.292 2.344 1 97.38 43 HIS B CA 1
ATOM 3378 C C . HIS B 1 43 ? -4.742 -2.104 3.203 1 97.38 43 HIS B C 1
ATOM 3380 O O . HIS B 1 43 ? -5.711 -1.561 3.738 1 97.38 43 HIS B O 1
ATOM 3386 N N . MET B 1 44 ? -4.543 -3.387 3.307 1 98.12 44 MET B N 1
ATOM 3387 C CA . MET B 1 44 ? -5.359 -4.301 4.102 1 98.12 44 MET B CA 1
ATOM 3388 C C . MET B 1 44 ? -4.48 -5.289 4.863 1 98.12 44 MET B C 1
ATOM 3390 O O . MET B 1 44 ? -3.469 -5.758 4.34 1 98.12 44 MET B O 1
ATOM 3394 N N . TYR B 1 45 ? -4.895 -5.613 6.066 1 97 45 TYR B N 1
ATOM 3395 C CA . TYR B 1 45 ? -4.16 -6.621 6.824 1 97 45 TYR B CA 1
ATOM 3396 C C . TYR B 1 45 ? -4.234 -7.98 6.141 1 97 45 TYR B C 1
ATOM 3398 O O . TYR B 1 45 ? -5.297 -8.375 5.648 1 97 45 TYR B O 1
ATOM 3406 N N . ILE B 1 46 ? -3.166 -8.688 6.051 1 97.56 46 ILE B N 1
ATOM 3407 C CA . ILE B 1 46 ? -3.094 -10.055 5.555 1 97.56 46 ILE B CA 1
ATOM 3408 C C . ILE B 1 46 ? -2.355 -10.938 6.566 1 97.56 46 ILE B C 1
ATOM 3410 O O . ILE B 1 46 ? -1.229 -10.625 6.961 1 97.56 46 ILE B O 1
ATOM 3414 N N . PRO B 1 47 ? -2.934 -12.023 7.055 1 97.31 47 PRO B N 1
ATOM 3415 C CA . PRO B 1 47 ? -2.25 -12.867 8.031 1 97.31 47 PRO B CA 1
ATOM 3416 C C . PRO B 1 47 ? -0.939 -13.445 7.504 1 97.31 47 PRO B C 1
ATOM 3418 O O . PRO B 1 47 ? -0.873 -13.875 6.348 1 97.31 47 PRO B O 1
ATOM 3421 N N . ARG B 1 48 ? 0.054 -13.438 8.406 1 96.25 48 ARG B N 1
ATOM 3422 C CA . ARG B 1 48 ? 1.354 -13.961 7.996 1 96.25 48 ARG B CA 1
ATOM 3423 C C . ARG B 1 48 ? 1.937 -14.883 9.062 1 96.25 48 ARG B C 1
ATOM 3425 O O . ARG B 1 48 ? 3.023 -15.438 8.883 1 96.25 48 ARG B O 1
ATOM 3432 N N . ASP B 1 49 ? 1.177 -15.094 10.117 1 95.88 49 ASP B N 1
ATOM 3433 C CA . ASP B 1 49 ? 1.713 -15.898 11.219 1 95.88 49 ASP B CA 1
ATOM 3434 C C . ASP B 1 49 ? 0.607 -16.688 11.914 1 95.88 49 ASP B C 1
ATOM 3436 O O . ASP B 1 49 ? -0.279 -16.109 12.539 1 95.88 49 ASP B O 1
ATOM 3440 N N . PHE B 1 50 ? 0.67 -17.938 11.828 1 96.81 50 PHE B N 1
ATOM 3441 C CA . PHE B 1 50 ? -0.185 -18.844 12.578 1 96.81 50 PHE B CA 1
ATOM 3442 C C . PHE B 1 50 ? 0.649 -19.766 13.453 1 96.81 50 PHE B C 1
ATOM 3444 O O . PHE B 1 50 ? 0.241 -20.906 13.734 1 96.81 50 PHE B O 1
ATOM 3451 N N . GLY B 1 51 ? 1.894 -19.281 13.742 1 94.56 51 GLY B N 1
ATOM 3452 C CA . GLY B 1 51 ? 2.816 -20.078 14.523 1 94.56 51 GLY B CA 1
ATOM 3453 C C . GLY B 1 51 ? 4.055 -20.5 13.758 1 94.56 51 GLY B C 1
ATOM 3454 O O . GLY B 1 51 ? 4.809 -19.641 13.273 1 94.56 51 GLY B O 1
ATOM 3455 N N . ASP B 1 52 ? 4.203 -21.766 13.43 1 96.38 52 ASP B N 1
ATOM 3456 C CA . ASP B 1 52 ? 5.387 -22.328 12.781 1 96.38 52 ASP B CA 1
ATOM 3457 C C . ASP B 1 52 ? 5.238 -22.312 11.258 1 96.38 52 ASP B C 1
ATOM 3459 O O . ASP B 1 52 ? 4.477 -23.094 10.695 1 96.38 52 ASP B O 1
ATOM 3463 N N . PRO B 1 53 ? 6.02 -21.469 10.609 1 96.5 53 PRO B N 1
ATOM 3464 C CA . PRO B 1 53 ? 5.906 -21.391 9.148 1 96.5 53 PRO B CA 1
ATOM 3465 C C . PRO B 1 53 ? 6.273 -22.688 8.445 1 96.5 53 PRO B C 1
ATOM 3467 O O . PRO B 1 53 ? 5.789 -22.969 7.348 1 96.5 53 PRO B O 1
ATOM 3470 N N . VAL B 1 54 ? 7.109 -23.484 9.07 1 98.25 54 VAL B N 1
ATOM 3471 C CA . VAL B 1 54 ? 7.465 -24.781 8.5 1 98.25 54 VAL B CA 1
ATOM 3472 C C . VAL B 1 54 ? 6.277 -25.7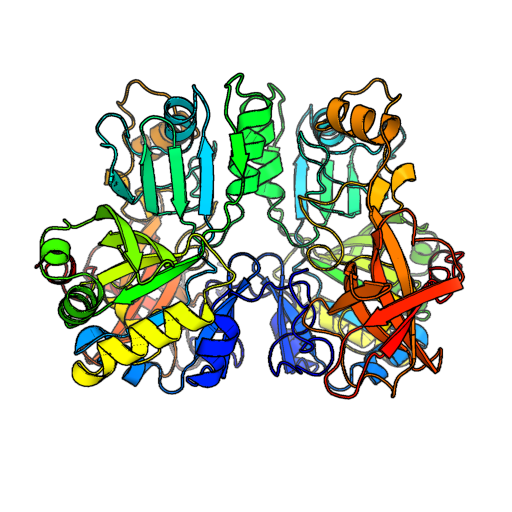34 8.594 1 98.25 54 VAL B C 1
ATOM 3474 O O . VAL B 1 54 ? 5.98 -26.469 7.648 1 98.25 54 VAL B O 1
ATOM 3477 N N . GLN B 1 55 ? 5.648 -25.75 9.727 1 98.38 55 GLN B N 1
ATOM 3478 C CA . GLN B 1 55 ? 4.445 -26.562 9.844 1 98.38 55 GLN B CA 1
ATOM 3479 C C . GLN B 1 55 ? 3.371 -26.109 8.867 1 98.38 55 GLN B C 1
ATOM 3481 O O . GLN B 1 55 ? 2.658 -26.922 8.289 1 98.38 55 GLN B O 1
ATOM 3486 N N . ASN B 1 56 ? 3.193 -24.812 8.703 1 98.56 56 ASN B N 1
ATOM 3487 C CA . ASN B 1 56 ? 2.295 -24.281 7.691 1 98.56 56 ASN B CA 1
ATOM 3488 C C . ASN B 1 56 ? 2.598 -24.844 6.309 1 98.56 56 ASN B C 1
ATOM 3490 O O . ASN B 1 56 ? 1.685 -25.234 5.578 1 98.56 56 ASN B O 1
ATOM 3494 N N . PHE B 1 57 ? 3.9 -24.953 5.984 1 98.56 57 PHE B N 1
ATOM 3495 C CA . PHE B 1 57 ? 4.355 -25.516 4.723 1 98.56 57 PHE B CA 1
ATOM 3496 C C . PHE B 1 57 ? 3.936 -26.984 4.609 1 98.56 57 PHE B C 1
ATOM 3498 O O . PHE B 1 57 ? 3.375 -27.391 3.592 1 98.56 57 PHE B O 1
ATOM 3505 N N . TRP B 1 58 ? 4.133 -27.688 5.668 1 98.75 58 TRP B N 1
ATOM 3506 C CA . TRP B 1 58 ? 3.797 -29.109 5.629 1 98.75 58 TRP B CA 1
ATOM 3507 C C . TRP B 1 58 ? 2.287 -29.312 5.543 1 98.75 58 TRP B C 1
ATOM 3509 O O . TRP B 1 58 ? 1.812 -30.203 4.832 1 98.75 58 TRP B O 1
ATOM 3519 N N . ASN B 1 59 ? 1.497 -28.5 6.227 1 98.75 59 ASN B N 1
ATOM 3520 C CA . ASN B 1 59 ? 0.045 -28.547 6.098 1 98.75 59 ASN B CA 1
ATOM 3521 C C . ASN B 1 59 ? -0.398 -28.312 4.656 1 98.75 59 ASN B C 1
ATOM 3523 O O . ASN B 1 59 ? -1.279 -29 4.148 1 98.75 59 ASN B O 1
ATOM 3527 N N . LEU B 1 60 ? 0.212 -27.375 4.02 1 98.62 60 LEU B N 1
ATOM 3528 C CA . LEU B 1 60 ? -0.107 -27 2.648 1 98.62 60 LEU B CA 1
ATOM 3529 C C . LEU B 1 60 ? 0.158 -28.156 1.687 1 98.62 60 LEU B C 1
ATOM 3531 O O . LEU B 1 60 ? -0.695 -28.484 0.862 1 98.62 60 LEU B O 1
ATOM 3535 N N . VAL B 1 61 ? 1.302 -28.781 1.823 1 98.19 61 VAL B N 1
ATOM 3536 C CA . VAL B 1 61 ? 1.729 -29.688 0.766 1 98.19 61 VAL B CA 1
ATOM 3537 C C . VAL B 1 61 ? 1.206 -31.094 1.054 1 98.19 61 VAL B C 1
ATOM 3539 O O . VAL B 1 61 ? 1.171 -31.953 0.161 1 98.19 61 VAL B O 1
ATOM 3542 N N . ASN B 1 62 ? 0.794 -31.391 2.299 1 98.12 62 ASN B N 1
ATOM 3543 C CA . ASN B 1 62 ? 0.325 -32.719 2.648 1 98.12 62 ASN B CA 1
ATOM 3544 C C . ASN B 1 62 ? -1.194 -32.781 2.775 1 98.12 62 ASN B C 1
ATOM 3546 O O . ASN B 1 62 ? -1.808 -33.812 2.568 1 98.12 62 ASN B O 1
ATOM 3550 N N . ASP B 1 63 ? -1.781 -31.703 3.166 1 98.12 63 ASP B N 1
ATOM 3551 C CA . ASP B 1 63 ? -3.219 -31.625 3.406 1 98.12 63 ASP B CA 1
ATOM 3552 C C . ASP B 1 63 ? -3.834 -30.438 2.658 1 98.12 63 ASP B C 1
ATOM 3554 O O . ASP B 1 63 ? -3.922 -30.453 1.428 1 98.12 63 ASP B O 1
ATOM 3558 N N . ALA B 1 64 ? -4.273 -29.422 3.404 1 98.62 64 ALA B N 1
ATOM 3559 C CA . ALA B 1 64 ? -4.809 -28.188 2.85 1 98.62 64 ALA B CA 1
ATOM 3560 C C . ALA B 1 64 ? -4.785 -27.062 3.887 1 98.62 64 ALA B C 1
ATOM 3562 O O . ALA B 1 64 ? -4.852 -27.328 5.09 1 98.62 64 ALA B O 1
ATOM 3563 N N . ILE B 1 65 ? -4.652 -25.922 3.438 1 98.88 65 ILE B N 1
ATOM 3564 C CA . ILE B 1 65 ? -4.742 -24.75 4.309 1 98.88 65 ILE B CA 1
ATOM 3565 C C . ILE B 1 65 ? -5.746 -23.766 3.734 1 98.88 65 ILE B C 1
ATOM 3567 O O . ILE B 1 65 ? -5.98 -23.734 2.523 1 98.88 65 ILE B O 1
ATOM 3571 N N . LEU B 1 66 ? -6.383 -23.047 4.566 1 98.94 66 LEU B N 1
ATOM 3572 C CA . LEU B 1 66 ? -7.238 -21.922 4.203 1 98.94 66 LEU B CA 1
ATOM 3573 C C . LEU B 1 66 ? -6.555 -20.594 4.52 1 98.94 66 LEU B C 1
ATOM 3575 O O . LEU B 1 66 ? -6.145 -20.359 5.66 1 98.94 66 LEU B O 1
ATOM 3579 N N . CYS B 1 67 ? -6.395 -19.781 3.506 1 98.88 67 CYS B N 1
ATOM 3580 C CA . CYS B 1 67 ? -5.688 -18.5 3.646 1 98.88 67 CYS B CA 1
ATOM 3581 C C . CYS B 1 67 ? -6.602 -17.328 3.334 1 98.88 67 CYS B C 1
ATOM 3583 O O . CYS B 1 67 ? -7.266 -17.312 2.295 1 98.88 67 CYS B O 1
ATOM 3585 N N . ASP B 1 68 ? -6.629 -16.344 4.297 1 98.88 68 ASP B N 1
ATOM 3586 C CA . ASP B 1 68 ? -7.234 -15.039 4.016 1 98.88 68 ASP B CA 1
ATOM 3587 C C . ASP B 1 68 ? -6.348 -14.211 3.088 1 98.88 68 ASP B C 1
ATOM 3589 O O . ASP B 1 68 ? -5.305 -13.703 3.508 1 98.88 68 ASP B O 1
ATOM 3593 N N . VAL B 1 69 ? -6.805 -14.117 1.808 1 98.81 69 VAL B N 1
ATOM 3594 C CA . VAL B 1 69 ? -6.059 -13.312 0.848 1 98.81 69 VAL B CA 1
ATOM 3595 C C . VAL B 1 69 ? -6.961 -12.211 0.286 1 98.81 69 VAL B C 1
ATOM 3597 O O . VAL B 1 69 ? -6.824 -11.828 -0.877 1 98.81 69 VAL B O 1
ATOM 3600 N N . ALA B 1 70 ? -7.895 -11.742 1.131 1 98.88 70 ALA B N 1
ATOM 3601 C CA . ALA B 1 70 ? -8.805 -10.672 0.737 1 98.88 70 ALA B CA 1
ATOM 3602 C C . ALA B 1 70 ? -8.031 -9.438 0.282 1 98.88 70 ALA B C 1
ATOM 3604 O O . ALA B 1 70 ? -8.516 -8.664 -0.549 1 98.88 70 ALA B O 1
ATOM 3605 N N . ALA B 1 71 ? -6.863 -9.305 0.762 1 98.56 71 ALA B N 1
ATOM 3606 C CA . ALA B 1 71 ? -6.02 -8.164 0.418 1 98.56 71 ALA B CA 1
ATOM 3607 C C . ALA B 1 71 ? -5.645 -8.188 -1.062 1 98.56 71 ALA B C 1
ATOM 3609 O O . ALA B 1 71 ? -5.195 -7.176 -1.608 1 98.56 71 ALA B O 1
ATOM 3610 N N . GLU B 1 72 ? -5.754 -9.32 -1.669 1 98.5 72 GLU B N 1
ATOM 3611 C CA . GLU B 1 72 ? -5.684 -9.359 -3.127 1 98.5 72 GLU B CA 1
ATOM 3612 C C . GLU B 1 72 ? -6.949 -8.781 -3.754 1 98.5 72 GLU B C 1
ATOM 3614 O O . GLU B 1 72 ? -7.699 -9.5 -4.422 1 98.5 72 GLU B O 1
ATOM 3619 N N . ARG B 1 73 ? -7.102 -7.535 -3.633 1 98.25 73 ARG B N 1
ATOM 3620 C CA . ARG B 1 73 ? -8.297 -6.809 -4.051 1 98.25 73 ARG B CA 1
ATOM 3621 C C . ARG B 1 73 ? -8.555 -7 -5.543 1 98.25 73 ARG B C 1
ATOM 3623 O O . ARG B 1 73 ? -7.656 -7.371 -6.293 1 98.25 73 ARG B O 1
ATOM 3630 N N . GLN B 1 74 ? -9.836 -6.727 -5.871 1 98.81 74 GLN B N 1
ATOM 3631 C CA . GLN B 1 74 ? -10.211 -6.836 -7.277 1 98.81 74 GLN B CA 1
ATOM 3632 C C . GLN B 1 74 ? -10.398 -5.461 -7.906 1 98.81 74 GLN B C 1
ATOM 3634 O O . GLN B 1 74 ? -10.93 -4.551 -7.27 1 98.81 74 GLN B O 1
ATOM 3639 N N . VAL B 1 75 ? -9.898 -5.285 -9.039 1 98.94 75 VAL B N 1
ATOM 3640 C CA . VAL B 1 75 ? -10.305 -4.188 -9.906 1 98.94 75 VAL B CA 1
ATOM 3641 C C . VAL B 1 75 ? -11.32 -4.691 -10.938 1 98.94 75 VAL B C 1
ATOM 3643 O O . VAL B 1 75 ? -11.039 -5.629 -11.68 1 98.94 75 VAL B O 1
ATOM 3646 N N . GLU B 1 76 ? -12.438 -4.094 -10.93 1 98.94 76 GLU B N 1
ATOM 3647 C CA . GLU B 1 76 ? -13.508 -4.492 -11.844 1 98.94 76 GLU B CA 1
ATOM 3648 C C . GLU B 1 76 ? -13.586 -3.551 -13.047 1 98.94 76 GLU B C 1
ATOM 3650 O O . GLU B 1 76 ? -13.57 -2.33 -12.883 1 98.94 76 GLU B O 1
ATOM 3655 N N . ILE B 1 77 ? -13.586 -4.082 -14.203 1 98.94 77 ILE B N 1
ATOM 3656 C CA . ILE B 1 77 ? -13.75 -3.332 -15.445 1 98.94 77 ILE B CA 1
ATOM 3657 C C . ILE B 1 77 ? -14.992 -3.82 -16.188 1 98.94 77 ILE B C 1
ATOM 3659 O O . ILE B 1 77 ? -15.102 -5.004 -16.516 1 98.94 77 ILE B O 1
ATOM 3663 N N . THR B 1 78 ? -15.914 -2.969 -16.406 1 98.94 78 THR B N 1
ATOM 3664 C CA . THR B 1 78 ? -17.141 -3.24 -17.156 1 98.94 78 THR B CA 1
ATOM 3665 C C . THR B 1 78 ? -17.406 -2.135 -18.172 1 98.94 78 THR B C 1
ATOM 3667 O O . THR B 1 78 ? -16.656 -1.163 -18.266 1 98.94 78 THR B O 1
ATOM 3670 N N . GLY B 1 79 ? -18.484 -2.248 -18.938 1 98.81 79 GLY B N 1
ATOM 3671 C CA . GLY B 1 79 ? -18.844 -1.317 -20 1 98.81 79 GLY B CA 1
ATOM 3672 C C . GLY B 1 79 ? -18.656 -1.893 -21.391 1 98.81 79 GLY B C 1
ATOM 3673 O O . GLY B 1 79 ? -18 -2.916 -21.562 1 98.81 79 GLY B O 1
ATOM 3674 N N . PRO B 1 80 ? -19.156 -1.217 -22.422 1 98.69 80 PRO B N 1
ATOM 3675 C CA . PRO B 1 80 ? -19.141 -1.758 -23.781 1 98.69 80 PRO B CA 1
ATOM 3676 C C . PRO B 1 80 ? -17.734 -1.928 -24.328 1 98.69 80 PRO B C 1
ATOM 3678 O O . PRO B 1 80 ? -17.5 -2.789 -25.188 1 98.69 80 PRO B O 1
ATOM 3681 N N . ASP B 1 81 ? -16.781 -1.156 -23.812 1 98.75 81 ASP B N 1
ATOM 3682 C CA . ASP B 1 81 ? -15.422 -1.206 -24.344 1 98.75 81 ASP B CA 1
ATOM 3683 C C . ASP B 1 81 ? -14.492 -1.958 -23.391 1 98.75 81 ASP B C 1
ATOM 3685 O O . ASP B 1 81 ? -13.266 -1.892 -23.531 1 98.75 81 ASP B O 1
ATOM 3689 N N . ALA B 1 82 ? -15.047 -2.682 -22.422 1 98.88 82 ALA B N 1
ATOM 3690 C CA . ALA B 1 82 ? -14.25 -3.281 -21.344 1 98.88 82 ALA B CA 1
ATOM 3691 C C . ALA B 1 82 ? -13.211 -4.25 -21.922 1 98.88 82 ALA B C 1
ATOM 3693 O O . ALA B 1 82 ? -12.047 -4.234 -21.5 1 98.88 82 ALA B O 1
ATOM 3694 N N . ALA B 1 83 ? -13.586 -5.09 -22.828 1 98.75 83 ALA B N 1
ATOM 3695 C CA . ALA B 1 83 ? -12.664 -6.078 -23.375 1 98.75 83 ALA B CA 1
ATOM 3696 C C . ALA B 1 83 ? -11.516 -5.398 -24.125 1 98.75 83 ALA B C 1
ATOM 3698 O O . ALA B 1 83 ? -10.352 -5.777 -23.953 1 98.75 83 ALA B O 1
ATOM 3699 N N . LYS B 1 84 ? -11.859 -4.398 -24.922 1 98.56 84 LYS B N 1
ATOM 3700 C CA . LYS B 1 84 ? -10.836 -3.641 -25.641 1 98.56 84 LYS B CA 1
ATOM 3701 C C . LYS B 1 84 ? -9.898 -2.938 -24.672 1 98.56 84 LYS B C 1
ATOM 3703 O O . LYS B 1 84 ? -8.68 -2.959 -24.844 1 98.56 84 LYS B O 1
ATOM 3708 N N . PHE B 1 85 ? -10.516 -2.301 -23.703 1 98.81 85 PHE B N 1
ATOM 3709 C CA . PHE B 1 85 ? -9.734 -1.578 -22.703 1 98.81 85 PHE B CA 1
ATOM 3710 C C . PHE B 1 85 ? -8.805 -2.525 -21.953 1 98.81 85 PHE B C 1
ATOM 3712 O O . PHE B 1 85 ? -7.621 -2.23 -21.766 1 98.81 85 PHE B O 1
ATOM 3719 N N . MET B 1 86 ? -9.305 -3.707 -21.516 1 98.94 86 MET B N 1
ATOM 3720 C CA . MET B 1 86 ? -8.508 -4.684 -20.781 1 98.94 86 MET B CA 1
ATOM 3721 C C . MET B 1 86 ? -7.289 -5.117 -21.594 1 98.94 86 MET B C 1
ATOM 3723 O O . MET B 1 86 ? -6.191 -5.258 -21.047 1 98.94 86 MET B O 1
ATOM 3727 N N . GLN B 1 87 ? -7.461 -5.312 -22.875 1 98.88 87 GLN B N 1
ATOM 3728 C CA . GLN B 1 87 ? -6.355 -5.719 -23.734 1 98.88 87 GLN B CA 1
ATOM 3729 C C . GLN B 1 87 ? -5.25 -4.664 -23.75 1 98.88 87 GLN B C 1
ATOM 3731 O O . GLN B 1 87 ? -4.062 -5 -23.797 1 98.88 87 GLN B O 1
ATOM 3736 N N . THR B 1 88 ? -5.59 -3.432 -23.703 1 98.75 88 THR B N 1
ATOM 3737 C CA . THR B 1 88 ? -4.582 -2.377 -23.75 1 98.75 88 THR B CA 1
ATOM 3738 C C . THR B 1 88 ? -3.701 -2.4 -22.516 1 98.75 88 THR B C 1
ATOM 3740 O O . THR B 1 88 ? -2.594 -1.86 -22.516 1 98.75 88 THR B O 1
ATOM 3743 N N . LEU B 1 89 ? -4.145 -3.035 -21.422 1 98.94 89 LEU B N 1
ATOM 3744 C CA . LEU B 1 89 ? -3.447 -2.969 -20.141 1 98.94 89 LEU B CA 1
ATOM 3745 C C . LEU B 1 89 ? -2.412 -4.086 -20.031 1 98.94 89 LEU B C 1
ATOM 3747 O O . LEU B 1 89 ? -1.596 -4.086 -19.094 1 98.94 89 LEU B O 1
ATOM 3751 N N . THR B 1 90 ? -2.414 -5.031 -20.938 1 98.94 90 THR B N 1
ATOM 3752 C CA . THR B 1 90 ? -1.556 -6.195 -20.766 1 98.94 90 THR B CA 1
ATOM 3753 C C . THR B 1 90 ? -0.932 -6.621 -22.094 1 98.94 90 THR B C 1
ATOM 3755 O O . THR B 1 90 ? -1.579 -6.551 -23.141 1 98.94 90 THR B O 1
ATOM 3758 N N . PRO B 1 91 ? 0.272 -7.066 -22.031 1 98.88 91 PRO B N 1
ATOM 3759 C CA . PRO B 1 91 ? 0.902 -7.609 -23.234 1 98.88 91 PRO B CA 1
ATOM 3760 C C . PRO B 1 91 ? 0.427 -9.023 -23.562 1 98.88 91 PRO B C 1
ATOM 3762 O O . PRO B 1 91 ? 0.752 -9.562 -24.625 1 98.88 91 PRO B O 1
ATOM 3765 N N . ARG B 1 92 ? -0.276 -9.648 -22.672 1 98.81 92 ARG B N 1
ATOM 3766 C CA . ARG B 1 92 ? -0.826 -10.969 -22.938 1 98.81 92 ARG B CA 1
ATOM 3767 C C . ARG B 1 92 ? -1.994 -10.891 -23.922 1 98.81 92 ARG B C 1
ATOM 3769 O O . ARG B 1 92 ? -2.906 -10.078 -23.734 1 98.81 92 ARG B O 1
ATOM 3776 N N . ASP B 1 93 ? -1.925 -11.68 -24.922 1 98.69 93 ASP B N 1
ATOM 3777 C CA . ASP B 1 93 ? -3.006 -11.711 -25.906 1 98.69 93 ASP B CA 1
ATOM 3778 C C . ASP B 1 93 ? -4.281 -12.297 -25.297 1 98.69 93 ASP B C 1
ATOM 3780 O O . ASP B 1 93 ? -4.301 -13.453 -24.875 1 98.69 93 ASP B O 1
ATOM 3784 N N . LEU B 1 94 ? -5.363 -11.523 -25.25 1 98.75 94 LEU B N 1
ATOM 3785 C CA . LEU B 1 94 ? -6.602 -11.945 -24.594 1 98.75 94 LEU B CA 1
ATOM 3786 C C . LEU B 1 94 ? -7.652 -12.336 -25.625 1 98.75 94 LEU B C 1
ATOM 3788 O O . LEU B 1 94 ? -8.797 -12.633 -25.266 1 98.75 94 LEU B O 1
ATOM 3792 N N . SER B 1 95 ? -7.316 -12.391 -26.859 1 97.5 95 SER B N 1
ATOM 3793 C CA . SER B 1 95 ? -8.273 -12.602 -27.938 1 97.5 95 SER B CA 1
ATOM 3794 C C . SER B 1 95 ? -8.969 -13.953 -27.797 1 97.5 95 SER B C 1
ATOM 3796 O O . SER B 1 95 ? -10.117 -14.109 -28.219 1 97.5 95 SER B O 1
ATOM 3798 N N . GLU B 1 96 ? -8.305 -14.922 -27.172 1 96.75 96 GLU B N 1
ATOM 3799 C CA . GLU B 1 96 ? -8.867 -16.266 -27.078 1 96.75 96 GLU B CA 1
ATOM 3800 C C . GLU B 1 96 ? -9.344 -16.562 -25.656 1 96.75 96 GLU B C 1
ATOM 3802 O O . GLU B 1 96 ? -9.625 -17.703 -25.312 1 96.75 96 GLU B O 1
ATOM 3807 N N . MET B 1 97 ? -9.336 -15.586 -24.844 1 98.5 97 MET B N 1
ATOM 3808 C CA . MET B 1 97 ? -9.797 -15.805 -23.469 1 98.5 97 MET B CA 1
ATOM 3809 C C . MET B 1 97 ? -11.312 -15.945 -23.422 1 98.5 97 MET B C 1
ATOM 3811 O O . MET B 1 97 ? -12.039 -14.992 -23.734 1 98.5 97 MET B O 1
ATOM 3815 N N . ALA B 1 98 ? -11.781 -17.062 -23.016 1 98.75 98 ALA B N 1
ATOM 3816 C CA . ALA B 1 98 ? -13.211 -17.344 -22.953 1 98.75 98 ALA B CA 1
ATOM 3817 C C . ALA B 1 98 ? -13.828 -16.812 -21.656 1 98.75 98 ALA B C 1
ATOM 3819 O O . ALA B 1 98 ? -13.125 -16.625 -20.656 1 98.75 98 ALA B O 1
ATOM 3820 N N . VAL B 1 99 ? -15.164 -16.453 -21.766 1 98.69 99 VAL B N 1
ATOM 3821 C CA . VAL B 1 99 ? -15.898 -16.234 -20.531 1 98.69 99 VAL B CA 1
ATOM 3822 C C . VAL B 1 99 ? -15.773 -17.453 -19.625 1 98.69 99 VAL B C 1
ATOM 3824 O O . VAL B 1 99 ? -15.938 -18.578 -20.078 1 98.69 99 VAL B O 1
ATOM 3827 N N . GLY B 1 100 ? -15.414 -17.172 -18.312 1 98.75 100 GLY B N 1
ATOM 3828 C CA . GLY B 1 100 ? -15.227 -18.281 -17.391 1 98.75 100 GLY B CA 1
ATOM 3829 C C . GLY B 1 100 ? -13.773 -18.688 -17.234 1 98.75 100 GLY B C 1
ATOM 3830 O O . GLY B 1 100 ? -13.445 -19.5 -16.359 1 98.75 100 GLY B O 1
ATOM 3831 N N . GLN B 1 101 ? -12.938 -18.125 -17.984 1 98.81 101 GLN B N 1
ATOM 3832 C CA . GLN B 1 101 ? -11.516 -18.469 -17.922 1 98.81 101 GLN B CA 1
ATOM 3833 C C . GLN B 1 101 ? -10.75 -17.453 -17.062 1 98.81 101 GLN B C 1
ATOM 3835 O O . GLN B 1 101 ? -11.172 -16.312 -16.922 1 98.81 101 GLN B O 1
ATOM 3840 N N . CYS B 1 102 ? -9.734 -17.891 -16.469 1 98.81 102 CYS B N 1
ATOM 3841 C CA . CYS B 1 102 ? -8.719 -17.062 -15.812 1 98.81 102 CYS B CA 1
ATOM 3842 C C . CYS B 1 102 ? -7.406 -17.109 -16.578 1 98.81 102 CYS B C 1
ATOM 3844 O O . CYS B 1 102 ? -7.156 -18.031 -17.344 1 98.81 102 CYS B O 1
ATOM 3846 N N . LYS B 1 103 ? -6.637 -16.047 -16.4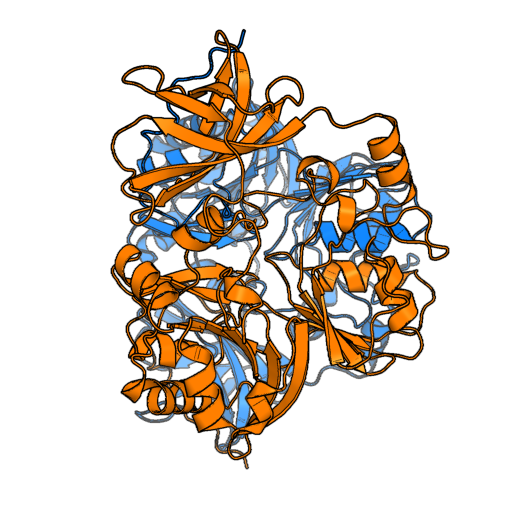22 1 98.75 103 LYS B N 1
ATOM 3847 C CA . LYS B 1 103 ? -5.289 -16 -16.984 1 98.75 103 LYS B CA 1
ATOM 3848 C C . LYS B 1 103 ? -4.328 -15.266 -16.062 1 98.75 103 LYS B C 1
ATOM 3850 O O . LYS B 1 103 ? -4.691 -14.266 -15.445 1 98.75 103 LYS B O 1
ATOM 3855 N N . TYR B 1 104 ? -3.172 -15.898 -15.906 1 98.25 104 TYR B N 1
ATOM 3856 C CA . TYR B 1 104 ? -2.057 -15.148 -15.344 1 98.25 104 TYR B CA 1
ATOM 3857 C C . TYR B 1 104 ? -1.536 -14.117 -16.344 1 98.25 104 TYR B C 1
ATOM 3859 O O . TYR B 1 104 ? -1.166 -14.461 -17.469 1 98.25 104 TYR B O 1
ATOM 3867 N N . VAL B 1 105 ? -1.496 -12.789 -15.992 1 98.75 105 VAL B N 1
ATOM 3868 C CA . VAL B 1 105 ? -1.092 -11.75 -16.938 1 98.75 105 VAL B CA 1
ATOM 3869 C C . VAL B 1 105 ? -0.129 -10.781 -16.25 1 98.75 105 VAL B C 1
ATOM 3871 O O . VAL B 1 105 ? 0.098 -10.867 -15.039 1 98.75 105 VAL B O 1
ATOM 3874 N N . LEU B 1 106 ? 0.475 -9.945 -17.016 1 98.81 106 LEU B N 1
ATOM 3875 C CA . LEU B 1 106 ? 1.252 -8.805 -16.531 1 98.81 106 LEU B CA 1
ATOM 3876 C C . LEU B 1 106 ? 0.574 -7.492 -16.906 1 98.81 106 LEU B C 1
ATOM 3878 O O . LEU B 1 106 ? -0.057 -7.391 -17.953 1 98.81 106 LEU B O 1
ATOM 3882 N N . ILE B 1 107 ? 0.607 -6.555 -16.047 1 98.94 107 ILE B N 1
ATOM 3883 C CA . ILE B 1 107 ? 0.286 -5.168 -16.375 1 98.94 107 ILE B CA 1
ATOM 3884 C C . ILE B 1 107 ? 1.573 -4.359 -16.516 1 98.94 107 ILE B C 1
ATOM 3886 O O . ILE B 1 107 ? 2.41 -4.355 -15.609 1 98.94 107 ILE B O 1
ATOM 3890 N N . THR B 1 108 ? 1.748 -3.695 -17.656 1 98.81 108 THR B N 1
ATOM 3891 C CA . THR B 1 108 ? 3.002 -2.992 -17.906 1 98.81 108 THR B CA 1
ATOM 3892 C C . THR B 1 108 ? 2.754 -1.504 -18.125 1 98.81 108 THR B C 1
ATOM 3894 O O . THR B 1 108 ? 1.645 -1.103 -18.484 1 98.81 108 THR B O 1
ATOM 3897 N N . ASN B 1 109 ? 3.717 -0.698 -17.859 1 98.62 109 ASN B N 1
ATOM 3898 C CA . ASN B 1 109 ? 3.643 0.721 -18.188 1 98.62 109 ASN B CA 1
ATOM 3899 C C . ASN B 1 109 ? 4.285 1.015 -19.547 1 98.62 109 ASN B C 1
ATOM 3901 O O . ASN B 1 109 ? 4.625 0.092 -20.297 1 98.62 109 ASN B O 1
ATOM 3905 N N . GLN B 1 110 ? 4.457 2.266 -19.922 1 98.12 110 GLN B N 1
ATOM 3906 C CA . GLN B 1 110 ? 4.918 2.711 -21.219 1 98.12 110 GLN B CA 1
ATOM 3907 C C . GLN B 1 110 ? 6.367 2.291 -21.469 1 98.12 110 GLN B C 1
ATOM 3909 O O . GLN B 1 110 ? 6.777 2.104 -22.625 1 98.12 110 GLN B O 1
ATOM 3914 N N . ASP B 1 111 ? 7.113 2.084 -20.391 1 98.19 111 ASP B N 1
ATOM 3915 C CA . ASP B 1 111 ? 8.531 1.752 -20.5 1 98.19 111 ASP B CA 1
ATOM 3916 C C . ASP B 1 111 ? 8.75 0.241 -20.453 1 98.19 111 ASP B C 1
ATOM 3918 O O . ASP B 1 111 ? 9.883 -0.231 -20.469 1 98.19 111 ASP B O 1
ATOM 3922 N N . GLY B 1 112 ? 7.672 -0.482 -20.406 1 98.62 112 GLY B N 1
ATOM 3923 C CA . GLY B 1 112 ? 7.75 -1.934 -20.375 1 98.62 112 GLY B CA 1
ATOM 3924 C C . GLY B 1 112 ? 7.957 -2.486 -18.969 1 98.62 112 GLY B C 1
ATOM 3925 O O . GLY B 1 112 ? 8.156 -3.691 -18.797 1 98.62 112 GLY B O 1
ATOM 3926 N N . GLY B 1 113 ? 7.926 -1.628 -17.969 1 98.75 113 GLY B N 1
ATOM 3927 C CA . GLY B 1 113 ? 8.055 -2.057 -16.578 1 98.75 113 GLY B CA 1
ATOM 3928 C C . GLY B 1 113 ? 6.805 -2.736 -16.047 1 98.75 113 GLY B C 1
ATOM 3929 O O . GLY B 1 113 ? 5.688 -2.355 -16.406 1 98.75 113 GLY B O 1
ATOM 3930 N N . ILE B 1 114 ? 6.973 -3.678 -15.18 1 98.88 114 ILE B N 1
ATOM 3931 C CA . ILE B 1 114 ? 5.863 -4.449 -14.633 1 98.88 114 ILE B CA 1
ATOM 3932 C C . ILE B 1 114 ? 5.223 -3.678 -13.477 1 98.88 114 ILE B C 1
ATOM 3934 O O . ILE B 1 114 ? 5.883 -3.383 -12.477 1 98.88 114 ILE B O 1
ATOM 3938 N N . LEU B 1 115 ? 3.959 -3.404 -13.656 1 98.88 115 LEU B N 1
ATOM 3939 C CA . LEU B 1 115 ? 3.211 -2.709 -12.617 1 98.88 115 LEU B CA 1
ATOM 3940 C C . LEU B 1 115 ? 2.584 -3.701 -11.641 1 98.88 115 LEU B C 1
ATOM 3942 O O . LEU B 1 115 ? 2.359 -3.375 -10.477 1 98.88 115 LEU B O 1
ATOM 3946 N N . ASN B 1 116 ? 2.27 -4.855 -12.109 1 98.81 116 ASN B N 1
ATOM 3947 C CA . ASN B 1 116 ? 1.565 -5.902 -11.375 1 98.81 116 ASN B CA 1
ATOM 3948 C C . ASN B 1 116 ? 1.542 -7.215 -12.148 1 98.81 116 ASN B C 1
ATOM 3950 O O . ASN B 1 116 ? 1.696 -7.219 -13.375 1 98.81 116 ASN B O 1
ATOM 3954 N N . ASP B 1 117 ? 1.373 -8.352 -11.477 1 98.62 117 ASP B N 1
ATOM 3955 C CA . ASP B 1 117 ? 1.232 -9.648 -12.125 1 98.62 117 ASP B CA 1
ATOM 3956 C C . ASP B 1 117 ? -0.013 -10.375 -11.633 1 98.62 117 ASP B C 1
ATOM 3958 O O . ASP B 1 117 ? 0.084 -11.477 -11.078 1 98.62 117 ASP B O 1
ATOM 3962 N N . PRO B 1 118 ? -1.152 -9.969 -11.992 1 98.69 118 PRO B N 1
ATOM 3963 C CA . PRO B 1 118 ? -2.42 -10.438 -11.43 1 98.69 118 PRO B CA 1
ATOM 3964 C C . PRO B 1 118 ? -2.961 -11.672 -12.141 1 98.69 118 PRO B C 1
ATOM 3966 O O . PRO B 1 118 ? -2.428 -12.07 -13.18 1 98.69 118 PRO B O 1
ATOM 3969 N N . ILE B 1 119 ? -3.902 -12.312 -11.484 1 98.81 119 ILE B N 1
ATOM 3970 C CA . ILE B 1 119 ? -4.801 -13.234 -12.172 1 98.81 119 ILE B CA 1
ATOM 3971 C C . ILE B 1 119 ? -5.992 -12.453 -12.742 1 98.81 119 ILE B C 1
ATOM 3973 O O . ILE B 1 119 ? -6.648 -11.703 -12.016 1 98.81 119 ILE B O 1
ATOM 3977 N N . LEU B 1 120 ? -6.18 -12.578 -14.039 1 98.94 120 LEU B N 1
ATOM 3978 C CA . LEU B 1 120 ? -7.32 -11.977 -14.727 1 98.94 120 LEU B CA 1
ATOM 3979 C C . LEU B 1 120 ? -8.484 -12.953 -14.805 1 98.94 120 LEU B C 1
ATOM 3981 O O . LEU B 1 120 ? -8.312 -14.109 -15.18 1 98.94 120 LEU B O 1
ATOM 3985 N N . LEU B 1 121 ? -9.656 -12.547 -14.336 1 98.94 121 LEU B N 1
ATOM 3986 C CA . LEU B 1 121 ? -10.883 -13.328 -14.445 1 98.94 121 LEU B CA 1
ATOM 3987 C C . LEU B 1 121 ? -11.844 -12.695 -15.445 1 98.94 121 LEU B C 1
ATOM 3989 O O . LEU B 1 121 ? -12.141 -11.5 -15.367 1 98.94 121 LEU B O 1
ATOM 3993 N N . ARG B 1 122 ? -12.273 -13.469 -16.438 1 98.94 122 ARG B N 1
ATOM 3994 C CA . ARG B 1 122 ? -13.305 -13 -17.359 1 98.94 122 ARG B CA 1
ATOM 3995 C C . ARG B 1 122 ? -14.672 -13.555 -16.969 1 98.94 122 ARG B C 1
ATOM 3997 O O . ARG B 1 122 ? -14.969 -14.727 -17.219 1 98.94 122 ARG B O 1
ATOM 4004 N N . LEU B 1 123 ? -15.484 -12.734 -16.375 1 98.88 123 LEU B N 1
ATOM 4005 C CA . LEU B 1 123 ? -16.75 -13.172 -15.789 1 98.88 123 LEU B CA 1
ATOM 4006 C C . LEU B 1 123 ? -17.859 -13.164 -16.828 1 98.88 123 LEU B C 1
ATOM 4008 O O . LEU B 1 123 ? -18.828 -13.922 -16.719 1 98.88 123 LEU B O 1
ATOM 4012 N N . ALA B 1 124 ? -17.781 -12.305 -17.797 1 98.81 124 ALA B N 1
ATOM 4013 C CA . ALA B 1 124 ? -18.672 -12.164 -18.938 1 98.81 124 ALA B CA 1
ATOM 4014 C C . ALA B 1 124 ? -17.969 -11.492 -20.109 1 98.81 124 ALA B C 1
ATOM 4016 O O . ALA B 1 124 ? -16.766 -11.18 -20.031 1 98.81 124 ALA B O 1
ATOM 4017 N N . GLU B 1 125 ? -18.609 -11.297 -21.188 1 98.5 125 GLU B N 1
ATOM 4018 C CA . GLU B 1 125 ? -18 -10.766 -22.391 1 98.5 125 GLU B CA 1
ATOM 4019 C C . GLU B 1 125 ? -17.25 -9.461 -22.109 1 98.5 125 GLU B C 1
ATOM 4021 O O . GLU B 1 125 ? -16.125 -9.273 -22.547 1 98.5 125 GLU B O 1
ATOM 4026 N N . ASN B 1 126 ? -17.891 -8.523 -21.422 1 98.75 126 ASN B N 1
ATOM 4027 C CA . ASN B 1 126 ? -17.328 -7.223 -21.062 1 98.75 126 ASN B CA 1
ATOM 4028 C C . ASN B 1 126 ? -17.344 -7 -19.562 1 98.75 126 ASN B C 1
ATOM 4030 O O . ASN B 1 126 ? -17.766 -5.941 -19.094 1 98.75 126 ASN B O 1
ATOM 4034 N N . HIS B 1 127 ? -16.922 -8.016 -18.828 1 98.88 127 HIS B N 1
ATOM 4035 C CA . HIS B 1 127 ? -16.844 -7.992 -17.359 1 98.88 127 HIS B CA 1
ATOM 4036 C C . HIS B 1 127 ? -15.609 -8.719 -16.859 1 98.88 127 HIS B C 1
ATOM 4038 O O . HIS B 1 127 ? -15.531 -9.945 -16.938 1 98.88 127 HIS B O 1
ATOM 4044 N N . PHE B 1 128 ? -14.672 -7.941 -16.344 1 98.94 128 PHE B N 1
ATOM 4045 C CA . PHE B 1 128 ? -13.383 -8.484 -15.922 1 98.94 128 PHE B CA 1
ATOM 4046 C C . PHE B 1 128 ? -13.094 -8.125 -14.477 1 98.94 128 PHE B C 1
ATOM 4048 O O . PHE B 1 128 ? -13.461 -7.043 -14.008 1 98.94 128 PHE B O 1
ATOM 4055 N N . TRP B 1 129 ? -12.469 -9.07 -13.75 1 98.94 129 TRP B N 1
ATOM 4056 C CA . TRP B 1 129 ? -11.781 -8.773 -12.5 1 98.94 129 TRP B CA 1
ATOM 4057 C C . TRP B 1 129 ? -10.273 -8.953 -12.656 1 98.94 129 TRP B C 1
ATOM 4059 O O . TRP B 1 129 ? -9.82 -9.938 -13.234 1 98.94 129 TRP B O 1
ATOM 4069 N N . ILE B 1 130 ? -9.539 -7.961 -12.281 1 98.94 130 ILE B N 1
ATOM 4070 C CA . ILE B 1 130 ? -8.102 -8.094 -12.094 1 98.94 130 ILE B CA 1
ATOM 4071 C C . ILE B 1 130 ? -7.793 -8.375 -10.625 1 98.94 130 ILE B C 1
ATOM 4073 O O . ILE B 1 130 ? -7.961 -7.496 -9.773 1 98.94 130 ILE B O 1
ATOM 4077 N N . SER B 1 131 ? -7.332 -9.578 -10.242 1 98.81 131 SER B N 1
ATOM 4078 C CA . SER B 1 131 ? -6.977 -9.938 -8.875 1 98.81 131 SER B CA 1
ATOM 4079 C C . SER B 1 131 ? -5.512 -9.617 -8.586 1 98.81 131 SER B C 1
ATOM 4081 O O . SER B 1 131 ? -4.609 -10.258 -9.125 1 98.81 131 SER B O 1
ATOM 4083 N N . LEU B 1 132 ? -5.254 -8.781 -7.73 1 98.31 132 LEU B N 1
ATOM 4084 C CA . LEU B 1 132 ? -4.059 -7.949 -7.738 1 98.31 132 LEU B CA 1
ATOM 4085 C C . LEU B 1 132 ? -2.951 -8.586 -6.902 1 98.31 132 LEU B C 1
ATOM 4087 O O . LEU B 1 132 ? -3.225 -9.227 -5.883 1 98.31 132 LEU B O 1
ATOM 4091 N N . ALA B 1 133 ? -1.729 -8.297 -7.395 1 98.25 133 ALA B N 1
ATOM 4092 C CA . ALA B 1 133 ? -0.615 -8.164 -6.457 1 98.25 133 ALA B CA 1
ATOM 4093 C C . ALA B 1 133 ? -0.651 -6.82 -5.746 1 98.25 133 ALA B C 1
ATOM 4095 O O . ALA B 1 133 ? -1.688 -6.148 -5.723 1 98.25 133 ALA B O 1
ATOM 4096 N N . ASP B 1 134 ? 0.425 -6.387 -5.105 1 97.94 134 ASP B N 1
ATOM 4097 C CA . ASP B 1 134 ? 0.371 -5.34 -4.094 1 97.94 134 ASP B CA 1
ATOM 4098 C C . ASP B 1 134 ? 0.687 -3.973 -4.703 1 97.94 134 ASP B C 1
ATOM 4100 O O . ASP B 1 134 ? 1.617 -3.293 -4.262 1 97.94 134 ASP B O 1
ATOM 4104 N N . THR B 1 135 ? -0.06 -3.447 -5.641 1 98.19 135 THR B N 1
ATOM 4105 C CA . THR B 1 135 ? -0.043 -2.076 -6.137 1 98.19 135 THR B CA 1
ATOM 4106 C C . THR B 1 135 ? -1.454 -1.607 -6.48 1 98.19 135 THR B C 1
ATOM 4108 O O . THR B 1 135 ? -2.322 -2.422 -6.809 1 98.19 135 THR B O 1
ATOM 4111 N N . ASP B 1 136 ? -1.661 -0.301 -6.492 1 98.38 136 ASP B N 1
ATOM 4112 C CA . ASP B 1 136 ? -2.977 0.279 -6.742 1 98.38 136 ASP B CA 1
ATOM 4113 C C . ASP B 1 136 ? -3.275 0.331 -8.242 1 98.38 136 ASP B C 1
ATOM 4115 O O . ASP B 1 136 ? -3.455 1.411 -8.805 1 98.38 136 ASP B O 1
ATOM 4119 N N . ILE B 1 137 ? -3.535 -0.824 -8.836 1 98.81 137 ILE B N 1
ATOM 4120 C CA . ILE B 1 137 ? -3.82 -0.934 -10.258 1 98.81 137 ILE B CA 1
ATOM 4121 C C . ILE B 1 137 ? -5.145 -0.237 -10.578 1 98.81 137 ILE B C 1
ATOM 4123 O O . ILE B 1 137 ? -5.387 0.159 -11.719 1 98.81 137 ILE B O 1
ATOM 4127 N N . LEU B 1 138 ? -6.035 -0.135 -9.594 1 98.88 138 LEU B N 1
ATOM 4128 C CA . LEU B 1 138 ? -7.25 0.65 -9.789 1 98.88 138 LEU B CA 1
ATOM 4129 C C . LEU B 1 138 ? -6.918 2.055 -10.281 1 98.88 138 LEU B C 1
ATOM 4131 O O . LEU B 1 138 ? -7.539 2.553 -11.219 1 98.88 138 LEU B O 1
ATOM 4135 N N . LEU B 1 139 ? -5.93 2.701 -9.641 1 98.81 139 LEU B N 1
ATOM 4136 C CA . LEU B 1 139 ? -5.535 4.055 -10.016 1 98.81 139 LEU B CA 1
ATOM 4137 C C . LEU B 1 139 ? -4.922 4.082 -11.406 1 98.81 139 LEU B C 1
ATOM 4139 O O . LEU B 1 139 ? -5.199 4.988 -12.195 1 98.81 139 LEU B O 1
ATOM 4143 N N . TRP B 1 140 ? -4.121 3.07 -11.727 1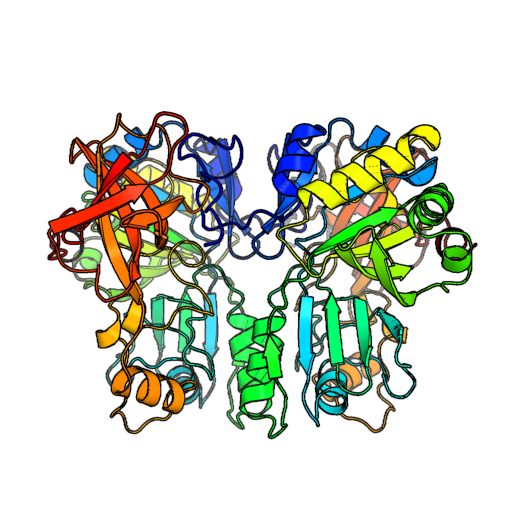 98.88 140 TRP B N 1
ATOM 4144 C CA . TRP B 1 140 ? -3.549 2.943 -13.062 1 98.88 140 TRP B CA 1
ATOM 4145 C C . TRP B 1 140 ? -4.648 2.832 -14.117 1 98.88 140 TRP B C 1
ATOM 4147 O O . TRP B 1 140 ? -4.668 3.596 -15.086 1 98.88 140 TRP B O 1
ATOM 4157 N N . ALA B 1 141 ? -5.555 1.93 -13.875 1 98.94 141 ALA B N 1
ATOM 4158 C CA . ALA B 1 141 ? -6.613 1.673 -14.852 1 98.94 141 ALA B CA 1
ATOM 4159 C C . ALA B 1 141 ? -7.504 2.9 -15.031 1 98.94 141 ALA B C 1
ATOM 4161 O O . ALA B 1 141 ? -7.828 3.277 -16.156 1 98.94 141 ALA B O 1
ATOM 4162 N N . GLN B 1 142 ? -7.883 3.521 -13.953 1 98.94 142 GLN B N 1
ATOM 4163 C CA . GLN B 1 142 ? -8.695 4.73 -14.039 1 98.94 142 GLN B CA 1
ATOM 4164 C C . GLN B 1 142 ? -7.938 5.855 -14.742 1 98.94 142 GLN B C 1
ATOM 4166 O O . GLN B 1 142 ? -8.508 6.586 -15.547 1 98.94 142 GLN B O 1
ATOM 4171 N N . GLY B 1 143 ? -6.641 6.012 -14.414 1 98.88 143 GLY B N 1
ATOM 4172 C CA . GLY B 1 143 ? -5.82 7.02 -15.062 1 98.88 143 GLY B CA 1
ATOM 4173 C C . GLY B 1 143 ? -5.734 6.836 -16.562 1 98.88 143 GLY B C 1
ATOM 4174 O O . GLY B 1 143 ? -5.906 7.797 -17.328 1 98.88 143 GLY B O 1
ATOM 4175 N N . VAL B 1 144 ? -5.512 5.602 -16.984 1 98.88 144 VAL B N 1
ATOM 4176 C CA . VAL B 1 144 ? -5.434 5.281 -18.406 1 98.88 144 VAL B CA 1
ATOM 4177 C C . VAL B 1 144 ? -6.766 5.609 -19.078 1 98.88 144 VAL B C 1
ATOM 4179 O O . VAL B 1 144 ? -6.789 6.129 -20.203 1 98.88 144 VAL B O 1
ATOM 4182 N N . ALA B 1 145 ? -7.855 5.387 -18.422 1 98.81 145 ALA B N 1
ATOM 4183 C CA . ALA B 1 145 ? -9.188 5.531 -19 1 98.81 145 ALA B CA 1
ATOM 4184 C C . ALA B 1 145 ? -9.539 7.004 -19.203 1 98.81 145 ALA B C 1
ATOM 4186 O O . ALA B 1 145 ? -10.375 7.336 -20.047 1 98.81 145 ALA B O 1
ATOM 4187 N N . VAL B 1 146 ? -8.93 7.906 -18.469 1 98.56 146 VAL B N 1
ATOM 4188 C CA . VAL B 1 146 ? -9.281 9.32 -18.438 1 98.56 146 VAL B CA 1
ATOM 4189 C C . VAL B 1 146 ? -9.289 9.875 -19.859 1 98.56 146 VAL B C 1
ATOM 4191 O O . VAL B 1 146 ? -10.211 10.594 -20.25 1 98.56 146 VAL B O 1
ATOM 4194 N N . HIS B 1 147 ? -8.266 9.547 -20.688 1 98.06 147 HIS B N 1
ATOM 4195 C CA . HIS B 1 147 ? -8.133 10.141 -22.016 1 98.06 147 HIS B CA 1
ATOM 4196 C C . HIS B 1 147 ? -8.188 9.07 -23.094 1 98.06 147 HIS B C 1
ATOM 4198 O O . HIS B 1 147 ? -7.809 9.328 -24.25 1 98.06 147 HIS B O 1
ATOM 4204 N N . ALA B 1 148 ? -8.633 7.836 -22.719 1 98.06 148 ALA B N 1
ATOM 4205 C CA . ALA B 1 148 ? -8.578 6.719 -23.656 1 98.06 148 ALA B CA 1
ATOM 4206 C C . ALA B 1 148 ? -9.703 6.812 -24.688 1 98.06 148 ALA B C 1
ATOM 4208 O O . ALA B 1 148 ? -9.648 6.164 -25.734 1 98.06 148 ALA B O 1
ATOM 4209 N N . GLY B 1 149 ? -10.766 7.57 -24.422 1 97.81 149 GLY B N 1
ATOM 4210 C CA . GLY B 1 149 ? -11.914 7.664 -25.312 1 97.81 149 GLY B CA 1
ATOM 4211 C C . GLY B 1 149 ? -12.734 6.391 -25.359 1 97.81 149 GLY B C 1
ATOM 4212 O O . GLY B 1 149 ? -13.336 6.074 -26.391 1 97.81 149 GLY B O 1
ATOM 4213 N N . MET B 1 150 ? -12.664 5.574 -24.344 1 98.31 150 MET B N 1
ATOM 4214 C CA . MET B 1 150 ? -13.391 4.309 -24.266 1 98.31 150 MET B CA 1
ATOM 4215 C C . MET B 1 150 ? -14.469 4.367 -23.172 1 98.31 150 MET B C 1
ATOM 4217 O O . MET B 1 150 ? -14.273 5.008 -22.141 1 98.31 150 MET B O 1
ATOM 4221 N N . ASP B 1 151 ? -15.594 3.73 -23.438 1 98.56 151 ASP B N 1
ATOM 4222 C CA . ASP B 1 151 ? -16.703 3.67 -22.484 1 98.56 151 ASP B CA 1
ATOM 4223 C C . ASP B 1 151 ? -16.531 2.496 -21.516 1 98.56 151 ASP B C 1
ATOM 4225 O O . ASP B 1 151 ? -17 1.39 -21.797 1 98.56 151 ASP B O 1
ATOM 4229 N N . VAL B 1 152 ? -15.922 2.748 -20.406 1 98.75 152 VAL B N 1
ATOM 4230 C CA . VAL B 1 152 ? -15.664 1.72 -19.406 1 98.75 152 VAL B CA 1
ATOM 4231 C C . VAL B 1 152 ? -16.016 2.254 -18.016 1 98.75 152 VAL B C 1
ATOM 4233 O O . VAL B 1 152 ? -15.969 3.465 -17.781 1 98.75 152 VAL B O 1
ATOM 4236 N N . SER B 1 153 ? -16.453 1.395 -17.156 1 98.69 153 SER B N 1
ATOM 4237 C CA . SER B 1 153 ? -16.594 1.622 -15.727 1 98.69 153 SER B CA 1
ATOM 4238 C C . SER B 1 153 ? -15.578 0.808 -14.93 1 98.69 153 SER B C 1
ATOM 4240 O O . SER B 1 153 ? -15.469 -0.406 -15.117 1 98.69 153 SER B O 1
ATOM 4242 N N . ILE B 1 154 ? -14.836 1.489 -14.117 1 98.88 154 ILE B N 1
ATOM 4243 C CA . ILE B 1 154 ? -13.75 0.85 -13.391 1 98.88 154 ILE B CA 1
ATOM 4244 C C . ILE B 1 154 ? -13.891 1.13 -11.898 1 98.88 154 ILE B C 1
ATOM 4246 O O . ILE B 1 154 ? -14.016 2.285 -11.484 1 98.88 154 ILE B O 1
ATOM 4250 N N . GLY B 1 155 ? -13.883 0.131 -11.055 1 98.56 155 GLY B N 1
ATOM 4251 C CA . GLY B 1 155 ? -14.016 0.306 -9.617 1 98.56 155 GLY B CA 1
ATOM 4252 C C . GLY B 1 155 ? -13.602 -0.919 -8.828 1 98.56 155 GLY B C 1
ATOM 4253 O O . GLY B 1 155 ? -13.094 -1.889 -9.398 1 98.56 155 GLY B O 1
ATOM 4254 N N . GLU B 1 156 ? -13.617 -0.851 -7.543 1 98.5 156 GLU B N 1
ATOM 4255 C CA . GLU B 1 156 ? -13.375 -1.966 -6.633 1 98.5 156 GLU B CA 1
ATOM 4256 C C . GLU B 1 156 ? -14.688 -2.6 -6.176 1 98.5 156 GLU B C 1
ATOM 4258 O O . GLU B 1 156 ? -15.469 -1.973 -5.457 1 98.5 156 GLU B O 1
ATOM 4263 N N . PRO B 1 157 ? -14.961 -3.779 -6.582 1 98.75 157 PRO B N 1
ATOM 4264 C CA . PRO B 1 157 ? -16.203 -4.434 -6.145 1 98.75 157 PRO B CA 1
ATOM 4265 C C . PRO B 1 157 ? -16.094 -5.004 -4.73 1 98.75 157 PRO B C 1
ATOM 4267 O O . PRO B 1 157 ? -14.992 -5.129 -4.191 1 98.75 157 PRO B O 1
ATOM 4270 N N . ASP B 1 158 ? -17.266 -5.281 -4.078 1 98.62 158 ASP B N 1
ATOM 4271 C CA . ASP B 1 158 ? -17.281 -6.016 -2.814 1 98.62 158 ASP B CA 1
ATOM 4272 C C . ASP B 1 158 ? -16.969 -7.492 -3.031 1 98.62 158 ASP B C 1
ATOM 4274 O O . ASP B 1 158 ? -17.859 -8.336 -3.018 1 98.62 158 ASP B O 1
ATOM 4278 N N . VAL B 1 159 ? -15.703 -7.746 -3.295 1 98.94 159 VAL B N 1
ATOM 4279 C CA . VAL B 1 159 ? -15.219 -9.094 -3.59 1 98.94 159 VAL B CA 1
ATOM 4280 C C . VAL B 1 159 ? -13.953 -9.383 -2.783 1 98.94 159 VAL B C 1
ATOM 4282 O O . VAL B 1 159 ? -13.016 -8.586 -2.793 1 98.94 159 VAL B O 1
ATOM 4285 N N . SER B 1 160 ? -13.93 -10.445 -2.041 1 98.88 160 SER B N 1
ATOM 4286 C CA . SER B 1 160 ? -12.82 -10.812 -1.165 1 98.88 160 SER B CA 1
ATOM 4287 C C . SER B 1 160 ? -12.43 -12.273 -1.349 1 98.88 160 SER B C 1
ATOM 4289 O O . SER B 1 160 ? -13.195 -13.18 -0.984 1 98.88 160 SER B O 1
ATOM 4291 N N . PRO B 1 161 ? -11.273 -12.57 -1.872 1 98.88 161 PRO B N 1
ATOM 4292 C CA . PRO B 1 161 ? -10.891 -13.961 -2.125 1 98.88 161 PRO B CA 1
ATOM 4293 C C . PRO B 1 161 ? -10.352 -14.656 -0.881 1 98.88 161 PRO B C 1
ATOM 4295 O O . PRO B 1 161 ? -9.711 -14.016 -0.04 1 98.88 161 PRO B O 1
ATOM 4298 N N . LEU B 1 162 ? -10.617 -15.953 -0.75 1 98.88 162 LEU B N 1
ATOM 4299 C CA . LEU B 1 162 ? -9.914 -16.953 0.059 1 98.88 162 LEU B CA 1
ATOM 4300 C C . LEU B 1 162 ? -9.125 -17.906 -0.823 1 98.88 162 LEU B C 1
ATOM 4302 O O . LEU B 1 162 ? -9.492 -18.156 -1.973 1 98.88 162 LEU B O 1
ATOM 4306 N N . GLN B 1 163 ? -8.094 -18.422 -0.304 1 98.75 163 GLN B N 1
ATOM 4307 C CA . GLN B 1 163 ? -7.371 -19.5 -0.973 1 98.75 163 GLN B CA 1
ATOM 4308 C C . GLN B 1 163 ? -7.473 -20.812 -0.188 1 98.75 163 GLN B C 1
ATOM 4310 O O . GLN B 1 163 ? -7.047 -20.875 0.967 1 98.75 163 GLN B O 1
ATOM 4315 N N . LEU B 1 164 ? -8.078 -21.734 -0.723 1 98.88 164 LEU B N 1
ATOM 4316 C CA . LEU B 1 164 ? -8.055 -23.109 -0.249 1 98.88 164 LEU B CA 1
ATOM 4317 C C . LEU B 1 164 ? -7.09 -23.953 -1.073 1 98.88 164 LEU B C 1
ATOM 4319 O O . LEU B 1 164 ? -7.379 -24.297 -2.221 1 98.88 164 LEU B O 1
ATOM 4323 N N . GLN B 1 165 ? -5.969 -24.328 -0.492 1 98.62 165 GLN B N 1
ATOM 4324 C CA . GLN B 1 165 ? -4.852 -24.875 -1.256 1 98.62 165 GLN B CA 1
ATOM 4325 C C . GLN B 1 165 ? -4.312 -26.141 -0.616 1 98.62 165 GLN B C 1
ATOM 4327 O O . GLN B 1 165 ? -4.23 -26.25 0.61 1 98.62 165 GLN B O 1
ATOM 4332 N N . GLY B 1 166 ? -3.91 -27.062 -1.392 1 98.44 166 GLY B N 1
ATOM 4333 C CA . GLY B 1 166 ? -3.338 -28.328 -0.953 1 98.44 166 GLY B CA 1
ATOM 4334 C C . GLY B 1 166 ? -4.02 -29.531 -1.566 1 98.44 166 GLY B C 1
ATOM 4335 O O . GLY B 1 166 ? -5.125 -29.422 -2.105 1 98.44 166 GLY B O 1
ATOM 4336 N N . PRO B 1 167 ? -3.418 -30.703 -1.462 1 97.75 167 PRO B N 1
ATOM 4337 C CA . PRO B 1 167 ? -3.924 -31.906 -2.141 1 97.75 167 PRO B CA 1
ATOM 4338 C C . PRO B 1 167 ? -5.324 -32.281 -1.676 1 97.75 167 PRO B C 1
ATOM 4340 O O . PRO B 1 167 ? -6.078 -32.906 -2.43 1 97.75 167 PRO B O 1
ATOM 4343 N N . LYS B 1 168 ? -5.727 -31.906 -0.509 1 98.25 168 LYS B N 1
ATOM 4344 C CA . LYS B 1 168 ? -7.031 -32.281 0.02 1 98.25 168 LYS B CA 1
ATOM 4345 C C . LYS B 1 168 ? -8.07 -31.203 -0.233 1 98.25 168 LYS B C 1
ATOM 4347 O O . LYS B 1 168 ? -9.234 -31.359 0.151 1 98.25 168 LYS B O 1
ATOM 4352 N N . SER B 1 169 ? -7.68 -30.125 -0.879 1 98.56 169 SER B N 1
ATOM 4353 C CA . SER B 1 169 ? -8.602 -29.031 -1.149 1 98.56 169 SER B CA 1
ATOM 4354 C C . SER B 1 169 ? -9.781 -29.5 -1.997 1 98.56 169 SER B C 1
ATOM 4356 O O . SER B 1 169 ? -10.914 -29.047 -1.804 1 98.56 169 SER B O 1
ATOM 4358 N N . GLY B 1 170 ? -9.516 -30.391 -2.91 1 97.88 170 GLY B N 1
ATOM 4359 C CA . GLY B 1 170 ? -10.586 -30.922 -3.738 1 97.88 170 GLY B CA 1
ATOM 4360 C C . GLY B 1 170 ? -11.672 -31.625 -2.938 1 97.88 170 GLY B C 1
ATOM 4361 O O . GLY B 1 170 ? -12.859 -31.422 -3.193 1 97.88 170 GLY B O 1
ATOM 4362 N N . GLU B 1 171 ? -11.266 -32.406 -2 1 98.12 171 GLU B N 1
ATOM 4363 C CA . GLU B 1 171 ? -12.219 -33.094 -1.161 1 98.12 171 GLU B CA 1
ATOM 4364 C C . GLU B 1 171 ? -13.062 -32.125 -0.337 1 98.12 171 GLU B C 1
ATOM 4366 O O . GLU B 1 171 ? -14.258 -32.344 -0.148 1 98.12 171 GLU B O 1
ATOM 4371 N N . VAL B 1 172 ? -12.438 -31.094 0.151 1 98.69 172 VAL B N 1
ATOM 4372 C CA . VAL B 1 172 ? -13.164 -30.062 0.893 1 98.69 172 VAL B CA 1
ATOM 4373 C C . VAL B 1 172 ? -14.203 -29.406 -0.017 1 98.69 172 VAL B C 1
ATOM 4375 O O . VAL B 1 172 ? -15.359 -29.234 0.377 1 98.69 172 VAL B O 1
ATOM 4378 N N . MET B 1 173 ? -13.812 -29.094 -1.239 1 98.62 173 MET B N 1
ATOM 4379 C CA . MET B 1 173 ? -14.703 -28.438 -2.193 1 98.62 173 MET B CA 1
ATOM 4380 C C . MET B 1 173 ? -15.875 -29.344 -2.547 1 98.62 173 MET B C 1
ATOM 4382 O O . MET B 1 173 ? -17.016 -28.891 -2.678 1 98.62 173 MET B O 1
ATOM 4386 N N . LYS B 1 174 ? -15.555 -30.625 -2.707 1 98.19 174 LYS B N 1
ATOM 4387 C CA . LYS B 1 174 ? -16.609 -31.594 -2.98 1 98.19 174 LYS B CA 1
ATOM 4388 C C . LYS B 1 174 ? -17.656 -31.609 -1.86 1 98.19 174 LYS B C 1
ATOM 4390 O O . LYS B 1 174 ? -18.859 -31.672 -2.121 1 98.19 174 LYS B O 1
ATOM 4395 N N . LYS B 1 175 ? -17.156 -31.578 -0.694 1 98.38 175 LYS B N 1
ATOM 4396 C CA . LYS B 1 175 ? -18.031 -31.578 0.465 1 98.38 175 LYS B CA 1
ATOM 4397 C C . LYS B 1 175 ? -18.906 -30.328 0.485 1 98.38 175 LYS B C 1
ATOM 4399 O O . LYS B 1 175 ? -20.078 -30.375 0.877 1 98.38 175 LYS B O 1
ATOM 4404 N N . LEU B 1 176 ? -18.406 -29.219 0.071 1 98.62 176 LEU B N 1
ATOM 4405 C CA . LEU B 1 176 ? -19.078 -27.938 0.132 1 98.62 176 LEU B CA 1
ATOM 4406 C C . LEU B 1 176 ? -20.062 -27.781 -1.029 1 98.62 176 LEU B C 1
ATOM 4408 O O . LEU B 1 176 ? -21.141 -27.234 -0.863 1 98.62 176 LEU B O 1
ATOM 4412 N N . PHE B 1 177 ? -19.688 -28.312 -2.264 1 98.19 177 PHE B N 1
ATOM 4413 C CA . PHE B 1 177 ? -20.422 -27.906 -3.457 1 98.19 177 PHE B CA 1
ATOM 4414 C C . PHE B 1 177 ? -20.906 -29.141 -4.234 1 98.19 177 PHE B C 1
ATOM 4416 O O . PHE B 1 177 ? -21.594 -29 -5.246 1 98.19 177 PHE B O 1
ATOM 4423 N N . GLY B 1 178 ? -20.5 -30.328 -3.836 1 97.5 178 GLY B N 1
ATOM 4424 C CA . GLY B 1 178 ? -20.875 -31.547 -4.523 1 97.5 178 GLY B CA 1
ATOM 4425 C C . GLY B 1 178 ? -19.844 -32 -5.543 1 97.5 178 GLY B C 1
ATOM 4426 O O . GLY B 1 178 ? -18.844 -31.312 -5.758 1 97.5 178 GLY B O 1
ATOM 4427 N N . GLU B 1 179 ? -20.078 -33.031 -6.234 1 97 179 GLU B N 1
ATOM 4428 C CA . GLU B 1 179 ? -19.141 -33.719 -7.113 1 97 179 GLU B CA 1
ATOM 4429 C C . GLU B 1 179 ? -18.812 -32.875 -8.344 1 97 179 GLU B C 1
ATOM 4431 O O . GLU B 1 179 ? -17.719 -32.969 -8.891 1 97 179 GLU B O 1
ATOM 4436 N N . SER B 1 180 ? -19.688 -32.062 -8.727 1 95.94 180 SER B N 1
ATOM 4437 C CA . SER B 1 180 ? -19.562 -31.328 -9.984 1 95.94 180 SER B CA 1
ATOM 4438 C C . SER B 1 180 ? -18.375 -30.359 -9.93 1 95.94 180 SER B C 1
ATOM 4440 O O . SER B 1 180 ? -17.859 -29.953 -10.977 1 95.94 180 SER B O 1
ATOM 4442 N N . ILE B 1 181 ? -17.906 -29.969 -8.734 1 96.81 181 ILE B N 1
ATOM 4443 C CA . ILE B 1 181 ? -16.812 -29.031 -8.594 1 96.81 181 ILE B CA 1
ATOM 4444 C C . ILE B 1 181 ? -15.531 -29.641 -9.156 1 96.81 181 ILE B C 1
ATOM 4446 O O . ILE B 1 181 ? -14.609 -28.922 -9.547 1 96.81 181 ILE B O 1
ATOM 4450 N N . MET B 1 182 ? -15.5 -30.906 -9.227 1 94.62 182 MET B N 1
ATOM 4451 C CA . MET B 1 182 ? -14.305 -31.625 -9.68 1 94.62 182 MET B CA 1
ATOM 4452 C C . MET B 1 182 ? -14.094 -31.438 -11.18 1 94.62 182 MET B C 1
ATOM 4454 O O . MET B 1 182 ? -13 -31.672 -11.688 1 94.62 182 MET B O 1
ATOM 4458 N N . ASP B 1 183 ? -15.133 -30.938 -11.891 1 95.69 183 ASP B N 1
ATOM 4459 C CA . ASP B 1 183 ? -15.039 -30.688 -13.328 1 95.69 183 ASP B CA 1
ATOM 4460 C C . ASP B 1 183 ? -14.43 -29.328 -13.617 1 95.69 183 ASP B C 1
ATOM 4462 O O . ASP B 1 183 ? -14.102 -29.016 -14.766 1 95.69 183 ASP B O 1
ATOM 4466 N N . LEU B 1 184 ? -14.312 -28.562 -12.594 1 97.69 184 LEU B N 1
ATOM 4467 C CA . LEU B 1 184 ? -13.711 -27.25 -12.797 1 97.69 184 LEU B CA 1
ATOM 4468 C C . LEU B 1 184 ? -12.242 -27.375 -13.195 1 97.69 184 LEU B C 1
ATOM 4470 O O . LEU B 1 184 ? -11.43 -27.906 -12.422 1 97.69 184 LEU B O 1
ATOM 4474 N N . ARG B 1 185 ? -11.906 -26.875 -14.367 1 97.06 185 ARG B N 1
ATOM 4475 C CA . ARG B 1 185 ? -10.57 -27.031 -14.922 1 97.06 185 ARG B CA 1
ATOM 4476 C C . ARG B 1 185 ? -9.617 -25.969 -14.367 1 97.06 185 ARG B C 1
ATOM 4478 O O . ARG B 1 185 ? -10.055 -24.922 -13.891 1 97.06 185 ARG B O 1
ATOM 4485 N N . TYR B 1 186 ? -8.344 -26.375 -14.414 1 96.88 186 TYR B N 1
ATOM 4486 C CA . TYR B 1 186 ? -7.289 -25.438 -14.031 1 96.88 186 TYR B CA 1
ATOM 4487 C C . TYR B 1 186 ? -7.422 -24.125 -14.781 1 96.88 186 TYR B C 1
ATOM 4489 O O . TYR B 1 186 ? -7.574 -24.109 -16 1 96.88 186 TYR B O 1
ATOM 4497 N N . TYR B 1 187 ? -7.516 -22.969 -14.062 1 98.25 187 TYR B N 1
ATOM 4498 C CA . TYR B 1 187 ? -7.641 -21.609 -14.555 1 98.25 187 TYR B CA 1
ATOM 4499 C C . TYR B 1 187 ? -9.016 -21.375 -15.172 1 98.25 187 TYR B C 1
ATOM 4501 O O . TYR B 1 187 ? -9.141 -20.625 -16.156 1 98.25 187 TYR B O 1
ATOM 4509 N N . TRP B 1 188 ? -9.953 -21.984 -14.656 1 98.69 188 TRP B N 1
ATOM 4510 C CA . TRP B 1 188 ? -11.352 -21.688 -14.961 1 98.69 188 TRP B CA 1
ATOM 4511 C C . TRP B 1 188 ? -12.117 -21.312 -13.703 1 98.69 188 TRP B C 1
ATOM 4513 O O . TRP B 1 188 ? -11.664 -21.594 -12.586 1 98.69 188 TRP B O 1
ATOM 4523 N N . LEU B 1 189 ? -13.227 -20.594 -13.891 1 98.81 189 LEU B N 1
ATOM 4524 C CA . LEU B 1 189 ? -14.039 -20.172 -12.758 1 98.81 189 LEU B CA 1
ATOM 4525 C C . LEU B 1 189 ? -15.508 -20.531 -12.969 1 98.81 189 LEU B C 1
ATOM 4527 O O . LEU B 1 189 ? -15.922 -20.828 -14.094 1 98.81 189 LEU B O 1
ATOM 4531 N N . ARG B 1 190 ? -16.266 -20.578 -11.875 1 98.12 190 ARG B N 1
ATOM 4532 C CA . ARG B 1 190 ? -17.703 -20.812 -11.844 1 98.12 190 ARG B CA 1
ATOM 4533 C C . ARG B 1 190 ? -18.375 -19.953 -10.781 1 98.12 190 ARG B C 1
ATOM 4535 O O . ARG B 1 190 ? -17.812 -19.719 -9.719 1 98.12 190 ARG B O 1
ATOM 4542 N N . GLU B 1 191 ? -19.516 -19.469 -11.219 1 98.38 191 GLU B N 1
ATOM 4543 C CA . GLU B 1 191 ? -20.359 -18.828 -10.211 1 98.38 191 GLU B CA 1
ATOM 4544 C C . GLU B 1 191 ? -21.109 -19.859 -9.375 1 98.38 191 GLU B C 1
ATOM 4546 O O . GLU B 1 191 ? -21.797 -20.734 -9.922 1 98.38 191 GLU B O 1
ATOM 4551 N N . LEU B 1 192 ? -20.969 -19.797 -8.07 1 98.19 192 LEU B N 1
ATOM 4552 C CA . LEU B 1 192 ? -21.594 -20.734 -7.145 1 98.19 192 LEU B CA 1
ATOM 4553 C C . LEU B 1 192 ? -22.219 -20 -5.965 1 98.19 192 LEU B C 1
ATOM 4555 O O . LEU B 1 192 ? -22.156 -18.766 -5.883 1 98.19 192 LEU B O 1
ATOM 4559 N N . GLU B 1 193 ? -22.891 -20.734 -5.242 1 97.19 193 GLU B N 1
ATOM 4560 C CA . GLU B 1 193 ? -23.5 -20.266 -4.004 1 97.19 193 GLU B CA 1
ATOM 4561 C C . GLU B 1 193 ? -23.391 -21.312 -2.902 1 97.19 193 GLU B C 1
ATOM 4563 O O . GLU B 1 193 ? -23.578 -22.516 -3.156 1 97.19 193 GLU B O 1
ATOM 4568 N N . LEU B 1 194 ? -23.062 -20.922 -1.72 1 98.25 194 LEU B N 1
ATOM 4569 C CA . LEU B 1 194 ? -23.016 -21.781 -0.548 1 98.25 194 LEU B CA 1
ATOM 4570 C C . LEU B 1 194 ? -23.984 -21.297 0.524 1 98.25 194 LEU B C 1
ATOM 4572 O O . LEU B 1 194 ? -23.688 -20.328 1.235 1 98.25 194 LEU B O 1
ATOM 4576 N N . ASP B 1 195 ? -25.172 -21.906 0.678 1 97.75 195 ASP B N 1
ATOM 4577 C CA . ASP B 1 195 ? -26.188 -21.531 1.669 1 97.75 195 ASP B CA 1
ATOM 4578 C C . ASP B 1 195 ? -26.531 -20.047 1.569 1 97.75 195 ASP B C 1
ATOM 4580 O O . ASP B 1 195 ? -26.531 -19.344 2.578 1 97.75 195 ASP B O 1
ATOM 4584 N N . GLY B 1 196 ? -26.641 -19.578 0.463 1 98.19 196 GLY B N 1
ATOM 4585 C CA . GLY B 1 196 ? -27.047 -18.188 0.242 1 98.19 196 GLY B CA 1
ATOM 4586 C C . GLY B 1 196 ? -25.859 -17.25 0.119 1 98.19 196 GLY B C 1
ATOM 4587 O O . GLY B 1 196 ? -26.047 -16.062 -0.172 1 98.19 196 GLY B O 1
ATOM 4588 N N . ILE B 1 197 ? -24.625 -17.703 0.314 1 98.75 197 ILE B N 1
ATOM 4589 C CA . ILE B 1 197 ? -23.422 -16.875 0.187 1 98.75 197 ILE B CA 1
ATOM 4590 C C . ILE B 1 197 ? -22.953 -16.875 -1.267 1 98.75 197 ILE B C 1
ATOM 4592 O O . ILE B 1 197 ? -22.578 -17.906 -1.806 1 98.75 197 ILE B O 1
ATOM 4596 N N . PRO B 1 198 ? -23 -15.711 -1.932 1 98.81 198 PRO B N 1
ATOM 4597 C CA . PRO B 1 198 ? -22.609 -15.656 -3.342 1 98.81 198 PRO B CA 1
ATOM 4598 C C . PRO B 1 198 ? -21.094 -15.719 -3.539 1 98.81 198 PRO B C 1
ATOM 4600 O O . PRO B 1 198 ? -20.359 -15.016 -2.861 1 98.81 198 PRO B O 1
ATOM 4603 N N . LEU B 1 199 ? -20.672 -16.609 -4.496 1 98.88 199 LEU B N 1
ATOM 4604 C CA . LEU B 1 199 ? -19.25 -16.859 -4.691 1 98.88 199 LEU B CA 1
ATOM 4605 C C . LEU B 1 199 ? -18.922 -16.969 -6.176 1 98.88 199 LEU B C 1
ATOM 4607 O O . LEU B 1 199 ? -19.75 -17.422 -6.969 1 98.88 199 LEU B O 1
ATOM 4611 N N . ILE B 1 200 ? -17.781 -16.469 -6.566 1 98.94 200 ILE B N 1
ATOM 4612 C CA . ILE B 1 200 ? -17.047 -16.969 -7.723 1 98.94 200 ILE B CA 1
ATOM 4613 C C . ILE B 1 200 ? -15.93 -17.906 -7.258 1 98.94 200 ILE B C 1
ATOM 4615 O O . ILE B 1 200 ? -15.195 -17.578 -6.32 1 98.94 200 ILE B O 1
ATOM 4619 N N . VAL B 1 201 ? -15.875 -19.078 -7.781 1 98.88 201 VAL B N 1
ATOM 4620 C CA . VAL B 1 201 ? -14.828 -20.031 -7.43 1 98.88 201 VAL B CA 1
ATOM 4621 C C . VAL B 1 201 ? -13.938 -20.297 -8.641 1 98.88 201 VAL B C 1
ATOM 4623 O O . VAL B 1 201 ? -14.438 -20.531 -9.75 1 98.88 201 VAL B O 1
ATOM 4626 N N . SER B 1 202 ? -12.711 -20.156 -8.492 1 98.88 202 SER B N 1
ATOM 4627 C CA . SER B 1 202 ? -11.758 -20.5 -9.547 1 98.88 202 SER B CA 1
ATOM 4628 C C . SER B 1 202 ? -10.773 -21.562 -9.086 1 98.88 202 SER B C 1
ATOM 4630 O O . SER B 1 202 ? -10.516 -21.703 -7.883 1 98.88 202 SER B O 1
ATOM 4632 N N . ARG B 1 203 ? -10.344 -22.391 -10.016 1 98.44 203 ARG B N 1
ATOM 4633 C CA . ARG B 1 203 ? -9.242 -23.297 -9.727 1 98.44 203 ARG B CA 1
ATOM 4634 C C . ARG B 1 203 ? -7.898 -22.641 -9.977 1 98.44 203 ARG B C 1
ATOM 4636 O O . ARG B 1 203 ? -7.234 -22.922 -10.977 1 98.44 203 ARG B O 1
ATOM 4643 N N . THR B 1 204 ? -7.551 -21.75 -9.156 1 97.69 204 THR B N 1
ATOM 4644 C CA . THR B 1 204 ? -6.328 -20.953 -9.133 1 97.69 204 THR B CA 1
ATOM 4645 C C . THR B 1 204 ? -5.801 -20.812 -7.711 1 97.69 204 THR B C 1
ATOM 4647 O O . THR B 1 204 ? -6.445 -21.25 -6.758 1 97.69 204 THR B O 1
ATOM 4650 N N . GLY B 1 205 ? -4.621 -20.297 -7.57 1 96.19 205 GLY B N 1
ATOM 4651 C CA . GLY B 1 205 ? -3.996 -20.031 -6.285 1 96.19 205 GLY B CA 1
ATOM 4652 C C . GLY B 1 205 ? -2.525 -19.688 -6.395 1 96.19 205 GLY B C 1
ATOM 4653 O O . GLY B 1 205 ? -1.885 -19.984 -7.406 1 96.19 205 GLY B O 1
ATOM 4654 N N . TRP B 1 206 ? -2.057 -19.062 -5.375 1 95.81 206 TRP B N 1
ATOM 4655 C CA . TRP B 1 206 ? -0.646 -18.688 -5.312 1 95.81 206 TRP B CA 1
ATOM 4656 C C . TRP B 1 206 ? 0.126 -19.641 -4.406 1 95.81 206 TRP B C 1
ATOM 4658 O O . TRP B 1 206 ? 0.655 -19.234 -3.369 1 95.81 206 TRP B O 1
ATOM 4668 N N . SER B 1 207 ? 0.218 -20.953 -4.75 1 95.44 207 SER B N 1
ATOM 4669 C CA . SER B 1 207 ? 0.835 -21.938 -3.865 1 95.44 207 SER B CA 1
ATOM 4670 C C . SER B 1 207 ? 1.6 -23 -4.656 1 95.44 207 SER B C 1
ATOM 4672 O O . SER B 1 207 ? 2.379 -23.766 -4.09 1 95.44 207 SER B O 1
ATOM 4674 N N . SER B 1 208 ? 1.375 -23.062 -5.945 1 93.69 208 SER B N 1
ATOM 4675 C CA . SER B 1 208 ? 1.935 -24.109 -6.797 1 93.69 208 SER B CA 1
ATOM 4676 C C . SER B 1 208 ? 1.384 -25.484 -6.426 1 93.69 208 SER B C 1
ATOM 4678 O O . SER B 1 208 ? 1.951 -26.5 -6.805 1 93.69 208 SER B O 1
ATOM 4680 N N . GLU B 1 209 ? 0.302 -25.562 -5.609 1 96.31 209 GLU B N 1
ATOM 4681 C CA . GLU B 1 209 ? -0.423 -26.781 -5.27 1 96.31 209 GLU B CA 1
ATOM 4682 C C . GLU B 1 209 ? -1.829 -26.781 -5.863 1 96.31 209 GLU B C 1
ATOM 4684 O O . GLU B 1 209 ? -2.305 -25.734 -6.328 1 96.31 209 GLU B O 1
ATOM 4689 N N . LEU B 1 210 ? -2.422 -27.969 -5.871 1 96.5 210 LEU B N 1
ATOM 4690 C CA . LEU B 1 210 ? -3.85 -27.984 -6.168 1 96.5 210 LEU B CA 1
ATOM 4691 C C . LEU B 1 210 ? -4.605 -27.031 -5.238 1 96.5 210 LEU B C 1
ATOM 4693 O O . LEU B 1 210 ? -4.328 -26.984 -4.035 1 96.5 210 LEU B O 1
ATOM 4697 N N . GLY B 1 211 ? -5.512 -26.312 -5.871 1 97.56 211 GLY B N 1
ATOM 4698 C CA . GLY B 1 211 ? -6.27 -25.453 -4.984 1 97.56 211 GLY B CA 1
ATOM 4699 C C . GLY B 1 211 ? -7.309 -24.609 -5.707 1 97.56 211 GLY B C 1
ATOM 4700 O O . GLY B 1 211 ? -7.445 -24.703 -6.93 1 97.56 211 GLY B O 1
ATOM 4701 N N . TYR B 1 212 ? -8.016 -23.891 -4.895 1 98.75 212 TYR B N 1
ATOM 4702 C CA . TYR B 1 212 ? -9.133 -23.062 -5.324 1 98.75 212 TYR B CA 1
ATOM 4703 C C . TYR B 1 212 ? -9.086 -21.703 -4.66 1 98.75 212 TYR B C 1
ATOM 4705 O O . TYR B 1 212 ? -8.57 -21.562 -3.547 1 98.75 212 TYR B O 1
ATOM 4713 N N . GLU B 1 213 ? -9.547 -20.75 -5.352 1 98.88 213 GLU B N 1
ATOM 4714 C CA . GLU B 1 213 ? -9.867 -19.453 -4.746 1 98.88 213 GLU B CA 1
ATOM 4715 C C . GLU B 1 213 ? -11.375 -19.219 -4.711 1 98.88 213 GLU B C 1
ATOM 4717 O O . GLU B 1 213 ? -12.078 -19.516 -5.68 1 98.88 213 GLU B O 1
ATOM 4722 N N . LEU B 1 214 ? -11.852 -18.812 -3.586 1 98.94 214 LEU B N 1
ATOM 4723 C CA . LEU B 1 214 ? -13.258 -18.484 -3.381 1 98.94 214 LEU B CA 1
ATOM 4724 C C . LEU B 1 214 ? -13.445 -16.984 -3.211 1 98.94 214 LEU B C 1
ATOM 4726 O O . LEU B 1 214 ? -13.086 -16.422 -2.176 1 98.94 214 LEU B O 1
ATOM 4730 N N . TYR B 1 215 ? -13.992 -16.359 -4.23 1 98.94 215 TYR B N 1
ATOM 4731 C CA . TYR B 1 215 ? -14.25 -14.93 -4.215 1 98.94 215 TYR B CA 1
ATOM 4732 C C . TYR B 1 215 ? -15.609 -14.625 -3.604 1 98.94 215 TYR B C 1
ATOM 4734 O O . TYR B 1 215 ? -16.641 -14.781 -4.258 1 98.94 215 TYR B O 1
ATOM 4742 N N . LEU B 1 216 ? -15.578 -14.148 -2.391 1 98.94 216 LEU B N 1
ATOM 4743 C CA . LEU B 1 216 ? -16.797 -13.789 -1.671 1 98.94 216 LEU B CA 1
ATOM 4744 C C . LEU B 1 216 ? -17.375 -12.492 -2.217 1 98.94 216 LEU B C 1
ATOM 4746 O O . LEU B 1 216 ? -16.703 -11.461 -2.254 1 98.94 216 LEU B O 1
ATOM 4750 N N . ARG B 1 217 ? -18.609 -12.508 -2.666 1 98.81 217 ARG B N 1
ATOM 4751 C CA . ARG B 1 217 ? -19.219 -11.336 -3.291 1 98.81 217 ARG B CA 1
ATOM 4752 C C . ARG B 1 217 ? -20.141 -10.617 -2.316 1 98.81 217 ARG B C 1
ATOM 4754 O O . ARG B 1 217 ? -21.031 -9.867 -2.732 1 98.81 217 ARG B O 1
ATOM 4761 N N . ASP B 1 218 ? -20.016 -10.875 -1.001 1 98.56 218 ASP B N 1
ATOM 4762 C CA . ASP B 1 218 ? -20.719 -10.227 0.1 1 98.56 218 ASP B CA 1
ATOM 4763 C C . ASP B 1 218 ? -19.875 -10.203 1.364 1 98.56 218 ASP B C 1
ATOM 4765 O O . ASP B 1 218 ? -19.938 -11.125 2.18 1 98.56 218 ASP B O 1
ATOM 4769 N N . GLY B 1 219 ? -19.188 -9.109 1.599 1 98.44 219 GLY B N 1
ATOM 4770 C CA . GLY B 1 219 ? -18.234 -8.992 2.684 1 98.44 219 GLY B CA 1
ATOM 4771 C C . GLY B 1 219 ? -18.859 -9.188 4.055 1 98.44 219 GLY B C 1
ATOM 4772 O O . GLY B 1 219 ? -18.141 -9.461 5.027 1 98.44 219 GLY B O 1
ATOM 4773 N N . THR B 1 220 ? -20.172 -9.055 4.168 1 97.94 220 THR B N 1
ATOM 4774 C CA . THR B 1 220 ? -20.844 -9.18 5.461 1 97.94 220 THR B CA 1
ATOM 4775 C C . THR B 1 220 ? -20.922 -10.648 5.879 1 97.94 220 THR B C 1
ATOM 4777 O O . THR B 1 220 ? -21.234 -10.953 7.035 1 97.94 220 THR B O 1
ATOM 4780 N N . ARG B 1 221 ? -20.578 -11.57 4.938 1 98.56 221 ARG B N 1
ATOM 4781 C CA . ARG B 1 221 ? -20.734 -12.992 5.203 1 98.56 221 ARG B CA 1
ATOM 4782 C C . ARG B 1 221 ? -19.391 -13.68 5.355 1 98.56 221 ARG B C 1
ATOM 4784 O O . ARG B 1 221 ? -19.297 -14.906 5.27 1 98.56 221 ARG B O 1
ATOM 4791 N N . GLY B 1 222 ? -18.375 -12.914 5.578 1 98.75 222 GLY B N 1
ATOM 4792 C CA . GLY B 1 222 ? -17.016 -13.445 5.594 1 98.75 222 GLY B CA 1
ATOM 4793 C C . GLY B 1 222 ? -16.766 -14.398 6.746 1 98.75 222 GLY B C 1
ATOM 4794 O O . GLY B 1 222 ? -16.141 -15.453 6.562 1 98.75 222 GLY B O 1
ATOM 4795 N N . ASP B 1 223 ? -17.172 -14.008 7.941 1 98.31 223 ASP B N 1
ATOM 4796 C CA . ASP B 1 223 ? -16.984 -14.836 9.125 1 98.31 223 ASP B CA 1
ATOM 4797 C C . ASP B 1 223 ? -17.672 -16.188 8.961 1 98.31 223 ASP B C 1
ATOM 4799 O O . ASP B 1 223 ? -17.078 -17.234 9.242 1 98.31 223 ASP B O 1
ATOM 4803 N N . GLU B 1 224 ? -18.906 -16.125 8.453 1 98.69 224 GLU B N 1
ATOM 4804 C CA . GLU B 1 224 ? -19.688 -17.328 8.234 1 98.69 224 GLU B CA 1
ATOM 4805 C C . GLU B 1 224 ? -19.031 -18.25 7.199 1 98.69 224 GLU B C 1
ATOM 4807 O O . GLU B 1 224 ? -18.938 -19.453 7.402 1 98.69 224 GLU B O 1
ATOM 4812 N N . LEU B 1 225 ? -18.562 -17.656 6.145 1 98.94 225 LEU B N 1
ATOM 4813 C CA . LEU B 1 225 ? -17.922 -18.438 5.086 1 98.94 225 LEU B CA 1
ATOM 4814 C C . LEU B 1 225 ? -16.688 -19.156 5.609 1 98.94 225 LEU B C 1
ATOM 4816 O O . LEU B 1 225 ? -16.484 -20.328 5.336 1 98.94 225 LEU B O 1
ATOM 4820 N N . TRP B 1 226 ? -15.852 -18.438 6.359 1 98.88 226 TRP B N 1
ATOM 4821 C CA . TRP B 1 226 ? -14.648 -19.031 6.93 1 98.88 226 TRP B CA 1
ATOM 4822 C C . TRP B 1 226 ? -14.984 -20.25 7.773 1 98.88 226 TRP B C 1
ATOM 4824 O O . TRP B 1 226 ? -14.398 -21.312 7.59 1 98.88 226 TRP B O 1
ATOM 4834 N N . GLU B 1 227 ? -15.961 -20.125 8.641 1 98.81 227 GLU B N 1
ATOM 4835 C CA . GLU B 1 227 ? -16.328 -21.203 9.562 1 98.81 227 GLU B CA 1
ATOM 4836 C C . GLU B 1 227 ? -16.891 -22.406 8.812 1 98.81 227 GLU B C 1
ATOM 4838 O O . GLU B 1 227 ? -16.594 -23.547 9.164 1 98.81 227 GLU B O 1
ATOM 4843 N N . LYS B 1 228 ? -17.703 -22.156 7.793 1 98.81 228 LYS B N 1
ATOM 4844 C CA . LYS B 1 228 ? -18.266 -23.234 6.996 1 98.81 228 LYS B CA 1
ATOM 4845 C C . LYS B 1 228 ? -17.172 -24.047 6.309 1 98.81 228 LYS B C 1
ATOM 4847 O O . LYS B 1 228 ? -17.234 -25.281 6.285 1 98.81 228 LYS B O 1
ATOM 4852 N N . ILE B 1 229 ? -16.203 -23.359 5.754 1 98.94 229 ILE B N 1
ATOM 4853 C CA . ILE B 1 229 ? -15.133 -24.047 5.043 1 98.94 229 ILE B CA 1
ATOM 4854 C C . ILE B 1 229 ? -14.289 -24.859 6.031 1 98.94 229 ILE B C 1
ATOM 4856 O O . ILE B 1 229 ? -13.969 -26.016 5.777 1 98.94 229 ILE B O 1
ATOM 4860 N N . MET B 1 230 ? -13.945 -24.25 7.184 1 98.88 230 MET B N 1
ATOM 4861 C CA . MET B 1 230 ? -13.141 -24.938 8.188 1 98.88 230 MET B CA 1
ATOM 4862 C C . MET B 1 230 ? -13.867 -26.172 8.703 1 98.88 230 MET B C 1
ATOM 4864 O O . MET B 1 230 ? -13.25 -27.234 8.883 1 98.88 230 MET B O 1
ATOM 4868 N N . ALA B 1 231 ? -15.133 -26.016 8.945 1 98.69 231 ALA B N 1
ATOM 4869 C CA . ALA B 1 231 ? -15.922 -27.156 9.422 1 98.69 231 ALA B CA 1
ATOM 4870 C C . ALA B 1 231 ? -15.93 -28.281 8.398 1 98.69 231 ALA B C 1
ATOM 4872 O O . ALA B 1 231 ? -15.75 -29.453 8.75 1 98.69 231 ALA B O 1
ATOM 4873 N N . ALA B 1 232 ? -16.125 -27.969 7.145 1 98.62 232 ALA B N 1
ATOM 4874 C CA . ALA B 1 232 ? -16.156 -28.953 6.07 1 98.62 232 ALA B CA 1
ATOM 4875 C C . ALA B 1 232 ? -14.805 -29.641 5.914 1 98.62 232 ALA B C 1
ATOM 4877 O O . ALA B 1 232 ? -14.727 -30.812 5.551 1 98.62 232 ALA B O 1
ATOM 4878 N N . GLY B 1 233 ? -13.773 -28.891 6.176 1 98.75 233 GLY B N 1
ATOM 4879 C CA . GLY B 1 233 ? -12.422 -29.375 5.93 1 98.75 233 GLY B CA 1
ATOM 4880 C C . GLY B 1 233 ? -11.828 -30.125 7.109 1 98.75 233 GLY B C 1
ATOM 4881 O O . GLY B 1 233 ? -10.766 -30.734 6.996 1 98.75 233 GLY B O 1
ATOM 4882 N N . GLU B 1 234 ? -12.523 -30.141 8.219 1 98.19 234 GLU B N 1
ATOM 4883 C CA . GLU B 1 234 ? -11.977 -30.703 9.453 1 98.19 234 GLU B CA 1
ATOM 4884 C C . GLU B 1 234 ? -11.57 -32.156 9.258 1 98.19 234 GLU B C 1
ATOM 4886 O O . GLU B 1 234 ? -10.469 -32.562 9.648 1 98.19 234 GLU B O 1
ATOM 4891 N N . SER B 1 235 ? -12.383 -32.938 8.633 1 98 235 SER B N 1
ATOM 4892 C CA . SER B 1 235 ? -12.148 -34.375 8.469 1 98 235 SER B CA 1
ATOM 4893 C C . SER B 1 235 ? -11.016 -34.656 7.484 1 98 235 SER B C 1
ATOM 4895 O O . SER B 1 235 ? -10.5 -35.75 7.406 1 98 235 SER B O 1
ATOM 4897 N N . PHE B 1 236 ? -10.625 -33.594 6.746 1 98.38 236 PHE B N 1
ATOM 4898 C CA . PHE B 1 236 ? -9.57 -33.75 5.75 1 98.38 236 PHE B CA 1
ATOM 4899 C C . PHE B 1 236 ? -8.273 -33.125 6.223 1 98.38 236 PHE B C 1
ATOM 4901 O O . PHE B 1 236 ? -7.324 -32.969 5.449 1 98.38 236 PHE B O 1
ATOM 4908 N N . GLY B 1 237 ? -8.289 -32.625 7.477 1 98.44 237 GLY B N 1
ATOM 4909 C CA . GLY B 1 237 ? -7.074 -32.094 8.055 1 98.44 237 GLY B CA 1
ATOM 4910 C C . GLY B 1 237 ? -6.828 -30.625 7.676 1 98.44 237 GLY B C 1
ATOM 4911 O O . GLY B 1 237 ? -5.699 -30.141 7.762 1 98.44 237 GLY B O 1
ATOM 4912 N N . LEU B 1 238 ? -7.859 -29.938 7.227 1 98.81 238 LEU B N 1
ATOM 4913 C CA . LEU B 1 238 ? -7.734 -28.531 6.855 1 98.81 238 LEU B CA 1
ATOM 4914 C C . LEU B 1 238 ? -7.27 -27.703 8.047 1 98.81 238 LEU B C 1
ATOM 4916 O O . LEU B 1 238 ? -7.781 -27.859 9.156 1 98.81 238 LEU B O 1
ATOM 4920 N N . LYS B 1 239 ? -6.246 -26.828 7.871 1 98.81 239 LYS B N 1
ATOM 4921 C CA . LYS B 1 239 ? -5.754 -25.906 8.891 1 98.81 239 LYS B CA 1
ATOM 4922 C C . LYS B 1 239 ? -5.812 -24.453 8.398 1 98.81 239 LYS B C 1
ATOM 4924 O O . LYS B 1 239 ? -5.68 -24.203 7.199 1 98.81 239 LYS B O 1
ATOM 4929 N N . PRO B 1 240 ? -6.109 -23.5 9.344 1 98.75 240 PRO B N 1
ATOM 4930 C CA . PRO B 1 240 ? -5.84 -22.109 8.961 1 98.75 240 PRO B CA 1
ATOM 4931 C C . PRO B 1 240 ? -4.363 -21.859 8.648 1 98.75 240 PRO B C 1
ATOM 4933 O O . PRO B 1 240 ? -3.488 -22.469 9.273 1 98.75 240 PRO B O 1
ATOM 4936 N N . GLY B 1 241 ? -4.105 -21.047 7.715 1 98.44 241 GLY B N 1
ATOM 4937 C CA . GLY B 1 241 ? -2.719 -20.75 7.383 1 98.44 241 GLY B CA 1
ATOM 4938 C C . GLY B 1 241 ? -2.555 -19.453 6.613 1 98.44 241 GLY B C 1
ATOM 4939 O O . GLY B 1 241 ? -3.428 -18.578 6.66 1 98.44 241 GLY B O 1
ATOM 4940 N N . HIS B 1 242 ? -1.4 -19.234 6.121 1 98 242 HIS B N 1
ATOM 4941 C CA . HIS B 1 242 ? -1.029 -18.094 5.281 1 98 242 HIS B CA 1
ATOM 4942 C C . HIS B 1 242 ? -0.195 -18.547 4.086 1 98 242 HIS B C 1
ATOM 4944 O O . HIS B 1 242 ? 0.305 -19.672 4.062 1 98 242 HIS B O 1
ATOM 4950 N N . THR B 1 243 ? -0.129 -17.719 3.064 1 97.12 243 THR B N 1
ATOM 4951 C CA . THR B 1 243 ? 0.691 -18.062 1.903 1 97.12 243 THR B CA 1
ATOM 4952 C C . THR B 1 243 ? 2.1 -18.453 2.334 1 97.12 243 THR B C 1
ATOM 4954 O O . THR B 1 243 ? 2.67 -17.859 3.246 1 97.12 243 THR B O 1
ATOM 4957 N N . SER B 1 244 ? 2.648 -19.438 1.721 1 97.94 244 SER B N 1
ATOM 4958 C CA . SER B 1 244 ? 3.902 -20.047 2.152 1 97.94 244 SER B CA 1
ATOM 4959 C C . SER B 1 244 ? 5.082 -19.5 1.346 1 97.94 244 SER B C 1
ATOM 4961 O O . SER B 1 244 ? 5.188 -19.766 0.146 1 97.94 244 SER B O 1
ATOM 4963 N N . THR B 1 245 ? 6 -18.844 2.004 1 97.25 245 THR B N 1
ATOM 4964 C CA . THR B 1 245 ? 7.234 -18.391 1.368 1 97.25 245 THR B CA 1
ATOM 4965 C C . THR B 1 245 ? 8.062 -19.578 0.883 1 97.25 245 THR B C 1
ATOM 4967 O O . THR B 1 245 ? 8.648 -19.531 -0.2 1 97.25 245 THR B O 1
ATOM 4970 N N . ILE B 1 246 ? 8.086 -20.641 1.655 1 98.12 246 ILE B N 1
ATOM 4971 C CA . ILE B 1 246 ? 8.844 -21.828 1.303 1 98.12 246 ILE B CA 1
ATOM 4972 C C . ILE B 1 246 ? 8.328 -22.391 -0.02 1 98.12 246 ILE B C 1
ATOM 4974 O O . ILE B 1 246 ? 9.094 -22.547 -0.975 1 98.12 246 ILE B O 1
ATOM 4978 N N . ARG B 1 247 ? 7.07 -22.578 -0.102 1 98 247 ARG B N 1
ATOM 4979 C CA . ARG B 1 247 ? 6.52 -23.281 -1.26 1 98 247 ARG B CA 1
ATOM 4980 C C . ARG B 1 247 ? 6.57 -22.406 -2.504 1 98 247 ARG B C 1
ATOM 4982 O O . ARG B 1 247 ? 6.84 -22.891 -3.605 1 98 247 ARG B O 1
ATOM 4989 N N . ARG B 1 248 ? 6.289 -21.094 -2.314 1 96.94 248 ARG B N 1
ATOM 4990 C CA . ARG B 1 248 ? 6.297 -20.25 -3.5 1 96.94 248 ARG B CA 1
ATOM 4991 C C . ARG B 1 248 ? 7.695 -20.172 -4.109 1 96.94 248 ARG B C 1
ATOM 4993 O O . ARG B 1 248 ? 7.844 -20.156 -5.332 1 96.94 248 ARG B O 1
ATOM 5000 N N . ILE B 1 249 ? 8.742 -20.156 -3.219 1 98 249 ILE B N 1
ATOM 5001 C CA . ILE B 1 249 ? 10.102 -20.109 -3.742 1 98 249 ILE B CA 1
ATOM 5002 C C . ILE B 1 249 ? 10.461 -21.453 -4.352 1 98 249 ILE B C 1
ATOM 5004 O O . ILE B 1 249 ? 11.055 -21.516 -5.43 1 98 249 ILE B O 1
ATOM 5008 N N . GLU B 1 250 ? 10.023 -22.609 -3.719 1 98.25 250 GLU B N 1
ATOM 5009 C CA . GLU B 1 250 ? 10.188 -23.938 -4.312 1 98.25 250 GLU B CA 1
ATOM 5010 C C . GLU B 1 250 ? 9.641 -23.969 -5.738 1 98.25 250 GLU B C 1
ATOM 5012 O O . GLU B 1 250 ? 10.242 -24.578 -6.625 1 98.25 250 GLU B O 1
ATOM 5017 N N . GLY B 1 251 ? 8.539 -23.312 -5.848 1 97.31 251 GLY B N 1
ATOM 5018 C CA . GLY B 1 251 ? 7.828 -23.359 -7.117 1 97.31 251 GLY B CA 1
ATOM 5019 C C . GLY B 1 251 ? 8.289 -22.297 -8.094 1 97.31 251 GLY B C 1
ATOM 5020 O O . GLY B 1 251 ? 7.805 -22.234 -9.227 1 97.31 251 GLY B O 1
ATOM 5021 N N . GLY B 1 252 ? 9.18 -21.469 -7.668 1 97 252 GLY B N 1
ATOM 5022 C CA . GLY B 1 252 ? 9.656 -20.391 -8.531 1 97 252 GLY B CA 1
ATOM 5023 C C . GLY B 1 252 ? 8.633 -19.281 -8.727 1 97 252 GLY B C 1
ATOM 5024 O O . GLY B 1 252 ? 8.68 -18.562 -9.719 1 97 252 GLY B O 1
ATOM 5025 N N . MET B 1 253 ? 7.648 -19.203 -7.887 1 96.69 253 MET B N 1
ATOM 5026 C CA . MET B 1 253 ? 6.641 -18.141 -7.977 1 96.69 253 MET B CA 1
ATOM 5027 C C . MET B 1 253 ? 7.199 -16.812 -7.48 1 96.69 253 MET B C 1
ATOM 5029 O O . MET B 1 253 ? 7.855 -16.766 -6.441 1 96.69 253 MET B O 1
ATOM 5033 N N . LEU B 1 254 ? 6.926 -15.812 -8.227 1 97.19 254 LEU B N 1
ATOM 5034 C CA . LEU B 1 254 ? 7.461 -14.492 -7.902 1 97.19 254 LEU B CA 1
ATOM 5035 C C . LEU B 1 254 ? 6.527 -13.742 -6.961 1 97.19 254 LEU B C 1
ATOM 5037 O O . LEU B 1 254 ? 5.324 -14.008 -6.934 1 97.19 254 LEU B O 1
ATOM 5041 N N . SER B 1 255 ? 7.066 -12.977 -6.129 1 97.12 255 SER B N 1
ATOM 5042 C CA . SER B 1 255 ? 6.363 -11.992 -5.316 1 97.12 255 SER B CA 1
ATOM 5043 C C . SER B 1 255 ? 6.648 -10.57 -5.797 1 97.12 255 SER B C 1
ATOM 5045 O O . SER B 1 255 ? 7.809 -10.164 -5.887 1 97.12 255 SER B O 1
ATOM 5047 N N . TYR B 1 256 ? 5.605 -9.797 -6.121 1 97.75 256 TYR B N 1
ATOM 5048 C CA . TYR B 1 256 ? 5.797 -8.422 -6.559 1 97.75 256 TYR B CA 1
ATOM 5049 C C . TYR B 1 256 ? 6.445 -7.586 -5.461 1 97.75 256 TYR B C 1
ATOM 5051 O O . TYR B 1 256 ? 6.16 -7.777 -4.273 1 97.75 256 TYR B O 1
ATOM 5059 N N . HIS B 1 257 ? 7.258 -6.668 -5.758 1 97.38 257 HIS B N 1
ATOM 5060 C CA . HIS B 1 257 ? 8.109 -5.816 -4.934 1 97.38 257 HIS B CA 1
ATOM 5061 C C . HIS B 1 257 ? 9.352 -6.562 -4.473 1 97.38 257 HIS B C 1
ATOM 5063 O O . HIS B 1 257 ? 10.43 -5.969 -4.348 1 97.38 257 HIS B O 1
ATOM 5069 N N . ALA B 1 258 ? 9.203 -7.895 -4.219 1 97.56 258 ALA B N 1
ATOM 5070 C CA . ALA B 1 258 ? 10.383 -8.664 -3.84 1 97.56 258 ALA B CA 1
ATOM 5071 C C . ALA B 1 258 ? 11.203 -9.055 -5.07 1 97.56 258 ALA B C 1
ATOM 5073 O O . ALA B 1 258 ? 12.414 -8.812 -5.117 1 97.56 258 ALA B O 1
ATOM 5074 N N . ASP B 1 259 ? 10.5 -9.602 -6.078 1 98.44 259 ASP B N 1
ATOM 5075 C CA . ASP B 1 259 ? 11.188 -10.25 -7.191 1 98.44 259 ASP B CA 1
ATOM 5076 C C . ASP B 1 259 ? 11.023 -9.461 -8.484 1 98.44 259 ASP B C 1
ATOM 5078 O O . ASP B 1 259 ? 11.742 -9.688 -9.453 1 98.44 259 ASP B O 1
ATOM 5082 N N . ALA B 1 260 ? 10.062 -8.594 -8.508 1 98 260 ALA B N 1
ATOM 5083 C CA . ALA B 1 260 ? 9.812 -7.719 -9.648 1 98 260 ALA B CA 1
ATOM 5084 C C . ALA B 1 260 ? 9.18 -6.402 -9.195 1 98 260 ALA B C 1
ATOM 5086 O O . ALA B 1 260 ? 8.547 -6.34 -8.141 1 98 260 ALA B O 1
ATOM 5087 N N . ASP B 1 261 ? 9.383 -5.402 -9.922 1 97.75 261 ASP B N 1
ATOM 5088 C CA . ASP B 1 261 ? 8.781 -4.098 -9.672 1 97.75 261 ASP B CA 1
ATOM 5089 C C . ASP B 1 261 ? 8.672 -3.285 -10.961 1 97.75 261 ASP B C 1
ATOM 5091 O O . ASP B 1 261 ? 8.75 -3.838 -12.062 1 97.75 261 ASP B O 1
ATOM 5095 N N . ILE B 1 262 ? 8.406 -2.029 -10.859 1 98.31 262 ILE B N 1
ATOM 5096 C CA . ILE B 1 262 ? 8.125 -1.155 -11.992 1 98.31 262 ILE B CA 1
ATOM 5097 C C . ILE B 1 262 ? 9.375 -1.023 -12.859 1 98.31 262 ILE B C 1
ATOM 5099 O O . ILE B 1 262 ? 9.297 -0.652 -14.031 1 98.31 262 ILE B O 1
ATOM 5103 N N . ASN B 1 263 ? 10.586 -1.367 -12.312 1 97.94 263 ASN B N 1
ATOM 5104 C CA . ASN B 1 263 ? 11.844 -1.271 -13.039 1 97.94 263 ASN B CA 1
ATOM 5105 C C . ASN B 1 263 ? 12.273 -2.623 -13.602 1 97.94 263 ASN B C 1
ATOM 5107 O O . ASN B 1 263 ? 13.398 -2.775 -14.078 1 97.94 263 ASN B O 1
ATOM 5111 N N . THR B 1 264 ? 11.43 -3.6 -13.508 1 98.75 264 THR B N 1
ATOM 5112 C CA . THR B 1 264 ? 11.641 -4.938 -14.047 1 98.75 264 THR B CA 1
ATOM 5113 C C . THR B 1 264 ? 10.758 -5.176 -15.266 1 98.75 264 THR B C 1
ATOM 5115 O O . THR B 1 264 ? 9.586 -4.793 -15.273 1 98.75 264 THR B O 1
ATOM 5118 N N . ASN B 1 265 ? 11.336 -5.707 -16.312 1 98.75 265 ASN B N 1
ATOM 5119 C CA . ASN B 1 265 ? 10.516 -6.055 -17.469 1 98.75 265 ASN B CA 1
ATOM 5120 C C . ASN B 1 265 ? 10.344 -7.566 -17.609 1 98.75 265 ASN B C 1
ATOM 5122 O O . ASN B 1 265 ? 11.078 -8.336 -16.984 1 98.75 265 ASN B O 1
ATOM 5126 N N . PRO B 1 266 ? 9.406 -8.008 -18.391 1 98.81 266 PRO B N 1
ATOM 5127 C CA . PRO B 1 266 ? 9.055 -9.422 -18.453 1 98.81 266 PRO B CA 1
ATOM 5128 C C . PRO B 1 266 ? 10.211 -10.305 -18.906 1 98.81 266 PRO B C 1
ATOM 5130 O O . PRO B 1 266 ? 10.344 -11.445 -18.453 1 98.81 266 PRO B O 1
ATOM 5133 N N . TYR B 1 267 ? 11.086 -9.836 -19.75 1 98.81 267 TYR B N 1
ATOM 5134 C CA . TYR B 1 267 ? 12.18 -10.625 -20.312 1 98.81 267 TYR B CA 1
ATOM 5135 C C . TYR B 1 267 ? 13.25 -10.898 -19.266 1 98.81 267 TYR B C 1
ATOM 5137 O O . TYR B 1 267 ? 13.969 -11.898 -19.344 1 98.81 267 TYR B O 1
ATOM 5145 N N . GLU B 1 268 ? 13.344 -10.047 -18.266 1 98.88 268 GLU B N 1
ATOM 5146 C CA . GLU B 1 268 ? 14.328 -10.203 -17.203 1 98.88 268 GLU B CA 1
ATOM 5147 C C . GLU B 1 268 ? 13.938 -11.32 -16.234 1 98.88 268 GLU B C 1
ATOM 5149 O O . GLU B 1 268 ? 14.797 -11.898 -15.57 1 98.88 268 GLU B O 1
ATOM 5154 N N . ILE B 1 269 ? 12.633 -11.617 -16.188 1 98.44 269 ILE B N 1
ATOM 5155 C CA . ILE B 1 269 ? 12.172 -12.555 -15.172 1 98.44 269 ILE B CA 1
ATOM 5156 C C . ILE B 1 269 ? 11.609 -13.812 -15.844 1 98.44 269 ILE B C 1
ATOM 5158 O O . ILE B 1 269 ? 10.836 -14.555 -15.227 1 98.44 269 ILE B O 1
ATOM 5162 N N . GLY B 1 270 ? 11.875 -14.039 -17.094 1 96.38 270 GLY B N 1
ATOM 5163 C CA . GLY B 1 270 ? 11.523 -15.258 -17.797 1 96.38 270 GLY B CA 1
ATOM 5164 C C . GLY B 1 270 ? 10.039 -15.367 -18.109 1 96.38 270 GLY B C 1
ATOM 5165 O O . GLY B 1 270 ? 9.477 -16.469 -18.109 1 96.38 270 GLY B O 1
ATOM 5166 N N . MET B 1 271 ? 9.406 -14.266 -18.281 1 97.88 271 MET B N 1
ATOM 5167 C CA . MET B 1 271 ? 7.973 -14.281 -18.531 1 97.88 271 MET B CA 1
ATOM 5168 C C . MET B 1 271 ? 7.672 -13.859 -19.969 1 97.88 271 MET B C 1
ATOM 5170 O O . MET B 1 271 ? 6.645 -13.234 -20.234 1 97.88 271 MET B O 1
ATOM 5174 N N . ASP B 1 272 ? 8.508 -14.242 -20.875 1 97.31 272 ASP B N 1
ATOM 5175 C CA . ASP B 1 272 ? 8.383 -13.953 -22.312 1 97.31 272 ASP B CA 1
ATOM 5176 C C . ASP B 1 272 ? 7.047 -14.461 -22.844 1 97.31 272 ASP B C 1
ATOM 5178 O O . ASP B 1 272 ? 6.418 -13.805 -23.672 1 97.31 272 ASP B O 1
ATOM 5182 N N . ARG B 1 273 ? 6.695 -15.555 -22.359 1 96.81 273 ARG B N 1
ATOM 5183 C CA . ARG B 1 273 ? 5.52 -16.234 -22.891 1 96.81 273 ARG B CA 1
ATOM 5184 C C . ARG B 1 273 ? 4.258 -15.406 -22.672 1 96.81 273 ARG B C 1
ATOM 5186 O O . ARG B 1 273 ? 3.229 -15.648 -23.297 1 96.81 273 ARG B O 1
ATOM 5193 N N . LEU B 1 274 ? 4.305 -14.461 -21.75 1 98.31 274 LEU B N 1
ATOM 5194 C CA . LEU B 1 274 ? 3.139 -13.648 -21.438 1 98.31 274 LEU B CA 1
ATOM 5195 C C . LEU B 1 274 ? 3.113 -12.375 -22.266 1 98.31 274 LEU B C 1
ATOM 5197 O O . LEU B 1 274 ? 2.234 -11.531 -22.094 1 98.31 274 LEU B O 1
ATOM 5201 N N . VAL B 1 275 ? 4.047 -12.219 -23.188 1 98.81 275 VAL B N 1
ATOM 5202 C CA . VAL B 1 275 ? 4.148 -11.039 -24.047 1 98.81 275 VAL B CA 1
ATOM 5203 C C . VAL B 1 275 ? 3.941 -11.438 -25.5 1 98.81 275 VAL B C 1
ATOM 5205 O O . VAL B 1 275 ? 4.699 -12.242 -26.047 1 98.81 275 VAL B O 1
ATOM 5208 N N . ASN B 1 276 ? 2.928 -10.93 -26.125 1 98.75 276 ASN B N 1
ATOM 5209 C CA . ASN B 1 276 ? 2.713 -11.133 -27.547 1 98.75 276 ASN B CA 1
ATOM 5210 C C . ASN B 1 276 ? 2.852 -9.82 -28.328 1 98.75 276 ASN B C 1
ATOM 5212 O O . ASN B 1 276 ? 1.876 -9.094 -28.5 1 98.75 276 ASN B O 1
ATOM 5216 N N . LEU B 1 277 ? 3.977 -9.609 -28.891 1 98.31 277 LEU B N 1
ATOM 5217 C CA . LEU B 1 277 ? 4.273 -8.375 -29.609 1 98.31 277 LEU B CA 1
ATOM 5218 C C . LEU B 1 277 ? 3.623 -8.375 -30.984 1 98.31 277 LEU B C 1
ATOM 5220 O O . LEU B 1 277 ? 3.502 -7.328 -31.625 1 98.31 277 LEU B O 1
ATOM 5224 N N . ASP B 1 278 ? 3.256 -9.484 -31.469 1 97.19 278 ASP B N 1
ATOM 5225 C CA . ASP B 1 278 ? 2.773 -9.617 -32.844 1 97.19 278 ASP B CA 1
ATOM 5226 C C . ASP B 1 278 ? 1.253 -9.492 -32.906 1 97.19 278 ASP B C 1
ATOM 5228 O O . ASP B 1 278 ? 0.671 -9.445 -34 1 97.19 278 ASP B O 1
ATOM 5232 N N . MET B 1 279 ? 0.654 -9.492 -31.75 1 97.25 279 MET B N 1
ATOM 5233 C CA . MET B 1 279 ? -0.799 -9.359 -31.797 1 97.25 279 MET B CA 1
ATOM 5234 C C . MET B 1 279 ? -1.206 -8.055 -32.469 1 97.25 279 MET B C 1
ATOM 5236 O O . MET B 1 279 ? -0.468 -7.07 -32.438 1 97.25 279 MET B O 1
ATOM 5240 N N . ASP B 1 280 ? -2.393 -7.984 -33.062 1 95.5 280 ASP B N 1
ATOM 5241 C CA . ASP B 1 280 ? -2.91 -6.805 -33.75 1 95.5 280 ASP B CA 1
ATOM 5242 C C . ASP B 1 280 ? -3.225 -5.688 -32.75 1 95.5 280 ASP B C 1
ATOM 5244 O O . ASP B 1 280 ? -2.977 -4.512 -33.031 1 95.5 280 ASP B O 1
ATOM 5248 N N . ALA B 1 281 ? -3.756 -6.109 -31.656 1 94.69 281 ALA B N 1
ATOM 5249 C CA . ALA B 1 281 ? -4.137 -5.125 -30.656 1 94.69 281 ALA B CA 1
ATOM 5250 C C . ALA B 1 281 ? -2.914 -4.387 -30.109 1 94.69 281 ALA B C 1
ATOM 5252 O O . ALA B 1 281 ? -1.83 -4.965 -30 1 94.69 281 ALA B O 1
ATOM 5253 N N . ASP B 1 282 ? -3.104 -3.111 -29.859 1 96.81 282 ASP B N 1
ATOM 5254 C CA . ASP B 1 282 ? -2.062 -2.359 -29.172 1 96.81 282 ASP B CA 1
ATOM 5255 C C . ASP B 1 282 ? -2.209 -2.494 -27.656 1 96.81 282 ASP B C 1
ATOM 5257 O O . ASP B 1 282 ? -3.303 -2.758 -27.141 1 96.81 282 ASP B O 1
ATOM 5261 N N . PHE B 1 283 ? -1.146 -2.412 -26.984 1 98.69 283 PHE B N 1
ATOM 5262 C CA . PHE B 1 283 ? -1.134 -2.379 -25.516 1 98.69 283 PHE B CA 1
ATOM 5263 C C . PHE B 1 283 ? -0.058 -1.428 -25.016 1 98.69 283 PHE B C 1
ATOM 5265 O O . PHE B 1 283 ? 0.883 -1.101 -25.734 1 98.69 283 PHE B O 1
ATOM 5272 N N . ILE B 1 284 ? -0.221 -0.95 -23.844 1 98.81 284 ILE B N 1
ATOM 5273 C CA . ILE B 1 284 ? 0.699 0.007 -23.234 1 98.81 284 ILE B CA 1
ATOM 5274 C C . ILE B 1 284 ? 2.039 -0.67 -22.969 1 98.81 284 ILE B C 1
ATOM 5276 O O . ILE B 1 284 ? 2.104 -1.649 -22.219 1 98.81 284 ILE B O 1
ATOM 5280 N N . GLY B 1 285 ? 3.123 -0.167 -23.484 1 98.62 285 GLY B N 1
ATOM 5281 C CA . GLY B 1 285 ? 4.461 -0.712 -23.328 1 98.62 285 GLY B CA 1
ATOM 5282 C C . GLY B 1 285 ? 4.914 -1.529 -24.516 1 98.62 285 GLY B C 1
ATOM 5283 O O . GLY B 1 285 ? 6.039 -2.035 -24.547 1 98.62 285 GLY B O 1
ATOM 5284 N N . LYS B 1 286 ? 4.117 -1.64 -25.562 1 98.75 286 LYS B N 1
ATOM 5285 C CA . LYS B 1 286 ? 4.41 -2.488 -26.719 1 98.75 286 LYS B CA 1
ATOM 5286 C C . LYS B 1 286 ? 5.707 -2.059 -27.406 1 98.75 286 LYS B C 1
ATOM 5288 O O . LYS B 1 286 ? 6.594 -2.883 -27.641 1 98.75 286 LYS B O 1
ATOM 5293 N N . ALA B 1 287 ? 5.867 -0.807 -27.703 1 98.44 287 ALA B N 1
ATOM 5294 C CA . ALA B 1 287 ? 7.07 -0.299 -28.359 1 98.44 287 ALA B CA 1
ATOM 5295 C C . ALA B 1 287 ? 8.305 -0.534 -27.5 1 98.44 287 ALA B C 1
ATOM 5297 O O . ALA B 1 287 ? 9.359 -0.94 -28 1 98.44 287 ALA B O 1
ATOM 5298 N N . ALA B 1 288 ? 8.172 -0.255 -26.219 1 98.69 288 ALA B N 1
ATOM 5299 C CA . ALA B 1 288 ? 9.289 -0.437 -25.297 1 98.69 288 ALA B CA 1
ATOM 5300 C C . ALA B 1 288 ? 9.703 -1.904 -25.219 1 98.69 288 ALA B C 1
ATOM 5302 O O . ALA B 1 288 ? 10.891 -2.229 -25.281 1 98.69 288 ALA B O 1
ATOM 5303 N N . LEU B 1 289 ? 8.734 -2.764 -25.078 1 98.88 289 LEU B N 1
ATOM 5304 C CA . LEU B 1 289 ? 9.023 -4.188 -24.938 1 98.88 289 LEU B CA 1
ATOM 5305 C C . LEU B 1 289 ? 9.625 -4.746 -26.219 1 98.88 289 LEU B C 1
ATOM 5307 O O . LEU B 1 289 ? 10.461 -5.648 -26.172 1 98.88 289 LEU B O 1
ATOM 5311 N N . LYS B 1 290 ? 9.164 -4.211 -27.359 1 98.69 290 LYS B N 1
ATOM 5312 C CA . LYS B 1 290 ? 9.789 -4.594 -28.609 1 98.69 290 LYS B CA 1
ATOM 5313 C C . LYS B 1 290 ? 11.266 -4.215 -28.641 1 98.69 290 LYS B C 1
ATOM 5315 O O . LYS B 1 290 ? 12.117 -5.031 -28.984 1 98.69 290 LYS B O 1
ATOM 5320 N N . ARG B 1 291 ? 11.57 -3.02 -28.25 1 98.75 291 ARG B N 1
ATOM 5321 C CA . ARG B 1 291 ? 12.953 -2.553 -28.203 1 98.75 291 ARG B CA 1
ATOM 5322 C C . ARG B 1 291 ? 13.781 -3.404 -27.25 1 98.75 291 ARG B C 1
ATOM 5324 O O . ARG B 1 291 ? 14.906 -3.783 -27.562 1 98.75 291 ARG B O 1
ATOM 5331 N N . ILE B 1 292 ? 13.258 -3.691 -26.109 1 98.75 292 ILE B N 1
ATOM 5332 C CA . ILE B 1 292 ? 13.961 -4.473 -25.094 1 98.75 292 ILE B CA 1
ATOM 5333 C C . ILE B 1 292 ? 14.242 -5.875 -25.625 1 98.75 292 ILE B C 1
ATOM 5335 O O . ILE B 1 292 ? 15.352 -6.387 -25.484 1 98.75 292 ILE B O 1
ATOM 5339 N N . ARG B 1 293 ? 13.219 -6.477 -26.172 1 98.25 293 ARG B N 1
ATOM 5340 C CA . ARG B 1 293 ? 13.391 -7.805 -26.766 1 98.25 293 ARG B CA 1
ATOM 5341 C C . ARG B 1 293 ? 14.516 -7.801 -27.797 1 98.25 293 ARG B C 1
ATOM 5343 O O . ARG B 1 293 ? 15.383 -8.672 -27.781 1 98.25 293 ARG B O 1
ATOM 5350 N N . ASP B 1 294 ? 14.523 -6.816 -28.672 1 98.31 294 ASP B N 1
ATOM 5351 C CA . ASP B 1 294 ? 15.477 -6.746 -29.781 1 98.31 294 ASP B CA 1
ATOM 5352 C C . ASP B 1 294 ? 16.891 -6.461 -29.266 1 98.31 294 ASP B C 1
ATOM 5354 O O . ASP B 1 294 ? 17.859 -6.957 -29.828 1 98.31 294 ASP B O 1
ATOM 5358 N N . ASN B 1 295 ? 17.031 -5.676 -28.25 1 98.38 295 ASN B N 1
ATOM 5359 C CA . ASN B 1 295 ? 18.328 -5.309 -27.688 1 98.38 295 ASN B CA 1
ATOM 5360 C C . ASN B 1 295 ? 18.844 -6.367 -26.719 1 98.38 295 ASN B C 1
ATOM 5362 O O . ASN B 1 295 ? 20.047 -6.48 -26.484 1 98.38 295 ASN B O 1
ATOM 5366 N N . GLY B 1 296 ? 17.922 -7.105 -26.156 1 98.19 296 GLY B N 1
ATOM 5367 C CA . GLY B 1 296 ? 18.266 -8.023 -25.078 1 98.19 296 GLY B CA 1
ATOM 5368 C C . GLY B 1 296 ? 18.281 -7.359 -23.719 1 98.19 296 GLY B C 1
ATOM 5369 O O . GLY B 1 296 ? 18.141 -6.141 -23.609 1 98.19 296 GLY B O 1
ATOM 5370 N N . VAL B 1 297 ? 18.391 -8.18 -22.672 1 98.56 297 VAL B N 1
ATOM 5371 C CA . VAL B 1 297 ? 18.391 -7.656 -21.312 1 98.56 297 VAL B CA 1
ATOM 5372 C C . VAL B 1 297 ? 19.766 -7.816 -20.688 1 98.56 297 VAL B C 1
ATOM 5374 O O . VAL B 1 297 ? 20.5 -8.758 -21.016 1 98.56 297 VAL B O 1
ATOM 5377 N N . SER B 1 298 ? 20.094 -6.918 -19.75 1 98.25 298 SER B N 1
ATOM 5378 C CA . SER B 1 298 ? 21.406 -6.91 -19.125 1 98.25 298 SER B CA 1
ATOM 5379 C C . SER B 1 298 ? 21.391 -7.719 -17.828 1 98.25 298 SER B C 1
ATOM 5381 O O . SER B 1 298 ? 22.453 -8.023 -17.266 1 98.25 298 SER B O 1
ATOM 5383 N N . ARG B 1 299 ? 20.234 -8.117 -17.344 1 98.62 299 ARG B N 1
ATOM 5384 C CA . ARG B 1 299 ? 20.109 -8.93 -16.141 1 98.62 299 ARG B CA 1
ATOM 5385 C C . ARG B 1 299 ? 19 -9.961 -16.281 1 98.62 299 ARG B C 1
ATOM 5387 O O . ARG B 1 299 ? 18.125 -9.82 -17.141 1 98.62 299 ARG B O 1
ATOM 5394 N N . LYS B 1 300 ? 19.062 -11.023 -15.461 1 98.62 300 LYS B N 1
ATOM 5395 C CA . LYS B 1 300 ? 18.094 -12.117 -15.508 1 98.62 300 LYS B CA 1
ATOM 5396 C C . LYS B 1 300 ? 17.828 -12.68 -14.117 1 98.62 300 LYS B C 1
ATOM 5398 O O . LYS B 1 300 ? 18.734 -12.742 -13.281 1 98.62 300 LYS B O 1
ATOM 5403 N N . GLU B 1 301 ? 16.609 -13.031 -13.953 1 98.75 301 GLU B N 1
ATOM 5404 C CA . GLU B 1 301 ? 16.234 -13.742 -12.734 1 98.75 301 GLU B CA 1
ATOM 5405 C C . GLU B 1 301 ? 16.688 -15.195 -12.773 1 98.75 301 GLU B C 1
ATOM 5407 O O . GLU B 1 301 ? 16.516 -15.875 -13.789 1 98.75 301 GLU B O 1
ATOM 5412 N N . VAL B 1 302 ? 17.281 -15.703 -11.695 1 98.81 302 VAL B N 1
ATOM 5413 C CA . VAL B 1 302 ? 17.797 -17.062 -11.625 1 98.81 302 VAL B CA 1
ATOM 5414 C C . VAL B 1 302 ? 17.422 -17.688 -10.289 1 98.81 302 VAL B C 1
ATOM 5416 O O . VAL B 1 302 ? 16.984 -17 -9.367 1 98.81 302 VAL B O 1
ATOM 5419 N N . GLY B 1 303 ? 17.484 -19 -10.219 1 98.75 303 GLY B N 1
ATOM 5420 C CA . GLY B 1 303 ? 17.484 -19.719 -8.953 1 98.75 303 GLY B CA 1
ATOM 5421 C C . GLY B 1 303 ? 18.875 -19.938 -8.383 1 98.75 303 GLY B C 1
ATOM 5422 O O . GLY B 1 303 ? 19.828 -20.141 -9.133 1 98.75 303 GLY B O 1
ATOM 5423 N N . LEU B 1 304 ? 18.984 -19.891 -7.09 1 98.88 304 LEU B N 1
ATOM 5424 C CA . LEU B 1 304 ? 20.266 -20.141 -6.426 1 98.88 304 LEU B CA 1
ATOM 5425 C C . LEU B 1 304 ? 20.125 -21.219 -5.355 1 98.88 304 LEU B C 1
ATOM 5427 O O . LEU B 1 304 ? 19.109 -21.281 -4.656 1 98.88 304 LEU B O 1
ATOM 5431 N N . ARG B 1 305 ? 21.078 -22 -5.219 1 98.81 305 ARG B N 1
ATOM 5432 C CA . ARG B 1 305 ? 21.344 -22.75 -3.996 1 98.81 305 ARG B CA 1
ATOM 5433 C C . ARG B 1 305 ? 22.438 -22.078 -3.176 1 98.81 305 ARG B C 1
ATOM 5435 O O . ARG B 1 305 ? 23.531 -21.828 -3.684 1 98.81 305 ARG B O 1
ATOM 5442 N N . ILE B 1 306 ? 22.188 -21.797 -2.004 1 98.31 306 ILE B N 1
ATOM 5443 C CA . ILE B 1 306 ? 23.141 -21.094 -1.138 1 98.31 306 ILE B CA 1
ATOM 5444 C C . ILE B 1 306 ? 23.781 -22.094 -0.168 1 98.31 306 ILE B C 1
ATOM 5446 O O . ILE B 1 306 ? 23.062 -22.812 0.539 1 98.31 306 ILE B O 1
ATOM 5450 N N . GLU B 1 307 ? 25.062 -22.109 -0.083 1 97.38 307 GLU B N 1
ATOM 5451 C CA . GLU B 1 307 ? 25.781 -23.078 0.74 1 97.38 307 GLU B CA 1
ATOM 5452 C C . GLU B 1 307 ? 26.141 -22.484 2.102 1 97.38 307 GLU B C 1
ATOM 5454 O O . GLU B 1 307 ? 27.266 -22.047 2.318 1 97.38 307 GLU B O 1
ATOM 5459 N N . MET B 1 308 ? 25.281 -22.656 3.025 1 95.06 308 MET B N 1
ATOM 5460 C CA . MET B 1 308 ? 25.438 -22.25 4.418 1 95.06 308 MET B CA 1
ATOM 5461 C C . MET B 1 308 ? 24.5 -23.062 5.324 1 95.06 308 MET B C 1
ATOM 5463 O O . MET B 1 308 ? 23.781 -23.938 4.855 1 95.06 308 MET B O 1
ATOM 5467 N N . ALA B 1 309 ? 24.656 -22.828 6.617 1 94.75 309 ALA B N 1
ATOM 5468 C CA . ALA B 1 309 ? 23.703 -23.438 7.547 1 94.75 309 ALA B CA 1
ATOM 5469 C C . ALA B 1 309 ? 22.266 -23.094 7.176 1 94.75 309 ALA B C 1
ATOM 5471 O O . ALA B 1 309 ? 22.016 -22.047 6.559 1 94.75 309 ALA B O 1
ATOM 5472 N N . PRO B 1 310 ? 21.312 -23.938 7.461 1 96.5 310 PRO B N 1
ATOM 5473 C CA . PRO B 1 310 ? 19.922 -23.656 7.141 1 96.5 310 PRO B CA 1
ATOM 5474 C C . PRO B 1 310 ? 19.453 -22.297 7.629 1 96.5 310 PRO B C 1
ATOM 5476 O O . PRO B 1 310 ? 19.641 -21.953 8.805 1 96.5 310 PRO B O 1
ATOM 5479 N N . LEU B 1 311 ? 18.906 -21.562 6.695 1 94.94 311 LEU B N 1
ATOM 5480 C CA . LEU B 1 311 ? 18.344 -20.281 7.074 1 94.94 311 LEU B CA 1
ATOM 5481 C C . LEU B 1 311 ? 17.219 -20.453 8.094 1 94.94 311 LEU B C 1
ATOM 5483 O O . LEU B 1 311 ? 16.375 -21.344 7.941 1 94.94 311 LEU B O 1
ATOM 5487 N N . LYS B 1 312 ? 17.188 -19.625 9.055 1 91 312 LYS B N 1
ATOM 5488 C CA . LYS B 1 312 ? 16.172 -19.734 10.102 1 91 312 LYS B CA 1
ATOM 5489 C C . LYS B 1 312 ? 14.875 -19.031 9.68 1 91 312 LYS B C 1
ATOM 5491 O O . LYS B 1 312 ? 13.797 -19.375 10.164 1 91 312 LYS B O 1
ATOM 5496 N N . LYS B 1 313 ? 14.93 -18.031 8.867 1 93.19 313 LYS B N 1
ATOM 5497 C CA . LYS B 1 313 ? 13.805 -17.281 8.312 1 93.19 313 LYS B CA 1
ATOM 5498 C C . LYS B 1 313 ? 14.117 -16.797 6.898 1 93.19 313 LYS B C 1
ATOM 5500 O O . LYS B 1 313 ? 15.273 -16.812 6.473 1 93.19 313 LYS B O 1
ATOM 5505 N N . PRO B 1 314 ? 13.086 -16.391 6.16 1 95.25 314 PRO B N 1
ATOM 5506 C CA . PRO B 1 314 ? 13.352 -15.75 4.871 1 95.25 314 PRO B CA 1
ATOM 5507 C C . PRO B 1 314 ? 14.125 -14.438 5.016 1 95.25 314 PRO B C 1
ATOM 5509 O O . PRO B 1 314 ? 14.062 -13.797 6.066 1 95.25 314 PRO B O 1
ATOM 5512 N N . ASN B 1 315 ? 14.828 -14.102 3.955 1 95.06 315 ASN B N 1
ATOM 5513 C CA . ASN B 1 315 ? 15.523 -12.82 3.994 1 95.06 315 ASN B CA 1
ATOM 5514 C C . ASN B 1 315 ? 14.547 -11.656 4.047 1 95.06 315 ASN B C 1
ATOM 5516 O O . ASN B 1 315 ? 13.469 -11.719 3.453 1 95.06 315 ASN B O 1
ATOM 5520 N N . THR B 1 316 ? 14.93 -10.617 4.723 1 94.25 316 THR B N 1
ATOM 5521 C CA . THR B 1 316 ? 14.102 -9.422 4.816 1 94.25 316 THR B CA 1
ATOM 5522 C C . THR B 1 316 ? 14.773 -8.242 4.125 1 94.25 316 THR B C 1
ATOM 5524 O O . THR B 1 316 ? 14.258 -7.121 4.145 1 94.25 316 THR B O 1
ATOM 5527 N N . ARG B 1 317 ? 15.938 -8.469 3.598 1 94.31 317 ARG B N 1
ATOM 5528 C CA . ARG B 1 317 ? 16.688 -7.531 2.766 1 94.31 317 ARG B CA 1
ATOM 5529 C C . ARG B 1 317 ? 17.234 -8.219 1.519 1 94.31 317 ARG B C 1
ATOM 5531 O O . ARG B 1 317 ? 17.438 -9.43 1.517 1 94.31 317 ARG B O 1
ATOM 5538 N N . PHE B 1 318 ? 17.422 -7.441 0.542 1 96.12 318 PHE B N 1
ATOM 5539 C CA . PHE B 1 318 ? 18.172 -7.984 -0.594 1 96.12 318 PHE B CA 1
ATOM 5540 C C . PHE B 1 318 ? 19.625 -8.227 -0.225 1 96.12 318 PHE B C 1
ATOM 5542 O O . PHE B 1 318 ? 20.234 -7.422 0.485 1 96.12 318 PHE B O 1
ATOM 5549 N N . TRP B 1 319 ? 20.156 -9.367 -0.65 1 96.25 319 TRP B N 1
ATOM 5550 C CA . TRP B 1 319 ? 21.578 -9.648 -0.439 1 96.25 319 TRP B CA 1
ATOM 5551 C C . TRP B 1 319 ? 22.359 -9.43 -1.724 1 96.25 319 TRP B C 1
ATOM 5553 O O . TRP B 1 319 ? 22 -9.961 -2.777 1 96.25 319 TRP B O 1
ATOM 5563 N N . PRO B 1 320 ? 23.469 -8.664 -1.643 1 96.62 320 PRO B N 1
ATOM 5564 C CA . PRO B 1 320 ? 24.281 -8.492 -2.844 1 96.62 320 PRO B CA 1
ATOM 5565 C C . PRO B 1 320 ? 24.938 -9.797 -3.305 1 96.62 320 PRO B C 1
ATOM 5567 O O . PRO B 1 320 ? 25.328 -10.617 -2.475 1 96.62 320 PRO B O 1
ATOM 5570 N N . LEU B 1 321 ? 24.984 -9.953 -4.562 1 97.94 321 LEU B N 1
ATOM 5571 C CA . LEU B 1 321 ? 25.75 -11.031 -5.18 1 97.94 321 LEU B CA 1
ATOM 5572 C C . LEU B 1 321 ? 27.016 -10.484 -5.836 1 97.94 321 LEU B C 1
ATOM 5574 O O . LEU B 1 321 ? 26.969 -9.477 -6.551 1 97.94 321 LEU B O 1
ATOM 5578 N N . THR B 1 322 ? 28.109 -11.203 -5.551 1 97.38 322 THR B N 1
ATOM 5579 C CA . THR B 1 322 ? 29.375 -10.719 -6.09 1 97.38 322 THR B CA 1
ATOM 5580 C C . THR B 1 322 ? 30.094 -11.82 -6.871 1 97.38 322 THR B C 1
ATOM 5582 O O . THR B 1 322 ? 29.812 -13 -6.68 1 97.38 322 THR B O 1
ATOM 5585 N N . LYS B 1 323 ? 30.859 -11.438 -7.801 1 96.94 323 LYS B N 1
ATOM 5586 C CA . LYS B 1 323 ? 31.844 -12.242 -8.523 1 96.94 323 LYS B CA 1
ATOM 5587 C C . LYS B 1 323 ? 33.188 -11.516 -8.625 1 96.94 323 LYS B C 1
ATOM 5589 O O . LYS B 1 323 ? 33.25 -10.383 -9.109 1 96.94 323 LYS B O 1
ATOM 5594 N N . ASP B 1 324 ? 34.219 -12.141 -8.07 1 93.5 324 ASP B N 1
ATOM 5595 C CA . ASP B 1 324 ? 35.562 -11.547 -8.07 1 93.5 324 ASP B CA 1
ATOM 5596 C C . ASP B 1 324 ? 35.531 -10.148 -7.449 1 93.5 324 ASP B C 1
ATOM 5598 O O . ASP B 1 324 ? 36.094 -9.211 -8 1 93.5 324 ASP B O 1
ATOM 5602 N N . GLY B 1 325 ? 34.719 -9.992 -6.465 1 91.69 325 GLY B N 1
ATOM 5603 C CA . GLY B 1 325 ? 34.688 -8.766 -5.684 1 91.69 325 GLY B CA 1
ATOM 5604 C C . GLY B 1 325 ? 33.781 -7.699 -6.25 1 91.69 325 GLY B C 1
ATOM 5605 O O . GLY B 1 325 ? 33.594 -6.645 -5.641 1 91.69 325 GLY B O 1
ATOM 5606 N N . LYS B 1 326 ? 33.219 -7.953 -7.324 1 96.19 326 LYS B N 1
ATOM 5607 C CA . LYS B 1 326 ? 32.312 -6.98 -7.953 1 96.19 326 LYS B CA 1
ATOM 5608 C C . LYS B 1 326 ? 30.859 -7.387 -7.793 1 96.19 326 LYS B C 1
ATOM 5610 O O . LYS B 1 326 ? 30.516 -8.562 -7.945 1 96.19 326 LYS B O 1
ATOM 5615 N N . THR B 1 327 ? 30.031 -6.391 -7.473 1 97.25 327 THR B N 1
ATOM 5616 C CA . THR B 1 327 ? 28.594 -6.672 -7.355 1 97.25 327 THR B CA 1
ATOM 5617 C C . THR B 1 327 ? 27.984 -6.949 -8.727 1 97.25 327 THR B C 1
ATOM 5619 O O . THR B 1 327 ? 28.125 -6.141 -9.648 1 97.25 327 THR B O 1
ATOM 5622 N N . VAL B 1 328 ? 27.281 -8.031 -8.852 1 98.38 328 VAL B N 1
ATOM 5623 C CA . VAL B 1 328 ? 26.812 -8.461 -10.156 1 98.38 328 VAL B CA 1
ATOM 5624 C C . VAL B 1 328 ? 25.312 -8.75 -10.086 1 98.38 328 VAL B C 1
ATOM 5626 O O . VAL B 1 328 ? 24.703 -9.172 -11.078 1 98.38 328 VAL B O 1
ATOM 5629 N N . GLY B 1 329 ? 24.719 -8.586 -8.891 1 98.19 329 GLY B N 1
ATOM 5630 C CA . GLY B 1 329 ? 23.297 -8.859 -8.727 1 98.19 329 GLY B CA 1
ATOM 5631 C C . GLY B 1 329 ? 22.859 -8.82 -7.277 1 98.19 329 GLY B C 1
ATOM 5632 O O . GLY B 1 329 ? 23.516 -8.227 -6.43 1 98.19 329 GLY B O 1
ATOM 5633 N N . LYS B 1 330 ? 21.672 -9.406 -7.023 1 98.25 330 LYS B N 1
ATOM 5634 C CA . LYS B 1 330 ? 21.125 -9.461 -5.668 1 98.25 330 LYS B CA 1
ATOM 5635 C C . LYS B 1 330 ? 20.203 -10.656 -5.488 1 98.25 330 LYS B C 1
ATOM 5637 O O . LYS B 1 330 ? 19.484 -11.039 -6.422 1 98.25 330 LYS B O 1
ATOM 5642 N N . VAL B 1 331 ? 20.25 -11.211 -4.297 1 98.31 331 VAL B N 1
ATOM 5643 C CA . VAL B 1 331 ? 19.234 -12.172 -3.859 1 98.31 331 VAL B CA 1
ATOM 5644 C C . VAL B 1 331 ? 17.953 -11.445 -3.471 1 98.31 331 VAL B C 1
ATOM 5646 O O . VAL B 1 331 ? 17.984 -10.539 -2.629 1 98.31 331 VAL B O 1
ATOM 5649 N N . THR B 1 332 ? 16.859 -11.828 -4.09 1 98.25 332 THR B N 1
ATOM 5650 C CA . THR B 1 332 ? 15.586 -11.156 -3.83 1 98.25 332 THR B CA 1
ATOM 5651 C C . THR B 1 332 ? 14.766 -11.93 -2.803 1 98.25 332 THR B C 1
ATOM 5653 O O . THR B 1 332 ? 14.172 -11.328 -1.9 1 98.25 332 THR B O 1
ATOM 5656 N N . SER B 1 333 ? 14.727 -13.203 -2.896 1 98.12 333 SER B N 1
ATOM 5657 C CA . SER B 1 333 ? 13.969 -14.078 -2.002 1 98.12 333 SER B CA 1
ATOM 5658 C C . SER B 1 333 ? 14.766 -15.32 -1.641 1 98.12 333 SER B C 1
ATOM 5660 O O . SER B 1 333 ? 15.227 -16.047 -2.523 1 98.12 333 SER B O 1
ATOM 5662 N N . ALA B 1 334 ? 14.898 -15.57 -0.347 1 97.88 334 ALA B N 1
ATOM 5663 C CA . ALA B 1 334 ? 15.664 -16.719 0.116 1 97.88 334 ALA B CA 1
ATOM 5664 C C . ALA B 1 334 ? 14.969 -17.406 1.292 1 97.88 334 ALA B C 1
ATOM 5666 O O . ALA B 1 334 ? 14.367 -16.75 2.135 1 97.88 334 ALA B O 1
ATOM 5667 N N . VAL B 1 335 ? 15.094 -18.703 1.312 1 97.81 335 VAL B N 1
ATOM 5668 C CA . VAL B 1 335 ? 14.5 -19.469 2.398 1 97.81 335 VAL B CA 1
ATOM 5669 C C . VAL B 1 335 ? 15.148 -20.859 2.471 1 97.81 335 VAL B C 1
ATOM 5671 O O . VAL B 1 335 ? 15.758 -21.312 1.501 1 97.81 335 VAL B O 1
ATOM 5674 N N . TYR B 1 336 ? 15.078 -21.469 3.637 1 98.06 336 TYR B N 1
ATOM 5675 C CA . TYR B 1 336 ? 15.414 -22.891 3.754 1 98.06 336 TYR B CA 1
ATOM 5676 C C . TYR B 1 336 ? 14.203 -23.766 3.445 1 98.06 336 TYR B C 1
ATOM 5678 O O . TYR B 1 336 ? 13.125 -23.562 4.016 1 98.06 336 TYR B O 1
ATOM 5686 N N . SER B 1 337 ? 14.336 -24.703 2.473 1 98.56 337 SER B N 1
ATOM 5687 C CA . SER B 1 337 ? 13.305 -25.703 2.188 1 98.56 337 SER B CA 1
ATOM 5688 C C . SER B 1 337 ? 13.555 -27 2.969 1 98.56 337 SER B C 1
ATOM 5690 O O . SER B 1 337 ? 14.508 -27.719 2.691 1 98.56 337 SER B O 1
ATOM 5692 N N . PRO B 1 338 ? 12.695 -27.25 3.873 1 98.25 338 PRO B N 1
ATOM 5693 C CA . PRO B 1 338 ? 12.898 -28.5 4.629 1 98.25 338 PRO B CA 1
ATOM 5694 C C . PRO B 1 338 ? 12.742 -29.75 3.764 1 98.25 338 PRO B C 1
ATOM 5696 O O . PRO B 1 338 ? 13.391 -30.766 4.031 1 98.25 338 PRO B O 1
ATOM 5699 N N . ARG B 1 339 ? 11.883 -29.719 2.777 1 97.81 339 ARG B N 1
ATOM 5700 C CA . ARG B 1 339 ? 11.688 -30.844 1.874 1 97.81 339 ARG B CA 1
ATOM 5701 C C . ARG B 1 339 ? 12.945 -31.125 1.069 1 97.81 339 ARG B C 1
ATOM 5703 O O . ARG B 1 339 ? 13.352 -32.281 0.919 1 97.81 339 ARG B O 1
ATOM 5710 N N . LEU B 1 340 ? 13.602 -30.047 0.572 1 98.12 340 LEU B N 1
ATOM 5711 C CA . LEU B 1 340 ? 14.773 -30.188 -0.283 1 98.12 340 LEU B CA 1
ATOM 5712 C C . LEU B 1 340 ? 16.047 -30.25 0.551 1 98.12 340 LEU B C 1
ATOM 5714 O O . LEU B 1 340 ? 17.109 -30.609 0.04 1 98.12 340 LEU B O 1
ATOM 5718 N N . ASP B 1 341 ? 15.922 -29.938 1.824 1 98.25 341 ASP B N 1
ATOM 5719 C CA . ASP B 1 341 ? 17.062 -29.828 2.727 1 98.25 341 ASP B CA 1
ATOM 5720 C C . ASP B 1 341 ? 18.141 -28.938 2.139 1 98.25 341 ASP B C 1
ATOM 5722 O O . ASP B 1 341 ? 19.312 -29.328 2.053 1 98.25 341 ASP B O 1
ATOM 5726 N N . GLN B 1 342 ? 17.734 -27.734 1.641 1 98.19 342 GLN B N 1
ATOM 5727 C CA . GLN B 1 342 ? 18.609 -26.766 0.978 1 98.19 342 GLN B CA 1
ATOM 5728 C C . GLN B 1 342 ? 18.125 -25.344 1.208 1 98.19 342 GLN B C 1
ATOM 5730 O O . GLN B 1 342 ? 16.922 -25.109 1.352 1 98.19 342 GLN B O 1
ATOM 5735 N N . ASN B 1 343 ? 19.141 -24.438 1.312 1 98.44 343 ASN B N 1
ATOM 5736 C CA . ASN B 1 343 ? 18.781 -23.031 1.149 1 98.44 343 ASN B CA 1
ATOM 5737 C C . ASN B 1 343 ? 18.594 -22.656 -0.32 1 98.44 343 ASN B C 1
ATOM 5739 O O . ASN B 1 343 ? 19.516 -22.797 -1.124 1 98.44 343 ASN B O 1
ATOM 5743 N N . ILE B 1 344 ? 17.391 -22.234 -0.695 1 98.75 344 ILE B N 1
ATOM 5744 C CA . ILE B 1 344 ? 17.078 -21.891 -2.074 1 98.75 344 ILE B CA 1
ATOM 5745 C C . ILE B 1 344 ? 16.719 -20.406 -2.156 1 98.75 344 ILE B C 1
ATOM 5747 O O . ILE B 1 344 ? 16.281 -19.797 -1.17 1 98.75 344 ILE B O 1
ATOM 5751 N N . ALA B 1 345 ? 16.984 -19.828 -3.336 1 98.75 345 ALA B N 1
ATOM 5752 C CA . ALA B 1 345 ? 16.719 -18.391 -3.477 1 98.75 345 ALA B CA 1
ATOM 5753 C C . ALA B 1 345 ? 16.406 -18.031 -4.926 1 98.75 345 ALA B C 1
ATOM 5755 O O . ALA B 1 345 ? 16.781 -18.75 -5.848 1 98.75 345 ALA B O 1
ATOM 5756 N N . LEU B 1 346 ? 15.641 -17.016 -5.07 1 98.81 346 LEU B N 1
ATOM 5757 C CA . LEU B 1 346 ? 15.508 -16.281 -6.32 1 98.81 346 LEU B CA 1
ATOM 5758 C C . LEU B 1 346 ? 16.406 -15.047 -6.32 1 98.81 346 LEU B C 1
ATOM 5760 O O . LEU B 1 346 ? 16.641 -14.438 -5.273 1 98.81 346 LEU B O 1
ATOM 5764 N N . ALA B 1 347 ? 16.938 -14.758 -7.504 1 98.81 347 ALA B N 1
ATOM 5765 C CA . ALA B 1 347 ? 17.906 -13.664 -7.578 1 98.81 347 ALA B CA 1
ATOM 5766 C C . ALA B 1 347 ? 17.891 -13.016 -8.961 1 98.81 347 ALA B C 1
ATOM 5768 O O . ALA B 1 347 ? 17.422 -13.617 -9.93 1 98.81 347 ALA B O 1
ATOM 5769 N N . MET B 1 348 ? 18.297 -11.82 -9.016 1 98.81 348 MET B N 1
ATOM 5770 C CA . MET B 1 348 ? 18.609 -11.117 -10.258 1 98.81 348 MET B CA 1
ATOM 5771 C C . MET B 1 348 ? 20.109 -10.984 -10.453 1 98.81 348 MET B C 1
ATOM 5773 O O . MET B 1 348 ? 20.828 -10.523 -9.555 1 98.81 348 MET B O 1
ATOM 5777 N N . VAL B 1 349 ? 20.641 -11.414 -11.594 1 98.81 349 VAL B N 1
ATOM 5778 C CA . VAL B 1 349 ? 22.078 -11.367 -11.836 1 98.81 349 VAL B CA 1
ATOM 5779 C C . VAL B 1 349 ? 22.344 -10.828 -13.234 1 98.81 349 VAL B C 1
ATOM 5781 O O . VAL B 1 349 ? 21.453 -10.773 -14.078 1 98.81 349 VAL B O 1
ATOM 5784 N N . ALA B 1 350 ? 23.578 -10.383 -13.438 1 98.69 350 ALA B N 1
ATOM 5785 C CA . ALA B 1 350 ? 24.016 -10.047 -14.789 1 98.69 350 ALA B CA 1
ATOM 5786 C C . ALA B 1 350 ? 23.781 -11.211 -15.75 1 98.69 350 ALA B C 1
ATOM 5788 O O . ALA B 1 350 ? 24.047 -12.367 -15.406 1 98.69 350 ALA B O 1
ATOM 5789 N N . THR B 1 351 ? 23.297 -10.875 -16.922 1 98.5 351 THR B N 1
ATOM 5790 C CA . THR B 1 351 ? 22.891 -11.883 -17.891 1 98.5 351 THR B CA 1
ATOM 5791 C C . THR B 1 351 ? 24.016 -12.867 -18.156 1 98.5 351 THR B C 1
ATOM 5793 O O . THR B 1 351 ? 23.797 -14.078 -18.25 1 98.5 351 THR B O 1
ATOM 5796 N N . GLU B 1 352 ? 25.219 -12.438 -18.188 1 98.12 352 GLU B N 1
ATOM 5797 C CA . GLU B 1 352 ? 26.375 -13.266 -18.516 1 98.12 352 GLU B CA 1
ATOM 5798 C C . GLU B 1 352 ? 26.688 -14.258 -17.391 1 98.12 352 GLU B C 1
ATOM 5800 O O . GLU B 1 352 ? 27.453 -15.203 -17.594 1 98.12 352 GLU B O 1
ATOM 5805 N N . LEU B 1 353 ? 26.078 -14.039 -16.25 1 98.5 353 LEU B N 1
ATOM 5806 C CA . LEU B 1 353 ? 26.344 -14.891 -15.094 1 98.5 353 LEU B CA 1
ATOM 5807 C C . LEU B 1 353 ? 25.125 -15.75 -14.758 1 98.5 353 LEU B C 1
ATOM 5809 O O . LEU B 1 353 ? 25.016 -16.266 -13.648 1 98.5 353 LEU B O 1
ATOM 5813 N N . SER B 1 354 ? 24.188 -15.922 -15.672 1 98.5 354 SER B N 1
ATOM 5814 C CA . SER B 1 354 ? 22.906 -16.547 -15.391 1 98.5 354 SER B CA 1
ATOM 5815 C C . SER B 1 354 ? 22.922 -18.031 -15.727 1 98.5 354 SER B C 1
ATOM 5817 O O . SER B 1 354 ? 21.953 -18.75 -15.469 1 98.5 354 SER B O 1
ATOM 5819 N N . GLU B 1 355 ? 24 -18.547 -16.234 1 98.31 355 GLU B N 1
ATOM 5820 C CA . GLU B 1 355 ? 24.078 -19.953 -16.641 1 98.31 355 GLU B CA 1
ATOM 5821 C C . GLU B 1 355 ? 24.062 -20.875 -15.422 1 98.31 355 GLU B C 1
ATOM 5823 O O . GLU B 1 355 ? 24.688 -20.578 -14.406 1 98.31 355 GLU B O 1
ATOM 5828 N N . ILE B 1 356 ? 23.422 -22 -15.594 1 98.31 356 ILE B N 1
ATOM 5829 C CA . ILE B 1 356 ? 23.375 -23.016 -14.539 1 98.31 356 ILE B CA 1
ATOM 5830 C C . ILE B 1 356 ? 24.797 -23.453 -14.188 1 98.31 356 ILE B C 1
ATOM 5832 O O . ILE B 1 356 ? 25.625 -23.656 -15.078 1 98.31 356 ILE B O 1
ATOM 5836 N N . GLY B 1 357 ? 25.047 -23.5 -12.938 1 98.5 357 GLY B N 1
ATOM 5837 C CA . GLY B 1 357 ? 26.359 -23.953 -12.484 1 98.5 357 GLY B CA 1
ATOM 5838 C C . GLY B 1 357 ? 27.281 -22.797 -12.148 1 98.5 357 GLY B C 1
ATOM 5839 O O . GLY B 1 357 ? 28.312 -23 -11.492 1 98.5 357 GLY B O 1
ATOM 5840 N N . THR B 1 358 ? 26.938 -21.562 -12.555 1 98.62 358 THR B N 1
ATOM 5841 C CA . THR B 1 358 ? 27.75 -20.375 -12.227 1 98.62 358 THR B CA 1
ATOM 5842 C C . THR B 1 358 ? 27.828 -20.188 -10.719 1 98.62 358 THR B C 1
ATOM 5844 O O . THR B 1 358 ? 26.812 -20.266 -10.023 1 98.62 358 THR B O 1
ATOM 5847 N N . THR B 1 359 ? 29.016 -20.016 -10.188 1 98.5 359 THR B N 1
ATOM 5848 C CA . THR B 1 359 ? 29.219 -19.781 -8.758 1 98.5 359 THR B CA 1
ATOM 5849 C C . THR B 1 359 ? 29.344 -18.281 -8.469 1 98.5 359 THR B C 1
ATOM 5851 O O . THR B 1 359 ? 30.125 -17.578 -9.102 1 98.5 359 THR B O 1
ATOM 5854 N N . LEU B 1 360 ? 28.578 -17.797 -7.609 1 98.5 360 LEU B N 1
ATOM 5855 C CA . LEU B 1 360 ? 28.578 -16.422 -7.098 1 98.5 360 LEU B CA 1
ATOM 5856 C C . LEU B 1 360 ? 28.812 -16.406 -5.594 1 98.5 360 LEU B C 1
ATOM 5858 O O . LEU B 1 360 ? 28.938 -17.469 -4.965 1 98.5 360 LEU B O 1
ATOM 5862 N N . GLU B 1 361 ? 28.953 -15.195 -5.066 1 97.56 361 GLU B N 1
ATOM 5863 C CA . GLU B 1 361 ? 29.219 -15.062 -3.637 1 97.56 361 GLU B CA 1
ATOM 5864 C C . GLU B 1 361 ? 28.297 -14.039 -2.992 1 97.56 361 GLU B C 1
ATOM 5866 O O . GLU B 1 361 ? 27.953 -13.023 -3.611 1 97.56 361 GLU B O 1
ATOM 5871 N N . ILE B 1 362 ? 27.891 -14.328 -1.795 1 97.31 362 ILE B N 1
ATOM 5872 C CA . ILE B 1 362 ? 27.203 -13.367 -0.934 1 97.31 362 ILE B CA 1
ATOM 5873 C C . ILE B 1 362 ? 28.156 -12.891 0.163 1 97.31 362 ILE B C 1
ATOM 5875 O O . ILE B 1 362 ? 28.578 -13.68 1.012 1 97.31 362 ILE B O 1
ATOM 5879 N N . PRO B 1 363 ? 28.484 -11.672 0.163 1 93.12 363 PRO B N 1
ATOM 5880 C CA . PRO B 1 363 ? 29.359 -11.18 1.229 1 93.12 363 PRO B CA 1
ATOM 5881 C C . PRO B 1 363 ? 28.75 -11.344 2.617 1 93.12 363 PRO B C 1
ATOM 5883 O O . PRO B 1 363 ? 27.547 -11.141 2.791 1 93.12 363 PRO B O 1
ATOM 5886 N N . SER B 1 364 ? 29.562 -11.789 3.529 1 89.88 364 SER B N 1
ATOM 5887 C CA . SER B 1 364 ? 29.172 -11.922 4.926 1 89.88 364 SER B CA 1
ATOM 5888 C C . SER B 1 364 ? 30.312 -11.562 5.863 1 89.88 364 SER B C 1
ATOM 5890 O O . SER B 1 364 ? 31.469 -11.438 5.43 1 89.88 364 SER B O 1
ATOM 5892 N N . GLU B 1 365 ? 30.031 -11.336 7.07 1 85.38 365 GLU B N 1
ATOM 5893 C CA . GLU B 1 365 ? 31.062 -11.008 8.062 1 85.38 365 GLU B CA 1
ATOM 5894 C C . GLU B 1 365 ? 32.031 -12.172 8.273 1 85.38 365 GLU B C 1
ATOM 5896 O O . GLU B 1 365 ? 33.219 -11.969 8.531 1 85.38 365 GLU B O 1
ATOM 5901 N N . SER B 1 366 ? 31.484 -13.375 8.164 1 86 366 SER B N 1
ATOM 5902 C CA . SER B 1 366 ? 32.281 -14.57 8.422 1 86 366 SER B CA 1
ATOM 5903 C C . SER B 1 366 ? 33 -15.047 7.152 1 86 366 SER B C 1
ATOM 5905 O O . SER B 1 366 ? 33.656 -16.078 7.156 1 86 366 SER B O 1
ATOM 5907 N N . GLY B 1 367 ? 32.875 -14.234 6.121 1 88.56 367 GLY B N 1
ATOM 5908 C CA . GLY B 1 367 ? 33.406 -14.617 4.828 1 88.56 367 GLY B CA 1
ATOM 5909 C C . GLY B 1 367 ? 32.344 -14.82 3.77 1 88.56 367 GLY B C 1
ATOM 5910 O O . GLY B 1 367 ? 31.156 -14.938 4.09 1 88.56 367 GLY B O 1
ATOM 5911 N N . PRO B 1 368 ? 32.781 -14.891 2.609 1 92.94 368 PRO B N 1
ATOM 5912 C CA . PRO B 1 368 ? 31.812 -15.039 1.527 1 92.94 368 PRO B CA 1
ATOM 5913 C C . PRO B 1 368 ? 31.109 -16.391 1.544 1 92.94 368 PRO B C 1
ATOM 5915 O O . PRO B 1 368 ? 31.75 -17.406 1.829 1 92.94 368 PRO B O 1
ATOM 5918 N N . VAL B 1 369 ? 29.844 -16.344 1.32 1 96.44 369 VAL B N 1
ATOM 5919 C CA . VAL B 1 369 ? 29.016 -17.547 1.215 1 96.44 369 VAL B CA 1
ATOM 5920 C C . VAL B 1 369 ? 28.812 -17.906 -0.255 1 96.44 369 VAL B C 1
ATOM 5922 O O . VAL B 1 369 ? 28.438 -17.062 -1.062 1 96.44 369 VAL B O 1
ATOM 5925 N N . LYS B 1 370 ? 28.984 -19.094 -0.54 1 97.56 370 LYS B N 1
ATOM 5926 C CA . LYS B 1 370 ? 28.875 -19.578 -1.916 1 97.56 370 LYS B CA 1
ATOM 5927 C C . LYS B 1 370 ? 27.422 -19.734 -2.328 1 97.56 370 LYS B C 1
ATOM 5929 O O . LYS B 1 370 ? 26.609 -20.266 -1.565 1 97.56 370 LYS B O 1
ATOM 5934 N N . ALA B 1 371 ? 27.062 -19.234 -3.486 1 98.44 371 ALA B N 1
ATOM 5935 C CA . ALA B 1 371 ? 25.766 -19.391 -4.133 1 98.44 371 ALA B CA 1
ATOM 5936 C C . ALA B 1 371 ? 25.922 -19.906 -5.562 1 98.44 371 ALA B C 1
ATOM 5938 O O . ALA B 1 371 ? 26.734 -19.391 -6.328 1 98.44 371 ALA B O 1
ATOM 5939 N N . ILE B 1 372 ? 25.125 -20.891 -5.91 1 98.81 372 ILE B N 1
ATOM 5940 C CA . ILE B 1 372 ? 25.266 -21.531 -7.215 1 98.81 372 ILE B CA 1
ATOM 5941 C C . ILE B 1 372 ? 23.953 -21.375 -7.996 1 98.81 372 ILE B C 1
ATOM 5943 O O . ILE B 1 372 ? 22.875 -21.641 -7.473 1 98.81 372 ILE B O 1
ATOM 5947 N N . VAL B 1 373 ? 24.094 -20.875 -9.227 1 98.88 373 VAL B N 1
ATOM 5948 C CA . VAL B 1 373 ? 22.938 -20.781 -10.094 1 98.88 373 VAL B CA 1
ATOM 5949 C C . VAL B 1 373 ? 22.406 -22.188 -10.414 1 98.88 373 VAL B C 1
ATOM 5951 O O . VAL B 1 373 ? 23.172 -23.047 -10.875 1 98.88 373 VAL B O 1
ATOM 5954 N N . VAL B 1 374 ? 21.156 -22.438 -10.141 1 98.5 374 VAL B N 1
ATOM 5955 C CA . VAL B 1 374 ? 20.547 -23.734 -10.375 1 98.5 374 VAL B CA 1
ATOM 5956 C C . VAL B 1 374 ? 19.234 -23.547 -11.141 1 98.5 374 VAL B C 1
ATOM 5958 O O . VAL B 1 374 ? 18.766 -22.422 -11.328 1 98.5 374 VAL B O 1
ATOM 5961 N N . GLU B 1 375 ? 18.688 -24.609 -11.57 1 96.44 375 GLU B N 1
ATOM 5962 C CA . GLU B 1 375 ? 17.422 -24.594 -12.273 1 96.44 375 GLU B CA 1
ATOM 5963 C C . GLU B 1 375 ? 16.266 -24.219 -11.336 1 96.44 375 GLU B C 1
ATOM 5965 O O . GLU B 1 375 ? 16.25 -24.641 -10.18 1 96.44 375 GLU B O 1
ATOM 5970 N N . LYS B 1 376 ? 15.289 -23.469 -11.828 1 94 376 LYS B N 1
ATOM 5971 C CA . LYS B 1 376 ? 14 -23.203 -11.195 1 94 376 LYS B CA 1
ATOM 5972 C C . LYS B 1 376 ? 12.844 -23.609 -12.109 1 94 376 LYS B C 1
ATOM 5974 O O . LYS B 1 376 ? 12.984 -23.578 -13.336 1 94 376 LYS B O 1
ATOM 5979 N N . PRO B 1 377 ? 11.797 -23.984 -11.555 1 95.69 377 PRO B N 1
ATOM 5980 C CA . PRO B 1 377 ? 11.484 -24.188 -10.141 1 95.69 377 PRO B CA 1
ATOM 5981 C C . PRO B 1 377 ? 12.352 -25.266 -9.484 1 95.69 377 PRO B C 1
ATOM 5983 O O . PRO B 1 377 ? 12.852 -26.156 -10.18 1 95.69 377 PRO B O 1
ATOM 5986 N N . PHE B 1 378 ? 12.477 -25.203 -8.188 1 96.88 378 PHE B N 1
ATOM 5987 C CA . PHE B 1 378 ? 13.305 -26.109 -7.402 1 96.88 378 PHE B CA 1
ATOM 5988 C C . PHE B 1 378 ? 12.578 -27.438 -7.168 1 96.88 378 PHE B C 1
ATOM 5990 O O . PHE B 1 378 ? 13.219 -28.453 -6.906 1 96.88 378 PHE B O 1
ATOM 5997 N N . PHE B 1 379 ? 11.328 -27.359 -7.176 1 91.38 379 PHE B N 1
ATOM 5998 C CA . PHE B 1 379 ? 10.461 -28.516 -6.938 1 91.38 379 PHE B CA 1
ATOM 5999 C C . PHE B 1 379 ? 9.258 -28.484 -7.879 1 91.38 379 PHE B C 1
ATOM 6001 O O . PHE B 1 379 ? 8.609 -27.453 -8.047 1 91.38 379 PHE B O 1
ATOM 6008 N N . ASP B 1 380 ? 8.945 -29.656 -8.539 1 85 380 ASP B N 1
ATOM 6009 C CA . ASP B 1 380 ? 7.805 -29.875 -9.422 1 85 380 ASP B CA 1
ATOM 6010 C C . ASP B 1 380 ? 7.84 -28.906 -10.609 1 85 380 ASP B C 1
ATOM 6012 O O . ASP B 1 380 ? 6.875 -28.172 -10.852 1 85 380 ASP B O 1
ATOM 6016 N N . PRO B 1 381 ? 8.938 -28.891 -11.32 1 81.31 381 PRO B N 1
ATOM 6017 C CA . PRO B 1 381 ? 9.141 -27.922 -12.398 1 81.31 381 PRO B CA 1
ATOM 6018 C C . PRO B 1 381 ? 8.07 -28.031 -13.484 1 81.31 381 PRO B C 1
ATOM 6020 O O . PRO B 1 381 ? 7.848 -27.062 -14.234 1 81.31 381 PRO B O 1
ATOM 6023 N N . LYS B 1 382 ? 7.387 -29.125 -13.562 1 76.19 382 LYS B N 1
ATOM 6024 C CA . LYS B 1 382 ? 6.359 -29.297 -14.586 1 76.19 382 LYS B CA 1
ATOM 6025 C C . LYS B 1 382 ? 4.977 -28.969 -14.039 1 76.19 382 LYS B C 1
ATOM 6027 O O . LYS B 1 382 ? 3.967 -29.188 -14.711 1 76.19 382 LYS B O 1
ATOM 6032 N N . LYS B 1 383 ? 4.875 -28.547 -12.914 1 79.94 383 LYS B N 1
ATOM 6033 C CA . LYS B 1 383 ? 3.648 -28.109 -12.258 1 79.94 383 LYS B CA 1
ATOM 6034 C C . LYS B 1 383 ? 2.596 -29.219 -12.25 1 79.94 383 LYS B C 1
ATOM 6036 O O . LYS B 1 383 ? 1.419 -28.953 -12.523 1 79.94 383 LYS B O 1
ATOM 6041 N N . GLN B 1 384 ? 2.951 -30.391 -12.008 1 81.88 384 GLN B N 1
ATOM 6042 C CA . GLN B 1 384 ? 2.037 -31.531 -11.992 1 81.88 384 GLN B CA 1
ATOM 6043 C C . GLN B 1 384 ? 1.072 -31.453 -10.812 1 81.88 384 GLN B C 1
ATOM 6045 O O . GLN B 1 384 ? -0.088 -31.844 -10.922 1 81.88 384 GLN B O 1
ATOM 6050 N N . LYS B 1 385 ? 1.517 -30.938 -9.828 1 82.31 385 LYS B N 1
ATOM 6051 C CA . LYS B 1 385 ? 0.706 -30.859 -8.617 1 82.31 385 LYS B CA 1
ATOM 6052 C C . LYS B 1 385 ? -0.469 -29.906 -8.797 1 82.31 385 LYS B C 1
ATOM 6054 O O . LYS B 1 385 ? -1.587 -30.203 -8.367 1 82.31 385 LYS B O 1
ATOM 6059 N N . ALA B 1 386 ? -0.327 -28.844 -9.406 1 82.5 386 ALA B N 1
ATOM 6060 C CA . ALA B 1 386 ? -1.382 -27.844 -9.586 1 82.5 386 ALA B CA 1
ATOM 6061 C C . ALA B 1 386 ? -2.359 -28.281 -10.68 1 82.5 386 ALA B C 1
ATOM 6063 O O . ALA B 1 386 ? -3.549 -27.953 -10.617 1 82.5 386 ALA B O 1
ATOM 6064 N N . THR B 1 387 ? -1.9 -29 -11.609 1 78.31 387 THR B N 1
ATOM 6065 C CA . THR B 1 387 ? -2.717 -29.312 -12.773 1 78.31 387 THR B CA 1
ATOM 6066 C C . THR B 1 387 ? -3.426 -30.656 -12.602 1 78.31 387 THR B C 1
ATOM 6068 O O . THR B 1 387 ? -4.387 -30.953 -13.32 1 78.31 387 THR B O 1
ATOM 6071 N N . SER B 1 388 ? -2.848 -31.469 -11.719 1 71.62 388 SER B N 1
ATOM 6072 C CA . SER B 1 388 ? -3.4 -32.812 -11.562 1 71.62 388 SER B CA 1
ATOM 6073 C C . SER B 1 388 ? -4.699 -32.781 -10.758 1 71.62 388 SER B C 1
ATOM 6075 O O . SER B 1 388 ? -4.84 -31.984 -9.828 1 71.62 388 SER B O 1
ATOM 6077 N N . SER B 1 389 ? -5.871 -33.25 -11.406 1 58.41 389 SER B N 1
ATOM 6078 C CA . SER B 1 389 ? -7.156 -33.375 -10.727 1 58.41 389 SER B CA 1
ATOM 6079 C C . SER B 1 389 ? -7.188 -34.625 -9.836 1 58.41 389 SER B C 1
ATOM 6081 O O . SER B 1 389 ? -6.527 -35.625 -10.133 1 58.41 389 SER B O 1
#

Secondary structure (DSSP, 8-state):
-----S-TTT---SS-SSSSSBPPTTHHHHHHTT--EEEEETTEEEEEESS-HHHHHHHHHHS-EEEE-TTS-EEEEESTTHHHHHHHT-SS--TTPPTTBEEE--EE-TTS-EEE-PEEEEEETTEEEEE--SS-HHHHHHHHHHTT----EEE--S-EEEEEESTTHHHHHHHHH-GGGGGPPTTBEEEEEETTEEEEEES--SSSSSEEEEEES-GGGHHHHHHHHHHHHGGGT-EEE---HHHHHHTT---BTTTB-TT--GGGGT-GGG--TTSSS--TTHHHHHHHHHH--SEEEEEEEEESSPPSS--SSPEEEEETTEEEEEEEEEEEETTTTEEEEEEEEEGGG-STT-EEEE--TT-PEEEEEE-SSSS-TT-HHHH--/--------TT---SS-SSSSSBPPTTHHHHHHTT--EEEEETTEEEEEESS-HHHHHHHHHHS-EEEE-TTS-EEEEESTTHHHHHHHT-SS--TTPPTTBEEE--EE-TTS-EEE-PEEEEEETTEEEEE--SS-HHHHHHHHHHTT----EEE--S-EEEEEESTTHHHHHHHHH-GGGGGPPTTBEEEEEETTEEEEEES--SSSSSEEEEEES-GGGHHHHHHHHHHHHGGGT-EEE---HHHHHHTT---BTTTB-TT--GGGGT-GGG--TTSSS--TTHHHHHHHHHH--SEEEEEEEEESSPPSS--SSPEEEEETTEEEEEEEEEEEETTTTEEEEEEEEEGGG-STT-EEEE--TT-PEEEEEE-SSSS-TT-HHHH--

InterPro domains:
  IPR006222 GCVT, N-terminal domain [PF01571] (27-278)
  IPR013977 Aminomethyltransferase, C-terminal domain [PF08669] (299-380)
  IPR027266 Aminomethyltransferase superfamily [G3DSA:3.30.1360.120] (14-379)
  IPR028896 Aminomethyltransferase-like [PTHR43757] (14-383)
  IPR029043 Glycine cleavage T-protein/YgfZ, C-terminal [SSF101790] (300-385)

Solvent-accessible surface area (backbone atoms only — not comparable to full-atom values): 40062 Å² total; per-residue (Å²): 130,83,73,73,76,39,64,42,77,74,67,76,68,93,67,80,90,30,31,45,50,39,72,44,50,41,44,68,48,42,46,75,70,45,45,75,37,64,48,70,34,65,59,13,48,27,56,68,27,68,74,57,68,64,58,48,43,50,36,29,73,70,17,11,25,42,22,68,41,34,31,37,38,39,33,32,36,25,42,93,34,20,51,64,54,53,37,29,43,19,46,35,79,56,88,80,63,48,69,33,30,44,42,81,40,44,31,36,38,66,76,24,15,30,63,42,63,24,44,36,36,26,77,37,87,38,32,37,36,40,34,36,47,76,51,50,55,58,39,24,54,51,18,35,46,72,51,58,85,59,56,60,47,74,49,70,60,66,47,36,31,32,33,35,30,7,72,38,26,60,60,32,46,29,71,71,69,34,73,70,57,74,70,61,44,76,40,23,46,45,83,47,66,57,96,83,43,50,31,40,37,28,32,40,71,86,52,69,39,21,33,29,26,43,30,32,57,47,57,91,46,24,48,61,51,54,51,53,51,52,62,59,15,48,89,57,58,45,38,78,40,44,80,45,69,54,45,23,52,32,45,54,53,79,47,70,56,32,69,38,38,60,89,31,39,50,73,32,63,73,40,50,89,45,50,48,86,80,51,87,72,68,33,48,14,51,70,37,43,51,50,41,64,73,73,50,70,72,39,30,53,41,25,30,40,43,66,66,78,74,47,90,58,55,40,54,54,70,34,50,25,26,53,96,85,37,80,46,37,32,36,29,44,38,33,40,34,77,91,74,72,42,29,39,29,38,27,41,28,33,43,91,64,57,49,73,69,36,74,36,29,32,43,30,90,93,42,71,35,47,29,31,29,40,74,66,29,70,45,65,70,79,45,54,55,40,65,55,129,130,82,73,71,70,63,58,32,85,71,71,76,69,93,66,80,89,30,31,45,50,39,74,44,50,41,45,69,47,42,46,75,67,45,46,75,38,65,47,70,34,65,60,14,48,30,57,68,27,67,72,57,68,65,56,48,44,50,37,27,74,70,16,13,24,43,23,68,42,33,34,37,40,38,34,31,35,25,42,92,35,18,52,65,55,55,37,29,44,20,45,34,79,57,89,81,63,47,68,34,28,44,42,82,40,43,30,36,37,66,76,24,15,31,64,38,65,24,44,35,37,26,76,36,86,39,31,36,36,40,34,37,46,74,53,52,54,59,40,24,54,51,17,36,48,72,51,58,83,59,57,59,46,72,48,70,60,64,46,35,32,31,34,36,31,7,71,39,27,61,60,31,45,30,72,71,70,34,73,70,59,74,70,60,45,77,40,25,46,45,82,48,66,56,96,84,43,50,31,42,38,29,33,39,70,86,52,68,41,20,33,29,27,43,30,32,59,47,59,90,47,25,45,59,51,52,50,53,51,51,62,59,16,47,90,57,56,45,37,78,40,45,80,44,69,52,46,23,52,32,45,55,53,79,46,68,56,32,67,38,36,59,90,31,39,50,72,32,64,73,41,51,89,47,51,48,87,79,52,87,71,68,33,48,16,50,71,37,42,51,50,41,64,73,72,50,69,72,39,30,54,41,27,31,41,42,66,66,78,74,48,90,58,56,39,54,54,68,26,56,25,27,53,96,84,37,80,45,36,32,36,30,44,39,33,40,34,79,90,74,71,42,30,40,27,38,26,41,28,33,44,92,63,58,49,72,69,37,73,36,28,31,46,27,87,92,41,69,35,46,30,29,30,40,74,68,30,70,46,66,69,78,45,54,55,40,64,54,130

Foldseek 3Di:
DPPPPPPPPPPDDPDDDDPQAAEFLCNVVLVVQAQDDWDGFLSYTFGADRDDLQVLLVCQAAFKEKGFPQSQFKKKKADPCQVLLVCQQFQFDCVPPDAQFKDFTFGAAQQQATAWTFIWHRNDPGIIITRTGRDPVLCVSVVCVPPVPDTMDIDTAQKTKMKIHYPNQQVLVCLQANDCVVVQAARGWDWDDGPNFTWIKHQDDQQLAGIIMTITRDSNCNNVVVVSSCVSCVVRSYGYDHHRLQRNLLQLHDHEPLQGHRPDHCQQEVNVVNGDLPDPRHYRNSVNVVVCVVVDDFKHKFKKWWPDDFDPDKDPDWFFKDDPRHTFWTWRIWHQHPVVRTIMTIIMGGPVQQDFQRWIWTDDPVGTIIMTTHDPSNPPNVSCRSRPD/DPPPPCPDPPPDDPDDDDPQAAEFLCRVVLVVQAQDDWDGFLSYTFGADRDDLQVLLVCQAAFKEKGFPQSQFKKKKADPCQVLLVCQQFQFDCVPPDAQFKDFTFGAAQLQATAWTFIWHRNDPGIIITRTGRHPVLCVSVVCVPPVPDTMDIDTAQKGKMKIHYPNQVVLVCLQANDCVVVQAARGWDWDDGPNFTWIKHQDDQQLAGIIMTITRDSNCNNVVVVSSCVSRVVRSYGYDHHRLQRNLLQLHDHEPLQGHRPDHCQQEVNVVNGDLPDPRHYRNSVNVVVCVVVDDFKHKFKKWWPDDFDPDKDPDWFFKDDPRHTFWTWRIWHQHPVVRTIMTIIMGGPVQQDFQRWIWTDDPVGTIIMTTHDPSNPPNVSCRSRPD

Sequence (778 aa):
MTNATPTSIEKEDDFGFGTQIRKSPYFDATVRWGAKGFSVYNHMYIPRDFGDPVQNFWNLVNDAILCDVAAERQVEITGPDAAKFMQTLTPRDLSEMAVGQCKYVLITNQDGGILNDPILLRLAENHFWISLADTDILLWAQGVAVHAGMDVSIGEPDVSPLQLQGPKSGEVMKKLFGESIMDLRYYWLRELELDGIPLIVSRTGWSSELGYELYLRDGTRGDELWEKIMAAGESFGLKPGHTSTIRRIEGGMLSYHADADINTNPYEIGMDRLVNLDMDADFIGKAALKRIRDNGVSRKEVGLRIEMAPLKKPNTRFWPLTKDGKTVGKVTSAVYSPRLDQNIALAMVATELSEIGTTLEIPSESGPVKAIVVEKPFFDPKKQKATSSMTNATPTSIEKEDDFGFGTQIRKSPYFDATVRWGAKGFSVYNHMYIPRDFGDPVQNFWNLVNDAILCDVAAERQVEITGPDAAKFMQTLTPRDLSEMAVGQCKYVLITNQDGGILNDPILLRLAENHFWISLADTDILLWAQGVAVHAGMDVSIGEPDVSPLQLQGPKSGEVMKKLFGESIMDLRYYWLRELELDGIPLIVSRTGWSSELGYELYLRDGTRGDELWEKIMAAGESFGLKPGHTSTIRRIEGGMLSYHADADINTNPYEIGMDRLVNLDMDADFIGKAALKRIRDNGVSRKEVGLRIEMAPLKKPNTRFWPLTKDGKTVGKVTSAVYSPRLDQNIALAMVATELSEIGTTLEIPSESGPVKAIVVEKPFFDPKKQKATSS